Protein 3JXE (pdb70)

Foldseek 3Di:
DDDPWDFALVFTFFFDDPVVLCVVLVWAWCDPVNLVLVCVLLVHDDFLQSNLCLQTTKFCSVVQSVCQVVPNHEAEEEEDEQLDFAFPQRCVLLLVVQVCCVSSVAAYEYEYELVQNCQVDDVDHSVVSVVSSLVVLLLSCLSPHDLFRFAYDYCVGLVCLVVLLVVLLVVDDQVVLCVLRVDDPPGDPSNSSCLSSVLSVCVVDQGEYEYREASSVSSSLVSCQVCQVVVNHHSHMYTHGYAQDFCPDNTTHADVVCVLRTGGLQDALVSLCCSQVPDAVNLLSCCSNPFPRDPVCSVVVVVCPVVPVDDRVNSSVVSSVRVNVSSVSSVVSSVVCSVSSCSNHDVHNVNVVSVVVPPDD/DDDPWDFALVFTWWFDDVVVLCVVLVWAWPDPVNLVLVCVQLVHDDFLQSVLCLQTTKFCSVVQSVCLVVPNHAAEEEEDELLDFAFPQNCLLLLVNQVCCVSSVAAYEYEYELVLNCQVDPPDHSVNRVVSSLVVLLLSCLSPHDLFRFAYEYCVGLVVLVVLLVVVLVVDDQVNQCVLRVDDPPGDPSNSSCLSSVLSVQVVDQGAYEYRDASSVSSSQVSSCVCQVVSNHHRHMYTHGYAQAFFADSGIHADPVDVLRTGGLQDDLVSLVCSLVVDPHPVSLLSCCSNPFPRDPVVSVVVVCCVVVVVDDVVVSSVVSSVRSNVNSVSSVVSSVVSNVSSCSNHDVHNVNVVSVVVPDDD

Organism: Pyrococcus horikoshii (strain ATCC 700860 / DSM 12428 / JCM 9974 / NBRC 100139 / OT-3) (NCBI:txid70601)

InterPro domains:
  IPR001412 Aminoacyl-tRNA synthetase, class I, conserved site [PS00178] (82-91)
  IPR002305 Aminoacyl-tRNA synthetase, class Ic [PF00579] (73-348)
  IPR002306 Tryptophan-tRNA ligase [PR01039] (86-102)
  IPR002306 Tryptophan-tRNA ligase [PR01039] (139-158)
  IPR002306 Tryptophan-tRNA ligase [PR01039] (209-230)
  IPR002306 Tryptophan-tRNA ligase [PR01039] (253-263)
  IPR002306 Tryptophan-tRNA ligase [TIGR00233] (74-381)
  IPR002306 Tryptophan-tRNA ligase [cd00806] (75-346)
  IPR014729 Rossmann-like alpha/beta/alpha sandwich fold [G3DSA:3.40.50.620] (1-256)
  IPR020653 Tryptophan-tRNA ligase, archaea [MF_00140_A] (6-367)

Sequence (724 aa):
MVEEFKVTPWEVEGVVDYDKLIKHFGTSPLTEDLLEKTAELTKSELPIFFRRKFFFSHRDYDLILKDYEEGRGFFLYTGRGPSGPMHIGHIIPFFATKWLQEKFGVNLYIQITDDEKFLFKENLTFDDTKRWAYDNILDIIAVGFDPDKTFIFQNSEFTKIYEMAIPIAKKINFSMAKAVFGFTEQSKIGMIFFPAIQIAPTFFERKRCLIPAAIDQDPYWRLQRDFAESLGYYKTAALHSKFVPSLTSLSGKMSASKPETAIYLTDSPEDVEKKVWKFTCVVFKWLEIFFEEDDKKLKERYYACKNGELTCGECKRYLISKIQEFLKEHQRRRKKAEKLVEKFKYTGKLAQEMWNEAIPEMVEEFKVTPWEVEGVVDYDKLIKHFGTSPLTEDLLEKTAELTKSELPIFFRRKFFFSHRDYDLILKDYEEGRGFFLYTGRGPSGPMHIGHIIPFFATKWLQEKFGVNLYIQITDDEKFLFKENLTFDDTKRWAYDNILDIIAVGFDPDKTFIFQNSEFTKIYEMAIPIAKKINFSMAKAVFGFTEQSKIGMIFFPAIQIAPTFFERKRCLIPAAIDQDPYWRLQRDFAESLGYYKTAALHSKFVPSLTSLSGKMSASKPETAIYLTDSPEDVEKKVWKFTLKCVVFKWLEIFFEEDDKKLKERYYACKNGELTCGECKRYLISKIQEFLKEHQRRRKKAEKLVEKFKYTGKLAQEMWNEAIPE

Structure (mmCIF, N/CA/C/O backbone):
data_3JXE
#
_entry.id   3JXE
#
_cell.length_a   170.198
_cell.length_b   170.198
_cell.length_c   170.198
_cell.angle_alpha   90.000
_cell.angle_beta   90.000
_cell.angle_gamma   90.000
#
_symmetry.space_group_name_H-M   'P 21 3'
#
loop_
_entity.id
_entity.type
_entity.pdbx_description
1 polymer 'Tryptophanyl-tRNA synthetase'
2 non-polymer "TRYPTOPHANYL-5'AMP"
3 non-polymer 'SULFATE ION'
4 water water
#
loop_
_atom_site.group_PDB
_atom_site.id
_atom_site.type_symbol
_atom_site.label_atom_id
_atom_site.label_alt_id
_atom_site.label_comp_id
_atom_site.label_asym_id
_atom_site.label_entity_id
_atom_site.label_seq_id
_atom_site.pdbx_PDB_ins_code
_atom_site.Cartn_x
_atom_site.Cartn_y
_atom_site.Cartn_z
_atom_site.occupancy
_atom_site.B_iso_or_equiv
_atom_site.auth_seq_id
_atom_site.auth_comp_id
_atom_site.auth_asym_id
_atom_site.auth_atom_id
_atom_site.pdbx_PDB_model_num
ATOM 1 N N . MET A 1 1 ? -23.289 42.860 -0.740 1.00 111.79 1 MET A N 1
ATOM 2 C CA . MET A 1 1 ? -22.695 44.195 -1.031 1.00 112.04 1 MET A CA 1
ATOM 3 C C . MET A 1 1 ? -22.441 44.990 0.256 1.00 112.61 1 MET A C 1
ATOM 4 O O . MET A 1 1 ? -21.289 45.280 0.583 1.00 112.52 1 MET A O 1
ATOM 9 N N . VAL A 1 2 ? -23.516 45.332 0.975 1.00 113.75 2 VAL A N 1
ATOM 10 C CA . VAL A 1 2 ? -23.428 46.169 2.194 1.00 114.89 2 VAL A CA 1
ATOM 11 C C . VAL A 1 2 ? -23.913 45.467 3.487 1.00 114.36 2 VAL A C 1
ATOM 12 O O . VAL A 1 2 ? -24.641 44.465 3.433 1.00 118.02 2 VAL A O 1
ATOM 16 N N . GLU A 1 3 ? -23.506 46.014 4.636 1.00 112.76 3 GLU A N 1
ATOM 17 C CA . GLU A 1 3 ? -23.464 45.275 5.906 1.00 110.23 3 GLU A CA 1
ATOM 18 C C . GLU A 1 3 ? -24.494 45.646 6.994 1.00 108.21 3 GLU A C 1
ATOM 19 O O . GLU A 1 3 ? -24.571 44.959 8.029 1.00 108.32 3 GLU A O 1
ATOM 25 N N . GLU A 1 4 ? -25.290 46.702 6.774 1.00 104.37 4 GLU A N 1
ATOM 26 C CA . GLU A 1 4 ? -26.126 47.234 7.865 1.00 99.95 4 GLU A CA 1
ATOM 27 C C . GLU A 1 4 ? -27.521 46.622 8.065 1.00 97.34 4 GLU A C 1
ATOM 28 O O . GLU A 1 4 ? -28.544 47.312 7.987 1.00 97.33 4 GLU A O 1
ATOM 34 N N . PHE A 1 5 ? -27.522 45.313 8.333 1.00 96.31 5 PHE A N 1
ATOM 35 C CA . PHE A 1 5 ? -28.675 44.557 8.845 1.00 95.22 5 PHE A CA 1
ATOM 36 C C . PHE A 1 5 ? -28.215 43.154 9.257 1.00 94.53 5 PHE A C 1
ATOM 37 O O . PHE A 1 5 ? -27.190 42.663 8.768 1.00 94.47 5 PHE A O 1
ATOM 45 N N . LYS A 1 6 ? -28.965 42.515 10.155 1.00 93.59 6 LYS A N 1
ATOM 46 C CA . LYS A 1 6 ? -28.574 41.206 10.679 1.00 92.66 6 LYS A CA 1
ATOM 47 C C . LYS A 1 6 ? -29.637 40.142 10.394 1.00 91.98 6 LYS A C 1
ATOM 48 O O . LYS A 1 6 ? -30.816 40.342 10.688 1.00 91.91 6 LYS A O 1
ATOM 54 N N . VAL A 1 7 ? -29.212 39.022 9.808 1.00 91.05 7 VAL A N 1
ATOM 55 C CA . VAL A 1 7 ? -30.100 37.882 9.552 1.00 90.14 7 VAL A CA 1
ATOM 56 C C . VAL A 1 7 ? -29.432 36.565 9.966 1.00 89.58 7 VAL A C 1
ATOM 57 O O . VAL A 1 7 ? -28.636 35.990 9.219 1.00 89.55 7 VAL A O 1
ATOM 61 N N . THR A 1 8 ? -29.755 36.109 11.173 1.00 88.84 8 THR A N 1
ATOM 62 C CA . THR A 1 8 ? -29.294 34.819 11.682 1.00 88.13 8 THR A CA 1
ATOM 63 C C . THR A 1 8 ? -30.514 33.931 11.954 1.00 87.67 8 THR A C 1
ATOM 64 O O . THR A 1 8 ? -31.647 34.420 11.924 1.00 87.67 8 THR A O 1
ATOM 68 N N . PRO A 1 9 ? -30.299 32.624 12.202 1.00 87.18 9 PRO A N 1
ATOM 69 C CA . PRO A 1 9 ? -31.407 31.735 12.567 1.00 86.84 9 PRO A CA 1
ATOM 70 C C . PRO A 1 9 ? -32.107 32.079 13.889 1.00 86.47 9 PRO A C 1
ATOM 71 O O . PRO A 1 9 ? -33.015 31.357 14.305 1.00 86.36 9 PRO A O 1
ATOM 75 N N . TRP A 1 10 ? -31.693 33.169 14.534 1.00 86.17 10 TRP A N 1
ATOM 76 C CA . TRP A 1 10 ? -32.267 33.578 15.819 1.00 85.83 10 TRP A CA 1
ATOM 77 C C . TRP A 1 10 ? -32.601 35.068 15.900 1.00 85.89 10 TRP A C 1
ATOM 78 O O . TRP A 1 10 ? -33.343 35.486 16.788 1.00 85.81 10 TRP A O 1
ATOM 89 N N . GLU A 1 11 ? -32.053 35.862 14.981 1.00 86.02 11 GLU A N 1
ATOM 90 C CA . GLU A 1 11 ? -32.265 37.313 14.976 1.00 86.23 11 GLU A CA 1
ATOM 91 C C . GLU A 1 11 ? -32.390 37.896 13.574 1.00 86.24 11 GLU A C 1
ATOM 92 O O . GLU A 1 11 ? -31.641 37.525 12.671 1.00 86.24 11 GLU A O 1
ATOM 98 N N . VAL A 1 12 ? -33.342 38.810 13.404 1.00 86.35 12 VAL A N 1
ATOM 99 C CA . VAL A 1 12 ? -33.456 39.608 12.182 1.00 86.51 12 VAL A CA 1
ATOM 100 C C . VAL A 1 12 ? -33.603 41.083 12.562 1.00 86.74 12 VAL A C 1
ATOM 101 O O . VAL A 1 12 ? -34.645 41.504 13.070 1.00 86.83 12 VAL A O 1
ATOM 105 N N . GLU A 1 13 ? -32.547 41.858 12.323 1.00 87.01 13 GLU A N 1
ATOM 106 C CA . GLU A 1 13 ? -32.509 43.264 12.731 1.00 87.35 13 GLU A CA 1
ATOM 107 C C . GLU A 1 13 ? -32.297 44.200 11.544 1.00 87.38 13 GLU A C 1
ATOM 108 O O . GLU A 1 13 ? -31.536 43.887 10.627 1.00 87.40 13 GLU A O 1
ATOM 114 N N . GLY A 1 14 ? -32.975 45.346 11.570 1.00 87.45 14 GLY A N 1
ATOM 115 C CA . GLY A 1 14 ? -32.807 46.380 10.548 1.00 87.59 14 GLY A CA 1
ATOM 116 C C . GLY A 1 14 ? -33.534 46.113 9.243 1.00 87.70 14 GLY A C 1
ATOM 117 O O . GLY A 1 14 ? -34.205 45.090 9.092 1.00 87.65 14 GLY A O 1
ATOM 118 N N . VAL A 1 15 ? -33.396 47.044 8.300 1.00 87.90 15 VAL A N 1
ATOM 119 C CA . VAL A 1 15 ? -34.030 46.930 6.986 1.00 88.10 15 VAL A CA 1
ATOM 120 C C . VAL A 1 15 ? -33.305 45.879 6.159 1.00 88.26 15 VAL A C 1
ATOM 121 O O . VAL A 1 15 ? -32.121 46.027 5.847 1.00 88.31 15 VAL A O 1
ATOM 125 N N . VAL A 1 16 ? -34.025 44.819 5.806 1.00 88.47 16 VAL A N 1
ATOM 126 C CA . VAL A 1 16 ? -33.442 43.700 5.075 1.00 88.65 16 VAL A CA 1
ATOM 127 C C . VAL A 1 16 ? -33.407 43.986 3.575 1.00 88.81 16 VAL A C 1
ATOM 128 O O . VAL A 1 16 ? -34.429 44.330 2.977 1.00 88.86 16 VAL A O 1
ATOM 132 N N . ASP A 1 17 ? -32.220 43.863 2.984 1.00 89.05 17 ASP A N 1
ATOM 133 C CA . ASP A 1 17 ? -32.064 43.901 1.534 1.00 89.32 17 ASP A CA 1
ATOM 134 C C . ASP A 1 17 ? -31.930 42.468 1.034 1.00 89.44 17 ASP A C 1
ATOM 135 O O . ASP A 1 17 ? -30.912 41.812 1.268 1.00 89.48 17 ASP A O 1
ATOM 140 N N . TYR A 1 18 ? -32.964 41.991 0.348 1.00 89.61 18 TYR A N 1
ATOM 141 C CA . TYR A 1 18 ? -33.031 40.597 -0.089 1.00 89.77 18 TYR A CA 1
ATOM 142 C C . TYR A 1 18 ? -32.102 40.278 -1.261 1.00 89.93 18 TYR A C 1
ATOM 143 O O . TYR A 1 18 ? -31.664 39.137 -1.415 1.00 89.95 18 TYR A O 1
ATOM 152 N N . ASP A 1 19 ? -31.802 41.289 -2.074 1.00 90.17 19 ASP A N 1
ATOM 153 C CA . ASP A 1 19 ? -30.898 41.130 -3.212 1.00 90.41 19 ASP A CA 1
ATOM 154 C C . ASP A 1 19 ? -29.457 40.898 -2.763 1.00 90.49 19 ASP A C 1
ATOM 155 O O . ASP A 1 19 ? -28.746 40.074 -3.340 1.00 90.46 19 ASP A O 1
ATOM 160 N N . LYS A 1 20 ? -29.037 41.627 -1.731 1.00 90.60 20 LYS A N 1
ATOM 161 C CA . LYS A 1 20 ? -27.696 41.479 -1.170 1.00 90.76 20 LYS A CA 1
ATOM 162 C C . LYS A 1 20 ? -27.575 40.178 -0.380 1.00 90.74 20 LYS A C 1
ATOM 163 O O . LYS A 1 20 ? -26.550 39.495 -0.450 1.00 90.80 20 LYS A O 1
ATOM 169 N N . LEU A 1 21 ? -28.633 39.844 0.357 1.00 90.70 21 LEU A N 1
ATOM 170 C CA . LEU A 1 21 ? -28.684 38.634 1.179 1.00 90.62 21 LEU A CA 1
ATOM 171 C C . LEU A 1 21 ? -28.511 37.379 0.328 1.00 90.62 21 LEU A C 1
ATOM 172 O O . LEU A 1 21 ? -27.914 36.399 0.774 1.00 90.57 21 LEU A O 1
ATOM 177 N N . ILE A 1 22 ? -29.028 37.429 -0.900 1.00 90.66 22 ILE A N 1
ATOM 178 C CA . ILE A 1 22 ? -28.919 36.328 -1.855 1.00 90.75 22 ILE A CA 1
ATOM 179 C C . ILE A 1 22 ? -27.450 36.044 -2.195 1.00 90.81 22 ILE A C 1
ATOM 180 O O . ILE A 1 22 ? -27.076 34.902 -2.475 1.00 90.80 22 ILE A O 1
ATOM 185 N N . LYS A 1 23 ? -26.629 37.093 -2.145 1.00 90.92 23 LYS A N 1
ATOM 186 C CA . LYS A 1 23 ? -25.201 36.993 -2.431 1.00 91.02 23 LYS A CA 1
ATOM 187 C C . LYS A 1 23 ? -24.395 36.729 -1.162 1.00 90.99 23 LYS A C 1
ATOM 188 O O . LYS A 1 23 ? -23.418 35.983 -1.196 1.00 91.03 23 LYS A O 1
ATOM 194 N N . HIS A 1 24 ? -24.815 37.341 -0.053 1.00 90.99 24 HIS A N 1
ATOM 195 C CA . HIS A 1 24 ? -24.225 37.093 1.267 1.00 91.04 24 HIS A CA 1
ATOM 196 C C . HIS A 1 24 ? -24.249 35.607 1.619 1.00 90.94 24 HIS A C 1
ATOM 197 O O . HIS A 1 24 ? -23.278 35.069 2.153 1.00 90.96 24 HIS A O 1
ATOM 204 N N . PHE A 1 25 ? -25.372 34.961 1.316 1.00 90.85 25 PHE A N 1
ATOM 205 C CA . PHE A 1 25 ? -25.593 33.556 1.641 1.00 90.75 25 PHE A CA 1
ATOM 206 C C . PHE A 1 25 ? -25.205 32.638 0.483 1.00 90.81 25 PHE A C 1
ATOM 207 O O . PHE A 1 25 ? -25.022 31.433 0.672 1.00 90.79 25 PHE A O 1
ATOM 215 N N . GLY A 1 26 ? -25.082 33.216 -0.710 1.00 90.88 26 GLY A N 1
ATOM 216 C CA . GLY A 1 26 ? -24.696 32.471 -1.906 1.00 91.03 26 GLY A CA 1
ATOM 217 C C . GLY A 1 26 ? -25.804 31.591 -2.453 1.00 91.14 26 GLY A C 1
ATOM 218 O O . GLY A 1 26 ? -25.544 30.499 -2.958 1.00 91.06 26 GLY A O 1
ATOM 219 N N . THR A 1 27 ? -27.039 32.074 -2.356 1.00 91.38 27 THR A N 1
ATOM 220 C CA . THR A 1 27 ? -28.208 31.332 -2.825 1.00 91.63 27 THR A CA 1
ATOM 221 C C . THR A 1 27 ? -28.653 31.820 -4.201 1.00 91.85 27 THR A C 1
ATOM 222 O O . THR A 1 27 ? -28.496 32.998 -4.532 1.00 91.88 27 THR A O 1
ATOM 226 N N . SER A 1 28 ? -29.211 30.909 -4.995 1.00 92.17 28 SER A N 1
ATOM 227 C CA . SER A 1 28 ? -29.663 31.227 -6.346 1.00 92.55 28 SER A CA 1
ATOM 228 C C . SER A 1 28 ? -31.035 31.908 -6.345 1.00 92.87 28 SER A C 1
ATOM 229 O O . SER A 1 28 ? -31.924 31.505 -5.590 1.00 92.86 28 SER A O 1
ATOM 232 N N . PRO A 1 29 ? -31.210 32.950 -7.185 1.00 93.22 29 PRO A N 1
ATOM 233 C CA . PRO A 1 29 ? -32.511 33.603 -7.334 1.00 93.49 29 PRO A CA 1
ATOM 234 C C . PRO A 1 29 ? -33.516 32.686 -8.021 1.00 93.82 29 PRO A C 1
ATOM 235 O O . PRO A 1 29 ? -33.181 32.036 -9.016 1.00 93.81 29 PRO A O 1
ATOM 239 N N . LEU A 1 30 ? -34.733 32.634 -7.483 1.00 94.25 30 LEU A N 1
ATOM 240 C CA . LEU A 1 30 ? -35.794 31.803 -8.043 1.00 94.69 30 LEU A CA 1
ATOM 241 C C . LEU A 1 30 ? -36.324 32.429 -9.330 1.00 95.09 30 LEU A C 1
ATOM 242 O O . LEU A 1 30 ? -37.183 33.314 -9.300 1.00 95.08 30 LEU A O 1
ATOM 247 N N . THR A 1 31 ? -35.793 31.956 -10.457 1.00 95.63 31 THR A N 1
ATOM 248 C CA . THR A 1 31 ? -36.083 32.526 -11.774 1.00 96.13 31 THR A CA 1
ATOM 249 C C . THR A 1 31 ? -37.551 32.398 -12.178 1.00 96.51 31 THR A C 1
ATOM 250 O O . THR A 1 31 ? -38.282 31.540 -11.668 1.00 96.52 31 THR A O 1
ATOM 254 N N . GLU A 1 32 ? -37.962 33.264 -13.103 1.00 96.97 32 GLU A N 1
ATOM 255 C CA . GLU A 1 32 ? -39.338 33.328 -13.594 1.00 97.40 32 GLU A CA 1
ATOM 256 C C . GLU A 1 32 ? -39.753 32.040 -14.308 1.00 97.67 32 GLU A C 1
ATOM 257 O O . GLU A 1 32 ? -40.905 31.614 -14.209 1.00 97.71 32 GLU A O 1
ATOM 263 N N . ASP A 1 33 ? -38.808 31.428 -15.018 1.00 98.01 33 ASP A N 1
ATOM 264 C CA . ASP A 1 33 ? -39.065 30.189 -15.750 1.00 98.40 33 ASP A CA 1
ATOM 265 C C . ASP A 1 33 ? -39.117 28.959 -14.843 1.00 98.56 33 ASP A C 1
ATOM 266 O O . ASP A 1 33 ? -39.778 27.971 -15.175 1.00 98.59 33 ASP A O 1
ATOM 271 N N . LEU A 1 34 ? -38.419 29.019 -13.709 1.00 98.80 34 LEU A N 1
ATOM 272 C CA . LEU A 1 34 ? -38.469 27.944 -12.713 1.00 99.03 34 LEU A CA 1
ATOM 273 C C . LEU A 1 34 ? -39.851 27.845 -12.076 1.00 99.22 34 LEU A C 1
ATOM 274 O O . LEU A 1 34 ? -40.330 26.746 -11.782 1.00 99.22 34 LEU A O 1
ATOM 279 N N . LEU A 1 35 ? -40.481 29.001 -11.871 1.00 99.46 35 LEU A N 1
ATOM 280 C CA . LEU A 1 35 ? -41.850 29.071 -11.368 1.00 99.71 35 LEU A CA 1
ATOM 281 C C . LEU A 1 35 ? -42.838 28.498 -12.381 1.00 99.90 35 LEU A C 1
ATOM 282 O O . LEU A 1 35 ? -43.764 27.774 -12.013 1.00 99.92 35 LEU A O 1
ATOM 287 N N . GLU A 1 36 ? -42.629 28.819 -13.656 1.00 100.14 36 GLU A N 1
ATOM 288 C CA . GLU A 1 36 ? -43.487 28.328 -14.734 1.00 100.38 36 GLU A CA 1
ATOM 289 C C . GLU A 1 36 ? -43.253 26.848 -15.021 1.00 100.45 36 GLU A C 1
ATOM 290 O O . GLU A 1 36 ? -44.153 26.157 -15.501 1.00 100.46 36 GLU A O 1
ATOM 296 N N . LYS A 1 37 ? -42.045 26.372 -14.720 1.00 100.58 37 LYS A N 1
ATOM 297 C CA . LYS A 1 37 ? -41.706 24.955 -14.850 1.00 100.76 37 LYS A CA 1
ATOM 298 C C . LYS A 1 37 ? -42.527 24.103 -13.878 1.00 100.80 37 LYS A C 1
ATOM 299 O O . LYS A 1 37 ? -42.936 22.989 -14.212 1.00 100.80 37 LYS A O 1
ATOM 305 N N . THR A 1 38 ? -42.765 24.639 -12.682 1.00 100.86 38 THR A N 1
ATOM 306 C CA . THR A 1 38 ? -43.589 23.973 -11.671 1.00 100.90 38 THR A CA 1
ATOM 307 C C . THR A 1 38 ? -45.072 23.973 -12.028 1.00 100.94 38 THR A C 1
ATOM 308 O O . THR A 1 38 ? -45.766 22.978 -11.809 1.00 100.92 38 THR A O 1
ATOM 312 N N . ALA A 1 39 ? -45.544 25.090 -12.577 1.00 100.98 39 ALA A N 1
ATOM 313 C CA . ALA A 1 39 ? -46.942 25.243 -12.967 1.00 101.01 39 ALA A CA 1
ATOM 314 C C . ALA A 1 39 ? -47.349 24.241 -14.048 1.00 101.04 39 ALA A C 1
ATOM 315 O O . ALA A 1 39 ? -48.444 23.679 -13.994 1.00 101.08 39 ALA A O 1
ATOM 317 N N . GLU A 1 40 ? -46.458 24.018 -15.015 1.00 101.02 40 GLU A N 1
ATOM 318 C CA . GLU A 1 40 ? -46.723 23.098 -16.124 1.00 101.01 40 GLU A CA 1
ATOM 319 C C . GLU A 1 40 ? -46.505 21.632 -15.746 1.00 100.88 40 GLU A C 1
ATOM 320 O O . GLU A 1 40 ? -47.102 20.739 -16.350 1.00 100.91 40 GLU A O 1
ATOM 326 N N . LEU A 1 41 ? -45.654 21.394 -14.752 1.00 100.73 41 LEU A N 1
ATOM 327 C CA . LEU A 1 41 ? -45.328 20.037 -14.322 1.00 100.58 41 LEU A CA 1
ATOM 328 C C . LEU A 1 41 ? -46.392 19.496 -13.369 1.00 100.47 41 LEU A C 1
ATOM 329 O O . LEU A 1 41 ? -46.652 18.292 -13.335 1.00 100.45 41 LEU A O 1
ATOM 334 N N . THR A 1 42 ? -46.997 20.397 -12.597 1.00 100.32 42 THR A N 1
ATOM 335 C CA . THR A 1 42 ? -48.096 20.051 -11.694 1.00 100.17 42 THR A CA 1
ATOM 336 C C . THR A 1 42 ? -49.449 20.269 -12.371 1.00 100.02 42 THR A C 1
AT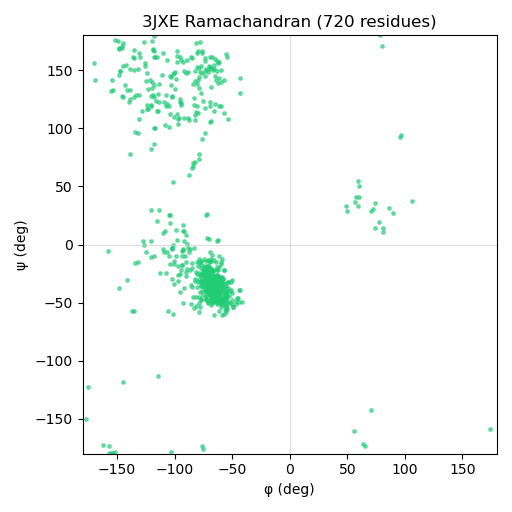OM 337 O O . THR A 1 42 ? -50.490 19.864 -11.843 1.00 99.98 42 THR A O 1
ATOM 341 N N . LYS A 1 43 ? -49.412 20.916 -13.538 1.00 99.84 43 LYS A N 1
ATOM 342 C CA . LYS A 1 43 ? -50.598 21.207 -14.358 1.00 99.63 43 LYS A CA 1
ATOM 343 C C . LYS A 1 43 ? -51.680 22.001 -13.616 1.00 99.39 43 LYS A C 1
ATOM 344 O O . LYS A 1 43 ? -52.877 21.787 -13.823 1.00 99.43 43 LYS A O 1
ATOM 350 N N . SER A 1 44 ? -51.240 22.919 -12.758 1.00 99.05 44 SER A N 1
ATOM 351 C CA . SER A 1 44 ? -52.144 23.783 -12.000 1.00 98.76 44 SER A CA 1
ATOM 352 C C . SER A 1 44 ? -51.505 25.146 -11.738 1.00 98.51 44 SER A C 1
ATOM 353 O O . SER A 1 44 ? -50.305 25.328 -11.959 1.00 98.48 44 SER A O 1
ATOM 356 N N . GLU A 1 45 ? -52.313 26.098 -11.275 1.00 98.18 45 GLU A N 1
ATOM 357 C CA . GLU A 1 45 ? -51.832 27.448 -10.984 1.00 97.88 45 GLU A CA 1
ATOM 358 C C . GLU A 1 45 ? -51.100 27.501 -9.643 1.00 97.53 45 GLU A C 1
ATOM 359 O O . GLU A 1 45 ? -51.476 26.814 -8.689 1.00 97.49 45 GLU A O 1
ATOM 365 N N . LEU A 1 46 ? -50.054 28.325 -9.591 1.00 97.05 46 LEU A N 1
ATOM 366 C CA . LEU A 1 46 ? -49.240 28.505 -8.391 1.00 96.60 46 LEU A CA 1
ATOM 367 C C . LEU A 1 46 ? -49.981 29.317 -7.329 1.00 96.22 46 LEU A C 1
ATOM 368 O O . LEU A 1 46 ? -50.741 30.225 -7.668 1.00 96.20 46 LEU A O 1
ATOM 373 N N . PRO A 1 47 ? -49.769 28.989 -6.038 1.00 95.84 47 PRO A N 1
ATOM 374 C CA . PRO A 1 47 ? -50.385 29.754 -4.950 1.00 95.53 47 PRO A CA 1
ATOM 375 C C . PRO A 1 47 ? -49.850 31.181 -4.836 1.00 95.19 47 PRO A C 1
ATOM 376 O O . PRO A 1 47 ? -48.773 31.490 -5.354 1.00 95.13 47 PRO A O 1
ATOM 380 N N . ILE A 1 48 ? -50.617 32.027 -4.151 1.00 94.79 48 ILE A N 1
ATOM 381 C CA . ILE A 1 48 ? -50.348 33.465 -4.017 1.00 94.37 48 ILE A CA 1
ATOM 382 C C . ILE A 1 48 ? -48.871 33.833 -3.783 1.00 94.03 48 ILE A C 1
ATOM 383 O O . ILE A 1 48 ? -48.327 34.694 -4.478 1.00 94.03 48 ILE A O 1
ATOM 388 N N . PHE A 1 49 ? -48.233 33.164 -2.826 1.00 93.59 49 PHE A N 1
ATOM 389 C CA . PHE A 1 49 ? -46.869 33.504 -2.409 1.00 93.15 49 PHE A CA 1
ATOM 390 C C . PHE A 1 49 ? -45.769 33.081 -3.391 1.00 92.81 49 PHE A C 1
ATOM 391 O O . PHE A 1 49 ? -44.671 33.641 -3.365 1.00 92.79 49 PHE A O 1
ATOM 399 N N . PHE A 1 50 ? -46.058 32.103 -4.248 1.00 92.33 50 PHE A N 1
ATOM 400 C CA . PHE A 1 50 ? -45.092 31.688 -5.269 1.00 91.85 50 PHE A CA 1
ATOM 401 C C . PHE A 1 50 ? -45.066 32.635 -6.470 1.00 91.50 50 PHE A C 1
ATOM 402 O O . PHE A 1 50 ? -43.997 33.089 -6.881 1.00 91.49 50 PHE A O 1
ATOM 410 N N . ARG A 1 51 ? -46.241 32.933 -7.021 1.00 91.03 51 ARG A N 1
ATOM 411 C CA . ARG A 1 51 ? -46.340 33.766 -8.224 1.00 90.56 51 ARG A CA 1
ATOM 412 C C . ARG A 1 51 ? -46.037 35.242 -7.972 1.00 90.09 51 ARG A C 1
ATOM 413 O O . ARG A 1 51 ? -45.560 35.940 -8.868 1.00 90.05 51 ARG A O 1
ATOM 421 N N . ARG A 1 52 ? -46.303 35.710 -6.754 1.00 89.50 52 ARG A N 1
ATOM 422 C CA . ARG A 1 52 ? -46.008 37.095 -6.381 1.00 88.94 52 ARG A CA 1
ATOM 423 C C . ARG A 1 52 ? -44.598 37.244 -5.806 1.00 88.48 52 ARG A C 1
ATOM 424 O O . ARG A 1 52 ? -44.232 38.306 -5.295 1.00 88.40 52 ARG A O 1
ATOM 432 N N . LYS A 1 53 ? -43.824 36.163 -5.903 1.00 87.93 53 LYS A N 1
ATOM 433 C CA . LYS A 1 53 ? -42.396 36.138 -5.561 1.00 87.42 53 LYS A CA 1
ATOM 434 C C . LYS A 1 53 ? -42.084 36.495 -4.104 1.00 86.93 53 LYS A C 1
ATOM 435 O O . LYS A 1 53 ? -41.120 37.213 -3.820 1.00 86.91 53 LYS A O 1
ATOM 441 N N . PHE A 1 54 ? -42.908 35.988 -3.189 1.00 86.31 54 PHE A N 1
ATOM 442 C CA . PHE A 1 54 ? -42.614 36.070 -1.761 1.00 85.70 54 PHE A CA 1
ATOM 443 C C . PHE A 1 54 ? -41.493 35.085 -1.440 1.00 85.35 54 PHE A C 1
ATOM 444 O O . PHE A 1 54 ? -40.601 35.381 -0.641 1.00 85.26 54 PHE A O 1
ATOM 452 N N . PHE A 1 55 ? -41.556 33.913 -2.069 1.00 84.87 55 PHE A N 1
ATOM 453 C CA . PHE A 1 55 ? -40.422 33.007 -2.137 1.00 84.40 55 PHE A CA 1
ATOM 454 C C . PHE A 1 55 ? -39.527 33.481 -3.275 1.00 84.20 55 PHE A C 1
ATOM 455 O O . PHE A 1 55 ? -39.868 33.339 -4.451 1.00 84.19 55 PHE A O 1
ATOM 463 N N . PHE A 1 56 ? -38.389 34.061 -2.910 1.00 83.92 56 PHE A N 1
ATOM 464 C CA . PHE A 1 56 ? -37.534 34.776 -3.853 1.00 83.67 56 PHE A CA 1
ATOM 465 C C . PHE A 1 56 ? -36.251 34.023 -4.188 1.00 83.60 56 PHE A C 1
ATOM 466 O O . PHE A 1 56 ? -35.660 34.234 -5.249 1.00 83.60 56 PHE A O 1
ATOM 474 N N . SER A 1 57 ? -35.826 33.153 -3.276 1.00 83.49 57 SER A N 1
ATOM 475 C CA . SER A 1 57 ? -34.538 32.476 -3.387 1.00 83.34 57 SER A CA 1
ATOM 476 C C . SER A 1 57 ? -34.676 30.957 -3.312 1.00 83.20 57 SER A C 1
ATOM 477 O O . SER A 1 57 ? -35.625 30.439 -2.723 1.00 83.19 57 SER A O 1
ATOM 480 N N . HIS A 1 58 ? -33.723 30.252 -3.913 1.00 83.06 58 HIS A N 1
ATOM 481 C CA . HIS A 1 58 ? -33.728 28.793 -3.897 1.00 82.96 58 HIS A CA 1
ATOM 482 C C . HIS A 1 58 ? -32.324 28.192 -3.854 1.00 82.93 58 HIS A C 1
ATOM 483 O O . HIS A 1 58 ? -31.322 28.892 -4.020 1.00 82.93 58 HIS A O 1
ATOM 490 N N . ARG A 1 59 ? -32.278 26.884 -3.617 1.00 82.90 59 ARG A N 1
ATOM 491 C CA . ARG A 1 59 ? -31.066 26.087 -3.732 1.00 82.85 59 ARG A CA 1
ATOM 492 C C . ARG A 1 59 ? -31.443 24.766 -4.381 1.00 82.97 59 ARG A C 1
ATOM 493 O O . ARG A 1 59 ? -32.320 24.064 -3.881 1.00 82.96 59 ARG A O 1
ATOM 501 N N . ASP A 1 60 ? -30.799 24.447 -5.504 1.00 83.11 60 ASP A N 1
ATOM 502 C CA . ASP A 1 60 ? -31.024 23.184 -6.225 1.00 83.29 60 ASP A CA 1
ATOM 503 C C . ASP A 1 60 ? -32.498 22.835 -6.468 1.00 83.47 60 ASP A C 1
ATOM 504 O O . ASP A 1 60 ? -32.865 21.655 -6.479 1.00 83.48 60 ASP A O 1
ATOM 509 N N . TYR A 1 61 ? -33.338 23.849 -6.663 1.00 83.69 61 TYR A N 1
ATOM 510 C CA . TYR A 1 61 ? -34.757 23.607 -6.921 1.00 83.89 61 TYR A CA 1
ATOM 511 C C . TYR A 1 61 ? -34.971 23.003 -8.307 1.00 84.13 61 TYR A C 1
ATOM 512 O O . TYR A 1 61 ? -35.867 22.176 -8.503 1.00 84.16 61 TYR A O 1
ATOM 521 N N . ASP A 1 62 ? -34.136 23.421 -9.257 1.00 84.38 62 ASP A N 1
ATOM 522 C CA . ASP A 1 62 ? -34.104 22.835 -10.594 1.00 84.64 62 ASP A CA 1
ATOM 523 C C . ASP A 1 62 ? -33.770 21.343 -10.538 1.00 84.78 62 ASP A C 1
ATOM 524 O O . ASP A 1 62 ? -34.260 20.563 -11.355 1.00 84.80 62 ASP A O 1
ATOM 529 N N . LEU A 1 63 ? -32.946 20.958 -9.564 1.00 84.97 63 LEU A N 1
ATOM 530 C CA . LEU A 1 63 ? -32.599 19.556 -9.340 1.00 85.23 63 LEU A CA 1
ATOM 531 C C . LEU A 1 63 ? -33.775 18.747 -8.786 1.00 85.47 63 LEU A C 1
ATOM 532 O O . LEU A 1 63 ? -33.930 17.573 -9.124 1.00 85.55 63 LEU A O 1
ATOM 537 N N . ILE A 1 64 ? -34.593 19.377 -7.940 1.00 85.74 64 ILE A N 1
ATOM 538 C CA . ILE A 1 64 ? -35.800 18.744 -7.38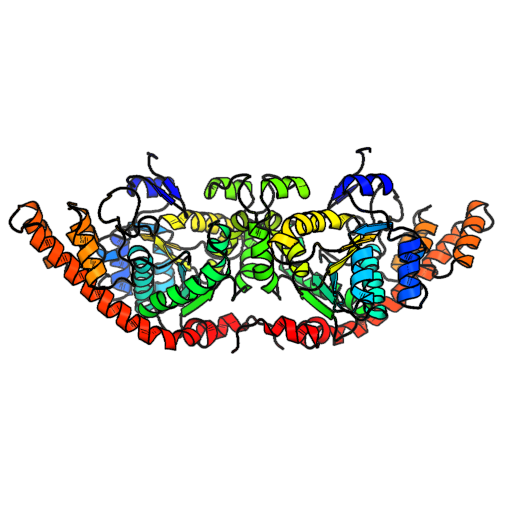4 1.00 85.96 64 ILE A CA 1
ATOM 539 C C . ILE A 1 64 ? -36.806 18.401 -8.486 1.00 86.19 64 ILE A C 1
ATOM 540 O O . ILE A 1 64 ? -37.337 17.287 -8.528 1.00 86.20 64 ILE A O 1
ATOM 545 N N . LEU A 1 65 ? -37.048 19.364 -9.375 1.00 86.47 65 LEU A N 1
ATOM 546 C CA . LEU A 1 65 ? -37.971 19.191 -10.495 1.00 86.73 65 LEU A CA 1
ATOM 547 C C . LEU A 1 65 ? -37.464 18.159 -11.498 1.00 86.99 65 LEU A C 1
ATOM 548 O O . LEU A 1 65 ? -38.247 17.376 -12.042 1.00 87.03 65 LEU A O 1
ATOM 553 N N . LYS A 1 66 ? -36.152 18.166 -11.729 1.00 87.30 66 LYS A N 1
ATOM 554 C CA . LYS A 1 66 ? -35.500 17.200 -12.606 1.00 87.62 66 LYS A CA 1
ATOM 555 C C . LYS A 1 66 ? -35.659 15.779 -12.062 1.00 87.78 66 LYS A C 1
ATOM 556 O O . LYS A 1 66 ? -35.904 14.842 -12.824 1.00 87.88 66 LYS A O 1
ATOM 562 N N . ASP A 1 67 ? -35.530 15.635 -10.743 1.00 87.91 67 ASP A N 1
ATOM 563 C CA . ASP A 1 67 ? -35.687 14.344 -10.077 1.00 88.07 67 ASP A CA 1
ATOM 564 C C . ASP A 1 67 ? -37.127 13.837 -10.126 1.00 88.14 67 ASP A C 1
ATOM 565 O O . ASP A 1 67 ? -37.359 12.629 -10.227 1.00 88.14 67 ASP A O 1
ATOM 570 N N . TYR A 1 68 ? -38.086 14.759 -10.058 1.00 88.22 68 TYR A N 1
ATOM 571 C CA . TYR A 1 68 ? -39.501 14.394 -10.031 1.00 88.31 68 TYR A CA 1
ATOM 572 C C . TYR A 1 68 ? -40.001 13.863 -11.373 1.00 88.32 68 TYR A C 1
ATOM 573 O O . TYR A 1 68 ? -40.619 12.796 -11.425 1.00 88.32 68 TYR A O 1
ATOM 582 N N . GLU A 1 69 ? -39.734 14.607 -12.447 1.00 88.34 69 GLU A N 1
ATOM 583 C CA . GLU A 1 69 ? -40.184 14.223 -13.791 1.00 88.36 69 GLU A CA 1
ATOM 584 C C . GLU A 1 69 ? -39.486 12.961 -14.312 1.00 88.18 69 GLU A C 1
ATOM 585 O O . GLU A 1 69 ? -40.000 12.283 -15.204 1.00 88.27 69 GLU A O 1
ATOM 591 N N . GLU A 1 70 ? -38.322 12.651 -13.743 1.00 87.88 70 GLU A N 1
ATOM 592 C CA . GLU A 1 70 ? -37.596 11.430 -14.083 1.00 87.58 70 GLU A CA 1
ATOM 593 C C . GLU A 1 70 ? -37.970 10.264 -13.160 1.00 87.17 70 GLU A C 1
ATOM 594 O O . GLU A 1 70 ? -37.412 9.168 -13.264 1.00 87.21 70 GLU A O 1
ATOM 600 N N . GLY A 1 71 ? -38.919 10.514 -12.261 1.00 86.67 71 GLY A N 1
ATOM 601 C CA . GLY A 1 71 ? -39.564 9.458 -11.485 1.00 85.98 71 GLY A CA 1
ATOM 602 C C . GLY A 1 71 ? -38.831 8.925 -10.269 1.00 85.52 71 GLY A C 1
ATOM 603 O O . GLY A 1 71 ? -39.240 7.907 -9.705 1.00 85.52 71 GLY A O 1
ATOM 604 N N . ARG A 1 72 ? -37.757 9.598 -9.855 1.00 84.97 72 ARG A N 1
ATOM 605 C CA . ARG A 1 72 ? -37.036 9.191 -8.640 1.00 84.40 72 ARG A CA 1
ATOM 606 C C . ARG A 1 72 ? -37.488 9.923 -7.373 1.00 83.79 72 ARG A C 1
ATOM 607 O O . ARG A 1 72 ? -37.039 9.602 -6.270 1.00 83.80 72 ARG A O 1
ATOM 615 N N . GLY A 1 73 ? -38.377 10.900 -7.548 1.00 83.04 73 GLY A N 1
ATOM 616 C CA . GLY A 1 73 ? -39.033 11.592 -6.437 1.00 82.10 73 GLY A CA 1
ATOM 617 C C . GLY A 1 73 ? -38.134 12.390 -5.508 1.00 81.42 73 GLY A C 1
ATOM 618 O O . GLY A 1 73 ? -36.943 12.572 -5.775 1.00 81.45 73 GLY A O 1
ATOM 619 N N . PHE A 1 74 ? -38.726 12.872 -4.416 1.00 80.61 74 PHE A N 1
ATOM 620 C CA . PHE A 1 74 ? -38.022 13.621 -3.369 1.00 79.71 74 PHE A CA 1
ATOM 621 C C . PHE A 1 74 ? -38.857 13.637 -2.086 1.00 78.98 74 PHE A C 1
ATOM 622 O O . PHE A 1 74 ? -39.879 12.952 -2.004 1.00 78.93 74 PHE A O 1
ATOM 630 N N . PHE A 1 75 ? -38.419 14.403 -1.088 1.00 78.00 75 PHE A N 1
ATOM 631 C CA . PHE A 1 75 ? -39.201 14.575 0.139 1.00 77.07 75 PHE A CA 1
ATOM 632 C C . PHE A 1 75 ? -39.084 15.971 0.745 1.00 76.32 75 PHE A C 1
ATOM 633 O O . PHE A 1 75 ? -38.085 16.666 0.550 1.00 76.27 75 PHE A O 1
ATOM 641 N N . LEU A 1 76 ? -40.126 16.365 1.475 1.00 75.34 76 LEU A N 1
ATOM 642 C CA . LEU A 1 76 ? -40.216 17.685 2.091 1.00 74.33 76 LEU A CA 1
ATOM 643 C C . LEU A 1 76 ? -39.824 17.670 3.561 1.00 73.65 76 LEU A C 1
ATOM 644 O O . LEU A 1 76 ? -40.121 16.720 4.290 1.00 73.59 76 LEU A O 1
ATOM 649 N N . TYR A 1 77 ? -39.153 18.735 3.987 1.00 72.74 77 TYR A N 1
ATOM 650 C CA . TYR A 1 77 ? -38.804 18.925 5.388 1.00 71.84 77 TYR A CA 1
ATOM 651 C C . TYR A 1 77 ? -38.871 20.396 5.761 1.00 71.27 77 TYR A C 1
ATOM 652 O O . TYR A 1 77 ? -38.278 21.242 5.096 1.00 71.22 77 TYR A O 1
ATOM 661 N N . THR A 1 78 ? -39.623 20.685 6.817 1.00 70.54 78 THR A N 1
ATOM 662 C CA . THR A 1 78 ? -39.654 22.010 7.425 1.00 69.87 78 THR A CA 1
ATOM 663 C C . THR A 1 78 ? -39.830 21.833 8.932 1.00 69.44 78 THR A C 1
ATOM 664 O O . THR A 1 78 ? -40.024 20.712 9.403 1.00 69.35 78 THR A O 1
ATOM 668 N N . GLY A 1 79 ? -39.750 22.925 9.686 1.00 68.93 79 GLY A N 1
ATOM 669 C CA . GLY A 1 79 ? -39.842 22.836 11.136 1.00 68.27 79 GLY A CA 1
ATOM 670 C C . GLY A 1 79 ? -40.342 24.080 11.834 1.00 67.87 79 GLY A C 1
ATOM 671 O O . GLY A 1 79 ? -40.661 25.087 11.196 1.00 67.85 79 GLY A O 1
ATOM 672 N N . ARG A 1 80 ? -40.403 23.996 13.159 1.00 67.46 80 ARG A N 1
ATOM 673 C CA . ARG A 1 80 ? -40.915 25.067 14.001 1.00 67.11 80 ARG A CA 1
ATOM 674 C C . ARG A 1 80 ? -40.292 24.990 15.392 1.00 67.01 80 ARG A C 1
ATOM 675 O O . ARG A 1 80 ? -40.233 23.917 15.997 1.00 66.91 80 ARG A O 1
ATOM 683 N N . GLY A 1 81 ? -39.824 26.135 15.885 1.00 66.87 81 GLY A N 1
ATOM 684 C CA . GLY A 1 81 ? -39.299 26.240 17.240 1.00 66.79 81 GLY A CA 1
ATOM 685 C C . GLY A 1 81 ? -40.342 26.767 18.211 1.00 66.72 81 GLY A C 1
ATOM 686 O O . GLY A 1 81 ? -40.672 27.953 18.175 1.00 66.74 81 GLY A O 1
ATOM 687 N N . PRO A 1 82 ? -40.857 25.892 19.098 1.00 66.68 82 PRO A N 1
ATOM 688 C CA . PRO A 1 82 ? -41.960 26.245 19.995 1.00 66.65 82 PRO A CA 1
ATOM 689 C C . PRO A 1 82 ? -41.522 27.072 21.207 1.00 66.67 82 PRO A C 1
ATOM 690 O O . PRO A 1 82 ? -41.477 26.563 22.332 1.00 66.58 82 PRO A O 1
ATOM 694 N N . SER A 1 83 ? -41.207 28.342 20.966 1.00 66.75 83 SER A N 1
ATOM 695 C CA . SER A 1 83 ? -40.819 29.264 22.033 1.00 66.86 83 SER A CA 1
ATOM 696 C C . SER A 1 83 ? -42.026 30.008 22.606 1.00 66.90 83 SER A C 1
ATOM 697 O O . SER A 1 83 ? -41.924 30.676 23.634 1.00 66.92 83 SER A O 1
ATOM 700 N N . GLY A 1 84 ? -43.166 29.873 21.933 1.00 67.02 84 GLY A N 1
ATOM 701 C CA . GLY A 1 84 ? -44.407 30.523 22.337 1.00 67.16 84 GLY A CA 1
ATOM 702 C C . GLY A 1 84 ? -45.495 30.298 21.303 1.00 67.32 84 GLY A C 1
ATOM 703 O O . GLY A 1 84 ? -45.416 29.349 20.519 1.00 67.35 84 GLY A O 1
ATOM 704 N N . PRO A 1 85 ? -46.527 31.164 21.293 1.00 67.43 85 PRO A N 1
ATOM 705 C CA . PRO A 1 85 ? -47.592 31.048 20.297 1.00 67.43 85 PRO A CA 1
ATOM 706 C C . PRO A 1 85 ? -47.096 31.421 18.901 1.00 67.45 85 PRO A C 1
ATOM 707 O O . PRO A 1 85 ? -46.172 32.224 18.770 1.00 67.42 85 PRO A O 1
ATOM 711 N N . MET A 1 86 ? -47.708 30.833 17.877 1.00 67.54 86 MET A N 1
ATOM 712 C CA . MET A 1 86 ? -47.320 31.075 16.488 1.00 67.66 86 MET A CA 1
ATOM 713 C C . MET A 1 86 ? -48.053 32.261 15.871 1.00 67.75 86 MET A C 1
ATOM 714 O O . MET A 1 86 ? -49.203 32.538 16.220 1.00 67.82 86 MET A O 1
ATOM 719 N N . HIS A 1 87 ? -47.380 32.950 14.951 1.00 67.87 87 HIS A N 1
ATOM 720 C CA . HIS A 1 87 ? -47.990 34.049 14.201 1.00 68.04 87 HIS A CA 1
ATOM 721 C C . HIS A 1 87 ? -48.039 33.780 12.690 1.00 68.15 87 HIS A C 1
ATOM 722 O O . HIS A 1 87 ? -47.586 32.731 12.227 1.00 68.13 87 HIS A O 1
ATOM 729 N N . ILE A 1 88 ? -48.589 34.734 11.938 1.00 68.32 88 ILE A N 1
ATOM 730 C CA . ILE A 1 88 ? -48.793 34.595 10.488 1.00 68.50 88 ILE A CA 1
ATOM 731 C C . ILE A 1 88 ? -47.523 34.262 9.689 1.00 68.66 88 ILE A C 1
ATOM 732 O O . ILE A 1 88 ? -47.580 33.511 8.712 1.00 68.77 88 ILE A O 1
ATOM 737 N N . GLY A 1 89 ? -46.391 34.819 10.115 1.00 68.81 89 GLY A N 1
ATOM 738 C CA . GLY A 1 89 ? -45.106 34.584 9.460 1.00 68.96 89 GLY A CA 1
ATOM 739 C C . GLY A 1 89 ? -44.654 33.139 9.558 1.00 69.04 89 GLY A C 1
ATOM 740 O O . GLY A 1 89 ? -44.144 32.576 8.591 1.00 68.98 89 GLY A O 1
ATOM 741 N N . HIS A 1 90 ? -44.861 32.541 10.730 1.00 69.20 90 HIS A N 1
ATOM 742 C CA . HIS A 1 90 ? -44.478 31.153 10.985 1.00 69.38 90 HIS A CA 1
ATOM 743 C C . HIS A 1 90 ? -45.263 30.143 10.150 1.00 69.58 90 HIS A C 1
ATOM 744 O O . HIS A 1 90 ? -44.757 29.061 9.854 1.00 69.63 90 HIS A O 1
ATOM 751 N N . ILE A 1 91 ? -46.491 30.493 9.771 1.00 69.82 91 ILE A N 1
ATOM 752 C CA . ILE A 1 91 ? -47.390 29.538 9.121 1.00 70.10 91 ILE A CA 1
ATOM 753 C C . ILE A 1 91 ? -47.227 29.446 7.597 1.00 70.39 91 ILE A C 1
ATOM 754 O O . ILE A 1 91 ? -47.593 28.434 6.993 1.00 70.44 91 ILE A O 1
ATOM 759 N N . ILE A 1 92 ? -46.669 30.492 6.989 1.00 70.71 92 ILE A N 1
ATOM 760 C CA . ILE A 1 92 ? -46.502 30.548 5.532 1.00 71.09 92 ILE A CA 1
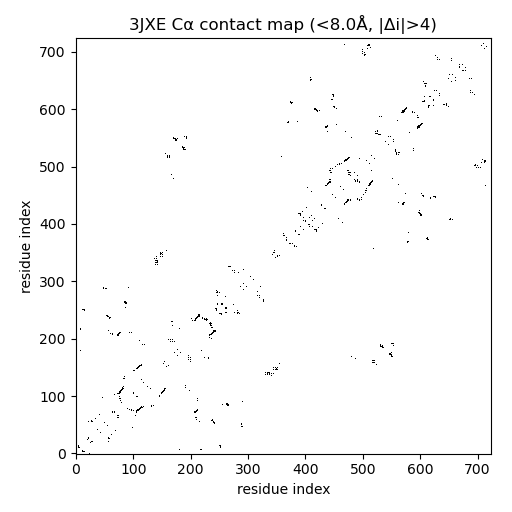ATOM 761 C C . ILE A 1 92 ? -45.639 29.404 4.958 1.00 71.42 92 ILE A C 1
ATOM 762 O O . ILE A 1 92 ? -46.032 28.793 3.961 1.00 71.43 92 ILE A O 1
ATOM 767 N N . PRO A 1 93 ? -44.472 29.109 5.576 1.00 71.75 93 PRO A N 1
ATOM 768 C CA . PRO A 1 93 ? -43.702 27.949 5.118 1.00 72.03 93 PRO A CA 1
ATOM 769 C C . PRO A 1 93 ? -44.537 26.673 5.049 1.00 72.34 93 PRO A C 1
ATOM 770 O O . PRO A 1 93 ? -44.397 25.903 4.098 1.00 72.41 93 PRO A O 1
ATOM 774 N N . PHE A 1 94 ? -45.407 26.472 6.039 1.00 72.67 94 PHE A N 1
ATOM 775 C CA . PHE A 1 94 ? -46.262 25.285 6.112 1.00 72.99 94 PHE A CA 1
ATOM 776 C C . PHE A 1 94 ? -47.330 25.243 5.019 1.00 73.30 94 PHE A C 1
ATOM 777 O O . PHE A 1 94 ? -47.687 24.164 4.544 1.00 73.33 94 PHE A O 1
ATOM 785 N N . PHE A 1 95 ? -47.835 26.412 4.630 1.00 73.73 95 PHE A N 1
ATOM 786 C CA . PHE A 1 95 ? -48.783 26.518 3.519 1.00 74.14 95 PHE A CA 1
ATOM 787 C C . PHE A 1 95 ? -48.118 26.206 2.181 1.00 74.44 95 PHE A C 1
ATOM 788 O O . PHE A 1 95 ? -48.728 25.586 1.307 1.00 74.52 95 PHE A O 1
ATOM 796 N N . ALA A 1 96 ? -46.869 26.642 2.033 1.00 74.83 96 ALA A N 1
ATOM 797 C CA . ALA A 1 96 ? -46.059 26.314 0.865 1.00 75.23 96 ALA A CA 1
ATOM 798 C C . ALA A 1 96 ? -45.752 24.820 0.834 1.00 75.53 96 ALA A C 1
ATOM 799 O O . ALA A 1 96 ? -45.776 24.194 -0.227 1.00 75.54 96 ALA A O 1
ATOM 801 N N . THR A 1 97 ? -45.479 24.260 2.010 1.00 75.95 97 THR A N 1
ATOM 802 C CA . THR A 1 97 ? -45.184 22.838 2.158 1.00 76.40 97 THR A CA 1
ATOM 803 C C . THR A 1 97 ? -46.427 21.985 1.881 1.00 76.72 97 THR A C 1
ATOM 804 O O . THR A 1 97 ? -46.316 20.871 1.362 1.00 76.82 97 THR A O 1
ATOM 808 N N . LYS A 1 98 ? -47.599 22.519 2.225 1.00 77.06 98 LYS A N 1
ATOM 809 C CA . LYS A 1 98 ? -48.880 21.863 1.953 1.00 77.35 98 LYS A CA 1
ATOM 810 C C . LYS A 1 98 ? -49.107 21.699 0.453 1.00 77.47 98 LYS A C 1
ATOM 811 O O . LYS A 1 98 ? -49.430 20.607 -0.017 1.00 77.48 98 LYS A O 1
ATOM 817 N N . TRP A 1 99 ? -48.927 22.792 -0.284 1.00 77.63 99 TRP A N 1
ATOM 818 C CA . TRP A 1 99 ? -49.121 22.812 -1.729 1.00 77.82 99 TRP A CA 1
ATOM 819 C C . TRP A 1 99 ? -48.159 21.866 -2.446 1.00 77.82 99 TRP A C 1
ATOM 820 O O . TRP A 1 99 ? -48.545 21.195 -3.404 1.00 77.83 99 TRP A O 1
ATOM 831 N N . LEU A 1 100 ? -46.913 21.817 -1.973 1.00 77.84 100 LEU A N 1
ATOM 832 C CA . LEU A 1 100 ? -45.881 20.975 -2.578 1.00 77.81 100 LEU A CA 1
ATOM 833 C C . LEU A 1 100 ? -46.133 19.491 -2.330 1.00 77.85 100 LEU A C 1
ATOM 834 O O . LEU A 1 100 ? -45.906 18.671 -3.220 1.00 77.90 100 LEU A O 1
ATOM 839 N N . GLN A 1 101 ? -46.604 19.149 -1.131 1.00 77.85 101 GLN A N 1
ATOM 840 C CA . GLN A 1 101 ? -46.990 17.771 -0.829 1.00 77.90 101 GLN A CA 1
ATOM 841 C C . GLN A 1 101 ? -48.236 17.384 -1.620 1.00 78.11 101 GLN A C 1
ATOM 842 O O . GLN A 1 101 ? -48.361 16.248 -2.081 1.00 78.25 101 GLN A O 1
ATOM 848 N N . GLU A 1 102 ? -49.150 18.340 -1.773 1.00 78.23 102 GLU A N 1
ATOM 849 C CA . GLU A 1 102 ? -50.395 18.133 -2.504 1.00 78.27 102 GLU A CA 1
ATOM 850 C C . GLU A 1 102 ? -50.125 17.776 -3.964 1.00 78.03 102 GLU A C 1
ATOM 851 O O . GLU A 1 102 ? -50.544 16.717 -4.434 1.00 78.12 102 GLU A O 1
ATOM 857 N N . LYS A 1 103 ? -49.400 18.648 -4.661 1.00 77.70 103 LYS A N 1
ATOM 858 C CA . LYS A 1 103 ? -49.184 18.509 -6.102 1.00 77.39 103 LYS A CA 1
ATOM 859 C C . LYS A 1 103 ? -48.149 17.448 -6.493 1.00 77.06 103 LYS A C 1
ATOM 860 O O . LYS A 1 103 ? -48.264 16.837 -7.558 1.00 77.09 103 LYS A O 1
ATOM 866 N N . PHE A 1 104 ? -47.146 17.234 -5.642 1.00 76.55 104 PHE A N 1
ATOM 867 C CA . PHE A 1 104 ? -46.079 16.272 -5.937 1.00 76.02 104 PHE A CA 1
ATOM 868 C C . PHE A 1 104 ? -46.250 14.923 -5.237 1.00 75.59 104 PHE A C 1
ATOM 869 O O . PHE A 1 104 ? -45.609 13.940 -5.617 1.00 75.53 104 PHE A O 1
ATOM 877 N N . GLY A 1 105 ? -47.107 14.883 -4.218 1.00 75.09 105 GLY A N 1
ATOM 878 C CA . GLY A 1 105 ? -47.409 13.647 -3.491 1.00 74.50 105 GLY A CA 1
ATOM 879 C C . GLY A 1 105 ? -46.201 13.004 -2.836 1.00 74.07 105 GLY A C 1
ATOM 880 O O . GLY A 1 105 ? -45.965 11.805 -3.000 1.00 74.11 105 GLY A O 1
ATOM 881 N N . VAL A 1 106 ? -45.441 13.805 -2.092 1.00 73.59 106 VAL A N 1
ATOM 882 C CA . VAL A 1 106 ? -44.208 13.346 -1.445 1.00 72.99 106 VAL A CA 1
ATOM 883 C C . VAL A 1 106 ? -44.349 13.274 0.076 1.00 72.53 106 VAL A C 1
ATOM 884 O O . VAL A 1 106 ? -45.289 13.831 0.648 1.00 72.51 106 VAL A O 1
ATOM 888 N N . ASN A 1 107 ? -43.411 12.580 0.719 1.00 71.91 107 ASN A N 1
ATOM 889 C CA . ASN A 1 107 ? -43.344 12.518 2.178 1.00 71.29 107 ASN A CA 1
ATOM 890 C C . ASN A 1 107 ? -42.960 13.862 2.798 1.00 70.78 107 ASN A C 1
ATOM 891 O O . ASN A 1 107 ? -42.262 14.667 2.173 1.00 70.78 107 ASN A O 1
ATOM 896 N N . LEU A 1 108 ? -43.417 14.093 4.026 1.00 70.03 108 LEU A N 1
ATOM 897 C CA . LEU A 1 108 ? -43.148 15.339 4.733 1.00 69.28 108 LEU A CA 1
ATOM 898 C C . LEU A 1 108 ? -42.695 15.061 6.157 1.00 68.73 108 LEU A C 1
ATOM 899 O O . LEU A 1 108 ? -43.355 14.328 6.892 1.00 68.71 108 LEU A O 1
ATOM 904 N N . TYR A 1 109 ? -41.571 15.659 6.542 1.00 68.05 109 TYR A N 1
ATOM 905 C CA . TYR A 1 109 ? -41.077 15.557 7.912 1.00 67.36 109 TYR A CA 1
ATOM 906 C C . TYR A 1 109 ? -41.066 16.930 8.573 1.00 66.83 109 TYR A C 1
ATOM 907 O O . TYR A 1 109 ? -40.458 17.871 8.058 1.00 66.83 109 TYR A O 1
ATOM 916 N N . ILE A 1 110 ? -41.758 17.038 9.704 1.00 66.10 110 ILE A N 1
ATOM 917 C CA . ILE A 1 110 ? -41.874 18.302 10.421 1.00 65.41 110 ILE A CA 1
ATOM 918 C C . ILE A 1 110 ? -41.198 18.200 11.781 1.00 65.02 110 ILE A C 1
ATOM 919 O O . ILE A 1 110 ? -41.630 17.434 12.645 1.00 64.99 110 ILE A O 1
ATOM 924 N N . GLN A 1 111 ? -40.128 18.972 11.953 1.00 64.52 111 GLN A N 1
ATOM 925 C CA . GLN A 1 111 ? -39.346 18.946 13.182 1.00 64.04 111 GLN A CA 1
ATOM 926 C C . GLN A 1 111 ? -39.777 20.046 14.144 1.00 63.70 111 GLN A C 1
ATOM 927 O O . GLN A 1 111 ? -39.759 21.228 13.802 1.00 63.69 111 GLN A O 1
ATOM 933 N N . ILE A 1 112 ? -40.162 19.640 15.348 1.00 63.27 112 ILE A N 1
ATOM 934 C CA . ILE A 1 112 ? -40.546 20.575 16.397 1.00 62.83 112 ILE A CA 1
ATOM 935 C C . ILE A 1 112 ? -39.409 20.650 17.411 1.00 62.58 112 ILE A C 1
ATOM 936 O O . ILE A 1 112 ? -39.244 19.763 18.254 1.00 62.49 112 ILE A O 1
ATOM 941 N N . THR A 1 113 ? -38.624 21.718 17.306 1.00 62.31 113 THR A N 1
ATOM 942 C CA . THR A 1 113 ? -37.367 21.836 18.039 1.00 62.06 113 THR A CA 1
ATOM 943 C C . THR A 1 113 ? -37.569 22.374 19.454 1.00 61.94 113 THR A C 1
ATOM 944 O O . THR A 1 113 ? -37.118 23.472 19.787 1.00 61.86 113 THR A O 1
ATOM 948 N N . ASP A 1 114 ? -38.251 21.585 20.281 1.00 61.87 114 ASP A N 1
ATOM 949 C CA . ASP A 1 114 ? -38.472 21.937 21.685 1.00 61.86 114 ASP A CA 1
ATOM 950 C C . ASP A 1 114 ? -37.185 21.859 22.509 1.00 61.76 114 ASP A C 1
ATOM 951 O O . ASP A 1 114 ? -37.095 22.444 23.585 1.00 61.78 114 ASP A O 1
ATOM 956 N N . ASP A 1 115 ? -36.192 21.143 21.991 1.00 61.70 115 ASP A N 1
ATOM 957 C CA . ASP A 1 115 ? -34.862 21.124 22.592 1.00 61.65 115 ASP A CA 1
ATOM 958 C C . ASP A 1 115 ? -34.127 22.440 22.341 1.00 61.60 115 ASP A C 1
ATOM 959 O O . ASP A 1 115 ? -33.520 22.995 23.256 1.00 61.67 115 ASP A O 1
ATOM 964 N N . GLU A 1 116 ? -34.204 22.940 21.107 1.00 61.55 116 GLU A N 1
ATOM 965 C CA . GLU A 1 116 ? -33.568 24.197 20.729 1.00 61.57 116 GLU A CA 1
ATOM 966 C C . GLU A 1 116 ? -34.027 25.335 21.624 1.00 61.70 116 GLU A C 1
ATOM 967 O O . GLU A 1 116 ? -33.208 26.004 22.257 1.00 61.81 116 GLU A O 1
ATOM 973 N N . LYS A 1 117 ? -35.343 25.534 21.680 1.00 61.79 117 LYS A N 1
ATOM 974 C CA . LYS A 1 117 ? -35.929 26.691 22.349 1.00 61.78 117 LYS A CA 1
ATOM 975 C C . LYS A 1 117 ? -35.736 26.699 23.859 1.00 61.93 117 LYS A C 1
ATOM 976 O O . LYS A 1 117 ? -35.704 27.765 24.473 1.00 62.01 117 LYS A O 1
ATOM 982 N N . PHE A 1 118 ? -35.595 25.519 24.454 1.00 62.11 118 PHE A N 1
ATOM 983 C CA . PHE A 1 118 ? -35.186 25.439 25.847 1.00 62.39 118 PHE A CA 1
ATOM 984 C C . PHE A 1 118 ? -33.741 25.904 25.997 1.00 62.74 118 PHE A C 1
ATOM 985 O O . PHE A 1 118 ? -33.453 26.772 26.819 1.00 62.82 118 PHE A O 1
ATOM 993 N N . LEU A 1 119 ? -32.849 25.333 25.189 1.00 63.14 119 LEU A N 1
ATOM 994 C CA . LEU A 1 119 ? -31.417 25.632 25.246 1.00 63.50 119 LEU A CA 1
ATOM 995 C C . LEU A 1 119 ? -31.087 27.096 24.939 1.00 63.91 119 LEU A C 1
ATOM 996 O O . LEU A 1 119 ? -30.252 27.700 25.612 1.00 63.92 119 LEU A O 1
ATOM 1001 N N . PHE A 1 120 ? -31.756 27.656 23.933 1.00 64.45 120 PHE A N 1
ATOM 1002 C CA . PHE A 1 120 ? -31.432 28.990 23.420 1.00 65.04 120 PHE A CA 1
ATOM 1003 C C . PHE A 1 120 ? -32.125 30.156 24.134 1.00 65.58 120 PHE A C 1
ATOM 1004 O O . PHE A 1 120 ? -31.820 31.317 23.854 1.00 65.67 120 PHE A O 1
ATOM 1012 N N . LYS A 1 121 ? -33.048 29.857 25.045 1.00 66.25 121 LYS A N 1
ATOM 1013 C CA . LYS A 1 121 ? -33.736 30.904 25.803 1.00 66.90 121 LYS A CA 1
ATOM 1014 C C . LYS A 1 121 ? -33.741 30.649 27.305 1.00 67.25 121 LYS A C 1
ATOM 1015 O O . LYS A 1 121 ? -34.112 29.567 27.760 1.00 67.30 121 LYS A O 1
ATOM 1021 N N . GLU A 1 122 ? -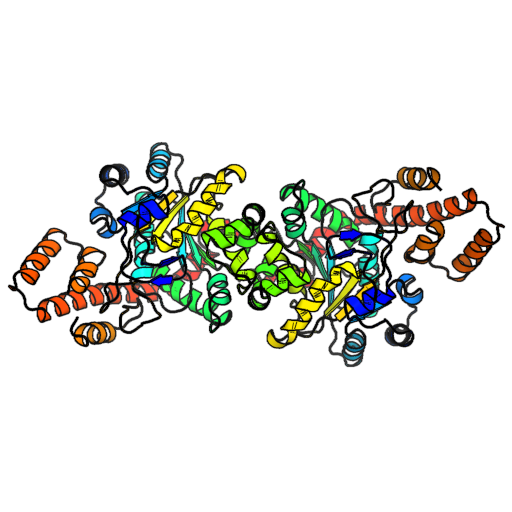33.324 31.658 28.063 1.00 67.78 122 GLU A N 1
ATOM 1022 C CA . GLU A 1 122 ? -33.157 31.526 29.509 1.00 68.37 122 GLU A CA 1
ATOM 1023 C C . GLU A 1 122 ? -34.456 31.513 30.309 1.00 68.48 122 GLU A C 1
ATOM 1024 O O . GLU A 1 122 ? -34.549 30.814 31.317 1.00 68.53 122 GLU A O 1
ATOM 1030 N N . ASN A 1 123 ? -35.443 32.288 29.861 1.00 68.69 123 ASN A N 1
ATOM 1031 C CA . ASN A 1 123 ? -36.744 32.372 30.533 1.00 68.83 123 ASN A CA 1
ATOM 1032 C C . ASN A 1 123 ? -37.479 31.035 30.507 1.00 68.63 123 ASN A C 1
ATOM 1033 O O . ASN A 1 123 ? -38.102 30.640 31.495 1.00 68.73 123 ASN A O 1
ATOM 1038 N N . LEU A 1 124 ? -37.391 30.349 29.368 1.00 68.34 124 LEU A N 1
ATOM 1039 C CA . LEU A 1 124 ? -38.153 29.129 29.114 1.00 68.04 124 LEU A CA 1
ATOM 1040 C C . LEU A 1 124 ? -37.553 27.900 29.783 1.00 67.89 124 LEU A C 1
ATOM 1041 O O . LEU A 1 124 ? -36.342 27.679 29.730 1.00 67.86 124 LEU A O 1
ATOM 1046 N N . THR A 1 125 ? -38.416 27.112 30.419 1.00 67.71 125 THR A N 1
ATOM 1047 C CA . THR A 1 125 ? -38.035 25.815 30.968 1.00 67.57 125 THR A CA 1
ATOM 1048 C C . THR A 1 125 ? -38.352 24.726 29.950 1.00 67.55 125 THR A C 1
ATOM 1049 O O . THR A 1 125 ? -39.184 24.927 29.061 1.00 67.56 125 THR A O 1
ATOM 1053 N N . PHE A 1 126 ? -37.696 23.574 30.088 1.00 67.52 126 PHE A N 1
ATOM 1054 C CA . PHE A 1 126 ? -37.881 22.457 29.158 1.00 67.48 126 PHE A CA 1
ATOM 1055 C C . PHE A 1 126 ? -39.328 21.982 29.177 1.00 67.64 126 PHE A C 1
ATOM 1056 O O . PHE A 1 126 ? -39.852 21.510 28.169 1.00 67.60 126 PHE A O 1
ATOM 1064 N N . ASP A 1 127 ? -39.970 22.143 30.331 1.00 67.85 127 ASP A N 1
ATOM 1065 C CA . ASP A 1 127 ? -41.339 21.702 30.528 1.00 67.96 127 ASP A CA 1
ATOM 1066 C C . ASP A 1 127 ? -42.334 22.550 29.736 1.00 67.86 127 ASP A C 1
ATOM 1067 O O . ASP A 1 127 ? -43.193 22.003 29.042 1.00 67.85 127 ASP A O 1
ATOM 1072 N N . ASP A 1 128 ? -42.213 23.875 29.823 1.00 67.81 128 ASP A N 1
ATOM 1073 C CA . ASP A 1 128 ? -43.156 24.756 29.125 1.00 67.81 128 ASP A CA 1
ATOM 1074 C C . ASP A 1 128 ? -42.854 24.885 27.629 1.00 67.68 128 ASP A C 1
ATOM 1075 O O . ASP A 1 128 ? -43.679 25.384 26.862 1.00 67.67 128 ASP A O 1
ATOM 1080 N N . THR A 1 129 ? -41.676 24.422 27.221 1.00 67.63 129 THR A N 1
ATOM 1081 C CA . THR A 1 129 ? -41.321 24.393 25.805 1.00 67.57 129 THR A CA 1
ATOM 1082 C C . THR A 1 129 ? -41.992 23.201 25.106 1.00 67.59 129 THR A C 1
ATOM 1083 O O . THR A 1 129 ? -42.301 23.261 23.913 1.00 67.61 129 THR A O 1
ATOM 1087 N N . LYS A 1 130 ? -42.219 22.129 25.866 1.00 67.58 130 LYS A N 1
ATOM 1088 C CA . LYS A 1 130 ? -42.959 20.965 25.382 1.00 67.54 130 LYS A CA 1
ATOM 1089 C C . LYS A 1 130 ? -44.452 21.277 25.316 1.00 67.75 130 LYS A C 1
ATOM 1090 O O . LYS A 1 130 ? -45.165 20.741 24.465 1.00 67.81 130 LYS A O 1
ATOM 1096 N N . ARG A 1 131 ? -44.917 22.139 26.224 1.00 67.97 131 ARG A N 1
ATOM 1097 C CA . ARG A 1 131 ? -46.290 22.641 26.196 1.00 68.19 131 ARG A CA 1
ATOM 1098 C C . ARG A 1 131 ? -46.577 23.316 24.862 1.00 68.15 131 ARG A C 1
ATOM 1099 O O . ARG A 1 131 ? -47.473 22.896 24.129 1.00 68.12 131 ARG A O 1
ATOM 1107 N N . TRP A 1 132 ? -45.798 24.353 24.552 1.00 68.20 132 TRP A N 1
ATOM 1108 C CA . TRP A 1 132 ? -45.944 25.103 23.305 1.00 68.24 132 TRP A CA 1
ATOM 1109 C C . TRP A 1 132 ? -45.788 24.218 22.077 1.00 68.36 132 TRP A C 1
ATOM 1110 O O . TRP A 1 132 ? -46.381 24.493 21.036 1.00 68.33 132 TRP A O 1
ATOM 1121 N N . ALA A 1 133 ? -44.990 23.160 22.212 1.00 68.57 133 ALA A N 1
ATOM 1122 C CA . ALA A 1 133 ? -44.821 22.168 21.156 1.00 68.74 133 ALA A CA 1
ATOM 1123 C C . ALA A 1 133 ? -46.170 21.595 20.732 1.00 68.89 133 ALA A C 1
ATOM 1124 O O . ALA A 1 133 ? -46.508 21.620 19.550 1.00 68.87 133 ALA A O 1
ATOM 1126 N N . TYR A 1 134 ? -46.943 21.110 21.705 1.00 69.10 134 TYR A N 1
ATOM 1127 C CA . TYR A 1 134 ? -48.289 20.596 21.449 1.00 69.34 134 TYR A CA 1
ATOM 1128 C C . TYR A 1 134 ? -49.192 21.662 20.822 1.00 69.36 134 TYR A C 1
ATOM 1129 O O . TYR A 1 134 ? -49.858 21.405 19.816 1.00 69.36 134 TYR A O 1
ATOM 1138 N N . ASP A 1 135 ? -49.206 22.851 21.426 1.00 69.38 135 ASP A N 1
ATOM 1139 C CA . ASP A 1 135 ? -49.987 23.980 20.925 1.00 69.40 135 ASP A CA 1
ATOM 1140 C C . ASP A 1 135 ? -49.638 24.288 19.470 1.00 69.45 135 ASP A C 1
ATOM 1141 O O . ASP A 1 135 ? -50.524 24.514 18.645 1.00 69.47 135 ASP A O 1
ATOM 1146 N N . ASN A 1 136 ? -48.342 24.289 19.168 1.00 69.53 136 ASN A N 1
ATOM 1147 C CA . ASN A 1 136 ? -47.860 24.555 17.819 1.00 69.55 136 ASN A CA 1
ATOM 1148 C C . ASN A 1 136 ? -48.244 23.464 16.824 1.00 69.55 136 ASN A C 1
ATOM 1149 O O . ASN A 1 136 ? -48.609 23.767 15.687 1.00 69.44 136 ASN A O 1
ATOM 1154 N N . ILE A 1 137 ? -48.173 22.202 17.257 1.00 69.59 137 ILE A N 1
ATOM 1155 C CA . ILE A 1 137 ? -48.632 21.085 16.426 1.00 69.70 137 ILE A CA 1
ATOM 1156 C C . ILE A 1 137 ? -50.031 21.400 15.900 1.00 69.82 137 ILE A C 1
ATOM 1157 O O . ILE A 1 137 ? -50.253 21.384 14.690 1.00 69.84 137 ILE A O 1
ATOM 1162 N N . LEU A 1 138 ? -50.948 21.720 16.819 1.00 69.90 138 LEU A N 1
ATOM 1163 C CA . LEU A 1 138 ? -52.345 22.030 16.492 1.00 69.94 138 LEU A CA 1
ATOM 1164 C C . LEU A 1 138 ? -52.488 23.005 15.324 1.00 70.04 138 LEU A C 1
ATOM 1165 O O . LEU A 1 138 ? -53.258 22.749 14.402 1.00 70.09 138 LEU A O 1
ATOM 1170 N N . ASP A 1 139 ? -51.738 24.105 15.363 1.00 70.16 139 ASP A N 1
ATOM 1171 C CA . ASP A 1 139 ? -51.740 25.089 14.280 1.00 70.36 139 ASP A CA 1
ATOM 1172 C C . ASP A 1 139 ? -51.180 24.520 12.978 1.00 70.39 139 ASP A C 1
ATOM 1173 O O . ASP A 1 139 ? -51.702 24.800 11.897 1.00 70.37 139 ASP A O 1
ATOM 1178 N N . ILE A 1 140 ? -50.113 23.730 13.089 1.00 70.46 140 ILE A N 1
ATOM 1179 C CA . ILE A 1 140 ? -49.450 23.135 11.926 1.00 70.55 140 ILE A CA 1
ATOM 1180 C C . ILE A 1 140 ? -50.354 22.106 11.241 1.00 70.64 140 ILE A C 1
ATOM 1181 O O . ILE A 1 140 ? -50.527 22.136 10.021 1.00 70.58 140 ILE A O 1
ATOM 1186 N N . ILE A 1 141 ? -50.935 21.211 12.035 1.00 70.77 141 ILE A N 1
ATOM 1187 C CA . ILE A 1 141 ? -51.855 20.194 11.521 1.00 70.97 141 ILE A CA 1
ATOM 1188 C C . ILE A 1 141 ? -53.186 20.809 11.048 1.00 71.00 141 ILE A C 1
ATOM 1189 O O . ILE A 1 141 ? -53.896 20.212 10.235 1.00 71.09 141 ILE A O 1
ATOM 1194 N N . ALA A 1 142 ? -53.491 22.015 11.530 1.00 71.04 142 ALA A N 1
ATOM 1195 C CA . ALA A 1 142 ? -54.669 22.769 11.084 1.00 71.06 142 ALA A CA 1
ATOM 1196 C C . ALA A 1 142 ? -54.551 23.295 9.649 1.00 71.10 142 ALA A C 1
ATOM 1197 O O . ALA A 1 142 ? -55.544 23.714 9.057 1.00 71.11 142 ALA A O 1
ATOM 1199 N N . VAL A 1 143 ? -53.339 23.283 9.100 1.00 71.22 143 VAL A N 1
ATOM 1200 C CA . VAL A 1 143 ? -53.117 23.684 7.710 1.00 71.34 143 VAL A CA 1
ATOM 1201 C C . VAL A 1 143 ? -53.673 22.613 6.768 1.00 71.56 143 VAL A C 1
ATOM 1202 O O . VAL A 1 143 ? -54.173 22.924 5.683 1.00 71.57 143 VAL A O 1
ATOM 1206 N N . GLY A 1 144 ? -53.596 21.356 7.202 1.00 71.77 144 GLY A N 1
ATOM 1207 C CA . GLY A 1 144 ? -54.122 20.230 6.437 1.00 72.03 144 GLY A CA 1
ATOM 1208 C C . GLY A 1 144 ? -53.064 19.533 5.607 1.00 72.23 144 GLY A C 1
ATOM 1209 O O . GLY A 1 144 ? -52.782 19.938 4.477 1.00 72.19 144 GLY A O 1
ATOM 1210 N N . PHE A 1 145 ? -52.476 18.482 6.175 1.00 72.44 145 PHE A N 1
ATOM 1211 C CA . PHE A 1 145 ? -51.481 17.671 5.476 1.00 72.62 145 PHE A CA 1
ATOM 1212 C C . PHE A 1 145 ? -51.971 16.235 5.297 1.00 72.84 145 PHE A C 1
ATOM 1213 O O . PHE A 1 145 ? -52.897 15.799 5.987 1.00 72.92 145 PHE A O 1
ATOM 1221 N N . ASP A 1 146 ? -51.350 15.512 4.366 1.00 73.04 146 ASP A N 1
ATOM 1222 C CA . ASP A 1 146 ? -51.649 14.099 4.132 1.00 73.22 146 ASP A CA 1
ATOM 12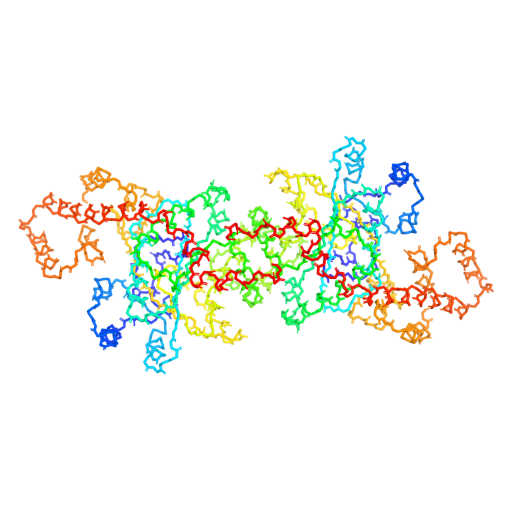23 C C . ASP A 1 146 ? -51.333 13.291 5.392 1.00 73.27 146 ASP A C 1
ATOM 1224 O O . ASP A 1 146 ? -50.185 13.269 5.836 1.00 73.30 146 ASP A O 1
ATOM 1229 N N . PRO A 1 147 ? -52.352 12.624 5.972 1.00 73.35 147 PRO A N 1
ATOM 1230 C CA . PRO A 1 147 ? -52.188 11.905 7.244 1.00 73.38 147 PRO A CA 1
ATOM 1231 C C . PRO A 1 147 ? -51.281 10.677 7.146 1.00 73.37 147 PRO A C 1
ATOM 1232 O O . PRO A 1 147 ? -50.923 10.091 8.171 1.00 73.47 147 PRO A O 1
ATOM 1236 N N . ASP A 1 148 ? -50.912 10.300 5.925 1.00 73.27 148 ASP A N 1
ATOM 1237 C CA . ASP A 1 148 ? -50.112 9.102 5.690 1.00 73.19 148 ASP A CA 1
ATOM 1238 C C . ASP A 1 148 ? -48.760 9.416 5.051 1.00 72.86 148 ASP A C 1
ATOM 1239 O O . ASP A 1 148 ? -47.888 8.547 4.961 1.00 72.91 148 ASP A O 1
ATOM 1244 N N . LYS A 1 149 ? -48.596 10.663 4.618 1.00 72.38 149 LYS A N 1
ATOM 1245 C CA . LYS A 1 149 ? -47.349 11.123 4.015 1.00 71.90 149 LYS A CA 1
ATOM 1246 C C . LYS A 1 149 ? -46.662 12.205 4.857 1.00 71.36 149 LYS A C 1
ATOM 1247 O O . LYS A 1 149 ? -45.826 12.954 4.346 1.00 71.36 149 LYS A O 1
ATOM 1253 N N . THR A 1 150 ? -47.009 12.283 6.141 1.00 70.57 150 THR A N 1
ATOM 1254 C CA . THR A 1 150 ? -46.474 13.329 7.015 1.00 69.79 150 THR A CA 1
ATOM 1255 C C . THR A 1 150 ? -46.104 12.804 8.398 1.00 69.26 150 THR A C 1
ATOM 1256 O O . THR A 1 150 ? -46.878 12.080 9.027 1.00 69.24 150 THR A O 1
ATOM 1260 N N . PHE A 1 151 ? -44.911 13.175 8.857 1.00 68.57 151 PHE A N 1
ATOM 1261 C CA . PHE A 1 151 ? -44.439 12.832 10.192 1.00 67.88 151 PHE A CA 1
ATOM 1262 C C . PHE A 1 151 ? -44.069 14.089 10.974 1.00 67.53 151 PHE A C 1
ATOM 1263 O O . PHE A 1 151 ? -43.159 14.828 10.592 1.00 67.50 151 PHE A O 1
ATOM 1271 N N . ILE A 1 152 ? -44.796 14.323 12.063 1.00 66.98 152 ILE A N 1
ATOM 1272 C CA . ILE A 1 152 ? -44.539 15.451 12.952 1.00 66.45 152 ILE A CA 1
ATOM 1273 C C . ILE A 1 152 ? -43.955 14.922 14.258 1.00 66.05 152 ILE A C 1
ATOM 1274 O O . ILE A 1 152 ? -44.570 14.092 14.929 1.00 66.06 152 ILE A O 1
ATOM 1279 N N . PHE A 1 153 ? -42.763 15.402 14.607 1.00 65.54 153 PHE A N 1
ATOM 1280 C CA . PHE A 1 153 ? -42.046 14.904 15.780 1.00 65.01 153 PHE A CA 1
ATOM 1281 C C . PHE A 1 153 ? -41.366 16.000 16.596 1.00 64.70 153 PHE A C 1
ATOM 1282 O O . PHE A 1 153 ? -40.977 17.041 16.061 1.00 64.66 153 PHE A O 1
ATOM 1290 N N . GLN A 1 154 ? -41.230 15.746 17.895 1.00 64.27 154 GLN A N 1
ATOM 1291 C CA . GLN A 1 154 ? -40.450 16.598 18.783 1.00 63.90 154 GLN A CA 1
ATOM 1292 C C . GLN A 1 154 ? -39.112 15.927 19.057 1.00 63.63 154 GLN A C 1
ATOM 1293 O O . GLN A 1 154 ? -39.057 14.718 19.290 1.00 63.62 154 GLN A O 1
ATOM 1299 N N . ASN A 1 155 ? -38.040 16.716 19.036 1.00 63.25 155 ASN A N 1
ATOM 1300 C CA . ASN A 1 155 ? -36.687 16.200 19.248 1.00 62.88 155 ASN A CA 1
ATOM 1301 C C . ASN A 1 155 ? -36.496 15.515 20.599 1.00 62.68 155 ASN A C 1
ATOM 1302 O O . ASN A 1 155 ? -35.687 14.598 20.722 1.00 62.68 155 ASN A O 1
ATOM 1307 N N . SER A 1 156 ? -37.247 15.965 21.601 1.00 62.49 156 SER A N 1
ATOM 1308 C CA . SER A 1 156 ? -37.190 15.389 22.944 1.00 62.29 156 SER A CA 1
ATOM 1309 C C . SER A 1 156 ? -37.896 14.034 23.029 1.00 62.23 156 SER A C 1
ATOM 1310 O O . SER A 1 156 ? -37.624 13.240 23.932 1.00 62.15 156 SER A O 1
ATOM 1313 N N . GLU A 1 157 ? -38.801 13.780 22.087 1.00 62.19 157 GLU A N 1
ATOM 1314 C CA . GLU A 1 157 ? -39.604 12.560 22.084 1.00 62.15 157 GLU A CA 1
ATOM 1315 C C . GLU A 1 157 ? -39.062 11.540 21.085 1.00 62.01 157 GLU A C 1
ATOM 1316 O O . GLU A 1 157 ? -38.693 10.429 21.465 1.00 61.92 157 GLU A O 1
ATOM 1322 N N . PHE A 1 158 ? -39.026 11.925 19.812 1.00 61.94 158 PHE A N 1
ATOM 1323 C CA . PHE A 1 158 ? -38.413 11.112 18.768 1.00 61.96 158 PHE A CA 1
ATOM 1324 C C . PHE A 1 158 ? -36.908 11.366 18.788 1.00 61.96 158 PHE A C 1
ATOM 1325 O O . PHE A 1 158 ? -36.354 11.999 17.887 1.00 62.02 158 PHE A O 1
ATOM 1333 N N . THR A 1 159 ? -36.254 10.863 19.833 1.00 61.88 159 THR A N 1
ATOM 1334 C CA . THR A 1 159 ? -34.839 11.136 20.078 1.00 61.81 159 THR A CA 1
ATOM 1335 C C . THR A 1 159 ? -33.887 10.437 19.102 1.00 61.86 159 THR A C 1
ATOM 1336 O O . THR A 1 159 ? -32.666 10.523 19.251 1.00 61.97 159 THR A O 1
ATOM 1340 N N . LYS A 1 160 ? -34.441 9.766 18.095 1.00 61.84 160 LYS A N 1
ATOM 1341 C CA . LYS A 1 160 ? -33.626 9.131 17.067 1.00 61.88 160 LYS A CA 1
ATOM 1342 C C . LYS A 1 160 ? -32.813 10.157 16.269 1.00 61.78 160 LYS A C 1
ATOM 1343 O O . LYS A 1 160 ? -31.791 9.809 15.671 1.00 61.92 160 LYS A O 1
ATOM 1349 N N . ILE A 1 161 ? -33.257 11.416 16.267 1.00 61.56 161 ILE A N 1
ATOM 1350 C CA . ILE A 1 161 ? -32.511 12.492 15.600 1.00 61.29 161 ILE A CA 1
ATOM 1351 C C . ILE A 1 161 ? -31.099 12.648 16.149 1.00 61.23 161 ILE A C 1
ATOM 1352 O O . ILE A 1 161 ? -30.204 13.079 15.426 1.00 61.31 161 ILE A O 1
ATOM 1357 N N . TYR A 1 162 ? -30.902 12.301 17.420 1.00 61.04 162 TYR A N 1
ATOM 1358 C CA . TYR A 1 162 ? -29.569 12.330 18.011 1.00 60.93 162 TYR A CA 1
ATOM 1359 C C . TYR A 1 162 ? -28.641 11.357 17.287 1.00 61.01 162 TYR A C 1
ATOM 1360 O O . TYR A 1 162 ? -27.518 11.714 16.930 1.00 61.06 162 TYR A O 1
ATOM 1369 N N . GLU A 1 163 ? -29.127 10.138 17.066 1.00 61.02 163 GLU A N 1
ATOM 1370 C CA . GLU A 1 163 ? -28.390 9.120 16.328 1.00 61.05 163 GLU A CA 1
ATOM 1371 C C . GLU A 1 163 ? -28.254 9.507 14.853 1.00 60.86 163 GLU A C 1
ATOM 1372 O O . GLU A 1 163 ? -27.269 9.164 14.204 1.00 60.92 163 GLU A O 1
ATOM 1378 N N . MET A 1 164 ? -29.247 10.226 14.339 1.00 60.71 164 MET A N 1
ATOM 1379 C CA . MET A 1 164 ? -29.223 10.728 12.968 1.00 60.62 164 MET A CA 1
ATOM 1380 C C . MET A 1 164 ? -28.276 11.919 12.799 1.00 60.64 164 MET A C 1
ATOM 1381 O O . MET A 1 164 ? -27.855 12.226 11.681 1.00 60.74 164 MET A O 1
ATOM 1386 N N . ALA A 1 165 ? -27.945 12.579 13.908 1.00 60.62 165 ALA A N 1
ATOM 1387 C CA . ALA A 1 165 ? -27.123 13.794 13.891 1.00 60.55 165 ALA A CA 1
ATOM 1388 C C . ALA A 1 165 ? -25.635 13.534 14.114 1.00 60.52 165 ALA A C 1
ATOM 1389 O O . ALA A 1 165 ? -24.798 14.355 13.744 1.00 60.52 165 ALA A O 1
ATOM 1391 N N . ILE A 1 166 ? -25.313 12.396 14.721 1.00 60.46 166 ILE A N 1
ATOM 1392 C CA . ILE A 1 166 ? -23.932 12.068 15.081 1.00 60.45 166 ILE A CA 1
ATOM 1393 C C . ILE A 1 166 ? -22.939 12.068 13.896 1.00 60.43 166 ILE A C 1
ATOM 1394 O O . ILE A 1 166 ? -21.843 12.623 14.027 1.00 60.47 166 ILE A O 1
ATOM 1399 N N . PRO A 1 167 ? -23.308 11.457 12.747 1.00 60.37 167 PRO A N 1
ATOM 1400 C CA . PRO A 1 167 ? -22.436 11.562 11.571 1.00 60.31 167 PRO A CA 1
ATOM 1401 C C . PRO A 1 167 ? -21.991 12.994 11.244 1.00 60.32 167 PRO A C 1
ATOM 1402 O O . PRO A 1 167 ? -20.790 13.244 11.137 1.00 60.33 167 PRO A O 1
ATOM 1406 N N . ILE A 1 168 ? -22.944 13.916 11.104 1.00 60.40 168 ILE A N 1
ATOM 1407 C CA . ILE A 1 168 ? -22.645 15.322 10.784 1.00 60.40 168 ILE A CA 1
ATOM 1408 C C . ILE A 1 168 ? -22.005 16.064 11.970 1.00 60.43 168 ILE A C 1
ATOM 1409 O O . ILE A 1 168 ? -21.285 17.044 11.782 1.00 60.33 168 ILE A O 1
ATOM 1414 N N . ALA A 1 169 ? -22.259 15.580 13.184 1.00 60.61 169 ALA A N 1
ATOM 1415 C CA . ALA A 1 169 ? -21.683 16.170 14.394 1.00 60.89 169 ALA A CA 1
ATOM 1416 C C . ALA A 1 169 ? -20.185 15.892 14.509 1.00 61.10 169 ALA A C 1
ATOM 1417 O O . ALA A 1 169 ? -19.477 16.567 15.259 1.00 61.06 169 ALA A O 1
ATOM 1419 N N . LYS A 1 170 ? -19.718 14.888 13.770 1.00 61.43 170 LYS A N 1
ATOM 1420 C CA . LYS A 1 170 ? -18.297 14.571 13.674 1.00 61.67 170 LYS A CA 1
ATOM 1421 C C . LYS A 1 170 ? -17.667 15.335 12.516 1.00 61.94 170 LYS A C 1
ATOM 1422 O O . LYS A 1 170 ? -16.474 15.620 12.536 1.00 61.93 170 LYS A O 1
ATOM 1428 N N . LYS A 1 171 ? -18.475 15.653 11.508 1.00 62.33 171 LYS A N 1
ATOM 1429 C CA . LYS A 1 171 ? -18.010 16.408 10.348 1.00 62.76 171 LYS A CA 1
ATOM 1430 C C . LYS A 1 171 ? -17.877 17.891 10.664 1.00 63.09 171 LYS A C 1
ATOM 1431 O O . LYS A 1 171 ? -16.851 18.501 10.356 1.00 63.18 171 LYS A O 1
ATOM 1437 N N . ILE A 1 172 ? -18.911 18.467 11.280 1.00 63.57 172 ILE A N 1
ATOM 1438 C CA . ILE A 1 172 ? -18.916 19.902 11.576 1.00 63.89 172 ILE A CA 1
ATOM 1439 C C . ILE A 1 172 ? -17.877 20.247 12.636 1.00 64.23 172 ILE A C 1
ATOM 1440 O O . ILE A 1 172 ? -18.026 19.941 13.823 1.00 64.21 172 ILE A O 1
ATOM 1445 N N . ASN A 1 173 ? -16.808 20.865 12.154 1.00 64.73 173 ASN A N 1
ATOM 1446 C CA . ASN A 1 173 ? -15.761 21.427 12.983 1.00 65.15 173 ASN A CA 1
ATOM 1447 C C . ASN A 1 173 ? -16.323 22.548 13.852 1.00 65.31 173 ASN A C 1
ATOM 1448 O O . ASN A 1 173 ? -17.267 23.237 13.462 1.00 65.41 173 ASN A O 1
ATOM 1453 N N . PHE A 1 174 ? -15.750 22.728 15.034 1.00 65.51 174 PHE A N 1
ATOM 1454 C CA . PHE A 1 174 ? -16.234 23.757 15.942 1.00 65.75 174 PHE A CA 1
ATOM 1455 C C . PHE A 1 174 ? -15.888 25.180 15.494 1.00 65.80 174 PHE A C 1
ATOM 1456 O O . PHE A 1 174 ? -16.666 26.113 15.712 1.00 65.82 174 PHE A O 1
ATOM 1464 N N . SER A 1 175 ? -14.716 25.343 14.887 1.00 65.89 175 SER A N 1
ATOM 1465 C CA . SER A 1 175 ? -14.318 26.627 14.324 1.00 65.85 175 SER A CA 1
ATOM 1466 C C . SER A 1 175 ? -15.365 27.106 13.325 1.00 65.81 175 SER A C 1
ATOM 1467 O O . SER A 1 175 ? -15.737 28.279 13.329 1.00 65.82 175 SER A O 1
ATOM 1470 N N . MET A 1 176 ? -15.855 26.191 12.490 1.00 65.78 176 MET A N 1
ATOM 1471 C CA . MET A 1 176 ? -16.851 26.547 11.481 1.00 65.82 176 MET A CA 1
ATOM 1472 C C . MET A 1 176 ? -18.265 26.714 12.044 1.00 65.49 176 MET A C 1
ATOM 1473 O O . MET A 1 176 ? -19.109 27.368 11.427 1.00 65.53 176 MET A O 1
ATOM 1478 N N . ALA A 1 177 ? -18.513 26.135 13.218 1.00 65.06 177 ALA A N 1
ATOM 1479 C CA . ALA A 1 177 ? -19.775 26.348 13.922 1.00 64.69 177 ALA A CA 1
ATOM 1480 C C . ALA A 1 177 ? -19.890 27.802 14.385 1.00 64.47 177 ALA A C 1
ATOM 1481 O O . ALA A 1 177 ? -20.903 28.460 14.135 1.00 64.45 177 ALA A O 1
ATOM 1483 N N . LYS A 1 178 ? -18.839 28.296 15.044 1.00 64.17 178 LYS A N 1
ATOM 1484 C CA . LYS A 1 178 ? -18.747 29.695 15.478 1.00 63.78 178 LYS A CA 1
ATOM 1485 C C . LYS A 1 178 ? -18.841 30.663 14.303 1.00 63.58 178 LYS A C 1
ATOM 1486 O O . LYS A 1 178 ? -19.358 31.769 14.436 1.00 63.62 178 LYS A O 1
ATOM 1492 N N . ALA A 1 179 ? -18.329 30.236 13.156 1.00 63.34 179 ALA A N 1
ATOM 1493 C CA . ALA A 1 179 ? -18.281 31.073 11.971 1.00 63.15 179 ALA A CA 1
ATOM 1494 C C . ALA A 1 179 ? -19.652 31.208 11.311 1.00 63.02 179 ALA A C 1
ATOM 1495 O O . ALA A 1 179 ? -20.046 32.305 10.914 1.00 63.07 179 ALA A O 1
ATOM 1497 N N . VAL A 1 180 ? -20.373 30.093 11.207 1.00 62.79 180 VAL A N 1
ATOM 1498 C CA . VAL A 1 180 ? -21.679 30.065 10.544 1.00 62.49 180 VAL A CA 1
ATOM 1499 C C . VAL A 1 180 ? -22.804 30.622 11.431 1.00 62.32 180 VAL A C 1
ATOM 1500 O O . VAL A 1 180 ? -23.669 31.355 10.946 1.00 62.34 180 VAL A O 1
ATOM 1504 N N . PHE A 1 181 ? -22.779 30.289 12.721 1.00 62.11 181 PHE A N 1
ATOM 1505 C CA . PHE A 1 181 ? -23.880 30.628 13.634 1.00 61.95 181 PHE A CA 1
ATOM 1506 C C . PHE A 1 181 ? -23.550 31.699 14.681 1.00 61.85 181 PHE A C 1
ATOM 1507 O O . PHE A 1 181 ? -24.424 32.111 15.450 1.00 61.87 181 PHE A O 1
ATOM 1515 N N . GLY A 1 182 ? -22.296 32.143 14.709 1.00 61.70 182 GLY A N 1
ATOM 1516 C CA . GLY A 1 182 ? -21.868 33.202 15.619 1.00 61.48 182 GLY A CA 1
ATOM 1517 C C . GLY A 1 182 ? -21.818 32.814 17.085 1.00 61.40 182 GLY A C 1
ATOM 1518 O O . GLY A 1 182 ? -22.007 33.665 17.955 1.00 61.44 182 GLY A O 1
ATOM 1519 N N . PHE A 1 183 ? -21.566 31.535 17.364 1.00 61.37 183 PHE A N 1
ATOM 1520 C CA . PHE A 1 183 ? -21.424 31.063 18.743 1.00 61.34 183 PHE A CA 1
ATOM 1521 C C . PHE A 1 183 ? -20.200 31.689 19.397 1.00 61.31 183 PHE A C 1
ATOM 1522 O O . PHE A 1 183 ? -19.186 31.923 18.740 1.00 61.39 183 PHE A O 1
ATOM 1530 N N . THR A 1 184 ? -20.306 31.969 20.690 1.00 61.23 184 THR A N 1
ATOM 1531 C CA . THR A 1 184 ? -19.199 32.546 21.444 1.00 61.14 184 THR A CA 1
ATOM 1532 C C . THR A 1 184 ? -18.807 31.612 22.583 1.00 61.10 184 THR A C 1
ATOM 1533 O O . THR A 1 184 ? -19.462 30.594 22.812 1.00 61.00 184 THR A O 1
ATOM 1537 N N . GLU A 1 185 ? -17.741 31.968 23.297 1.00 61.12 185 GLU A N 1
ATOM 1538 C CA . GLU A 1 185 ? -17.263 31.184 24.437 1.00 61.15 185 GLU A CA 1
ATOM 1539 C C . GLU A 1 185 ? -18.317 31.037 25.534 1.00 60.98 185 GLU A C 1
ATOM 1540 O O . GLU A 1 185 ? -18.166 30.222 26.445 1.00 60.83 185 GLU A O 1
ATOM 1546 N N . GLN A 1 186 ? -19.385 31.822 25.425 1.00 60.92 186 GLN A N 1
ATOM 1547 C CA . GLN A 1 186 ? -20.418 31.884 26.448 1.00 60.86 186 GLN A CA 1
ATOM 1548 C C . GLN A 1 186 ? -21.667 31.089 26.061 1.00 60.66 186 GLN A C 1
ATOM 1549 O O . GLN A 1 186 ? -22.613 30.981 26.848 1.00 60.61 186 GLN A O 1
ATOM 1555 N N . SER A 1 187 ? -21.654 30.529 24.850 1.00 60.45 187 SER A N 1
ATOM 1556 C CA . SER A 1 187 ? -22.721 29.646 24.376 1.00 60.18 187 SER A CA 1
ATOM 1557 C C . SER A 1 187 ? -22.767 28.364 25.201 1.00 60.12 187 SER A C 1
ATOM 1558 O O . SER A 1 187 ? -21.791 28.007 25.861 1.00 60.18 187 SER A O 1
ATOM 1561 N N . LYS A 1 188 ? -23.903 27.676 25.168 1.00 59.97 188 LYS A N 1
ATOM 1562 C CA . LYS A 1 188 ? -24.049 26.418 25.891 1.00 59.80 188 LYS A CA 1
ATOM 1563 C C . LYS A 1 188 ? -23.665 25.264 24.972 1.00 59.71 188 LYS A C 1
ATOM 1564 O O . LYS A 1 188 ? -23.847 25.352 23.753 1.00 59.64 188 LYS A O 1
ATOM 1570 N N . ILE A 1 189 ? -23.130 24.190 25.549 1.00 59.53 189 ILE A N 1
ATOM 1571 C CA . ILE A 1 189 ? -22.704 23.034 24.751 1.00 59.46 189 ILE A CA 1
ATOM 1572 C C . ILE A 1 189 ? -23.860 22.453 23.932 1.00 59.47 189 ILE A C 1
ATOM 1573 O O . ILE A 1 189 ? -23.653 21.964 22.818 1.00 59.55 189 ILE A O 1
ATOM 1578 N N . GLY A 1 190 ? -25.072 22.536 24.482 1.00 59.36 190 GLY A N 1
ATOM 1579 C CA . GLY A 1 190 ? -26.285 22.133 23.775 1.00 59.23 190 GLY A CA 1
ATOM 1580 C C . GLY A 1 190 ? -26.574 23.026 22.584 1.00 59.15 190 GLY A C 1
ATOM 1581 O O . GLY A 1 190 ? -27.065 22.558 21.554 1.00 59.15 190 GLY A O 1
ATOM 1582 N N . MET A 1 191 ? -26.266 24.313 22.731 1.00 59.13 191 MET A N 1
ATOM 1583 C CA . MET A 1 191 ? -26.420 25.288 21.653 1.00 59.11 191 MET A CA 1
ATOM 1584 C C . MET A 1 191 ? -25.497 24.957 20.484 1.00 59.08 191 MET A C 1
ATOM 1585 O O . MET A 1 191 ? -25.919 24.972 19.325 1.00 59.07 191 MET A O 1
ATOM 1590 N N . ILE A 1 192 ? -24.243 24.649 20.806 1.00 59.02 192 ILE A N 1
ATOM 1591 C CA . ILE A 1 192 ? -23.213 24.353 19.808 1.00 58.97 192 ILE A CA 1
ATOM 1592 C C . ILE A 1 192 ? -23.505 23.061 19.043 1.00 58.87 192 ILE A C 1
ATOM 1593 O O . ILE A 1 192 ? -23.212 22.957 17.850 1.00 58.81 192 ILE A O 1
ATOM 1598 N N . PHE A 1 193 ? -24.094 22.089 19.732 1.00 58.81 193 PHE A N 1
ATOM 1599 C CA . PHE A 1 193 ? -24.427 20.804 19.126 1.00 58.76 193 PHE A CA 1
ATOM 1600 C C . PHE A 1 193 ? -25.656 20.877 18.227 1.00 58.73 193 PHE A C 1
ATOM 1601 O O . PHE A 1 193 ? -25.742 20.148 17.239 1.00 58.76 193 PHE A O 1
ATOM 1609 N N . PHE A 1 194 ? -26.592 21.764 18.565 1.00 58.68 194 PHE A N 1
ATOM 1610 C CA . PHE A 1 194 ? -27.901 21.793 17.908 1.00 58.59 194 PHE A CA 1
ATOM 1611 C C . PHE A 1 194 ? -27.911 21.795 16.368 1.00 58.66 194 PHE A C 1
ATOM 1612 O O . PHE A 1 194 ? -28.747 21.118 15.776 1.00 58.72 194 PHE A O 1
ATOM 1620 N N . PRO A 1 195 ? -27.020 22.571 15.713 1.00 58.73 195 PRO A N 1
ATOM 1621 C CA . PRO A 1 195 ? -27.047 22.556 14.245 1.00 58.81 195 PRO A CA 1
ATOM 1622 C C . PRO A 1 195 ? -27.033 21.150 13.632 1.00 58.95 195 PRO A C 1
ATOM 1623 O O . PRO A 1 195 ? -27.607 20.944 12.562 1.00 58.97 195 PRO A O 1
ATOM 1627 N N . ALA A 1 196 ? -26.396 20.197 14.311 1.00 59.05 196 ALA A N 1
ATOM 1628 C CA . ALA A 1 196 ? -26.403 18.802 13.873 1.00 59.21 196 ALA A CA 1
ATOM 1629 C C . ALA A 1 196 ? -27.817 18.215 13.910 1.00 59.37 196 ALA A C 1
ATOM 1630 O O . ALA A 1 196 ? -28.192 17.433 13.034 1.00 59.56 196 ALA A O 1
ATOM 1632 N N . ILE A 1 197 ? -28.590 18.608 14.920 1.00 59.42 197 ILE A N 1
ATOM 1633 C CA . ILE A 1 197 ? -29.975 18.165 15.089 1.00 59.51 197 ILE A CA 1
ATOM 1634 C C . ILE A 1 197 ? -30.905 18.709 13.994 1.00 59.67 197 ILE A C 1
ATOM 1635 O O . ILE A 1 197 ? -31.751 17.975 13.484 1.00 59.76 197 ILE A O 1
ATOM 1640 N N . GLN A 1 198 ? -30.744 19.981 13.628 1.00 59.82 198 GLN A N 1
ATOM 1641 C CA . GLN A 1 198 ? -31.594 20.590 12.596 1.00 59.97 198 GLN A CA 1
ATOM 1642 C C . GLN A 1 198 ? -31.246 20.100 11.189 1.00 60.17 198 GLN A C 1
ATOM 1643 O O . GLN A 1 198 ? -32.102 20.077 10.304 1.00 60.25 198 GLN A O 1
ATOM 1649 N N . ILE A 1 199 ? -29.989 19.713 10.993 1.00 60.46 199 ILE A N 1
ATOM 1650 C CA . ILE A 1 199 ? -29.528 19.177 9.713 1.00 60.71 199 ILE A CA 1
ATOM 1651 C C . ILE A 1 199 ? -29.962 17.713 9.554 1.00 61.00 199 ILE A C 1
ATOM 1652 O O . ILE A 1 199 ? -30.262 17.265 8.445 1.00 60.95 199 ILE A O 1
ATOM 1657 N N . ALA A 1 200 ? -30.028 16.996 10.677 1.00 61.36 200 ALA A N 1
ATOM 1658 C CA . ALA A 1 200 ? -30.358 15.563 10.707 1.00 61.84 200 ALA A CA 1
ATOM 1659 C C . ALA A 1 200 ? -31.563 15.101 9.859 1.00 62.21 200 ALA A C 1
ATOM 1660 O O . ALA A 1 200 ? -31.457 14.088 9.165 1.00 62.25 200 ALA A O 1
ATOM 1662 N N . PRO A 1 201 ? -32.708 15.821 9.915 1.00 62.57 201 PRO A N 1
ATOM 1663 C CA . PRO A 1 201 ? -33.872 15.384 9.136 1.00 62.85 201 PRO A CA 1
ATOM 1664 C C . PRO A 1 201 ? -33.674 15.298 7.617 1.00 63.21 201 PRO A C 1
ATOM 1665 O O . PRO A 1 201 ? -34.477 14.652 6.940 1.00 63.28 201 PRO A O 1
ATOM 1669 N N . THR A 1 202 ? -32.630 15.933 7.087 1.00 63.63 202 THR A N 1
ATOM 1670 C CA . THR A 1 202 ? -32.317 15.825 5.656 1.00 64.02 202 THR A CA 1
ATOM 1671 C C . THR A 1 202 ? -31.843 14.415 5.287 1.00 64.38 202 THR A C 1
ATOM 1672 O O . THR A 1 202 ? -31.793 14.060 4.109 1.00 64.41 202 THR A O 1
ATOM 1676 N N . PHE A 1 203 ? -31.506 13.620 6.301 1.00 64.87 203 PHE A N 1
ATOM 1677 C CA . PHE A 1 203 ? -31.063 12.243 6.100 1.00 65.39 203 PHE A CA 1
ATOM 1678 C C . PHE A 1 203 ? -32.153 11.230 6.457 1.00 65.83 203 PHE A C 1
ATOM 1679 O O . PHE A 1 203 ? -31.852 10.083 6.798 1.00 65.95 203 PHE A O 1
ATOM 1687 N N . PHE A 1 204 ? -33.415 11.653 6.382 1.00 66.39 204 PHE A N 1
ATOM 1688 C CA . PHE A 1 204 ? -34.545 10.749 6.624 1.00 66.88 204 PHE A CA 1
ATOM 1689 C C . PHE A 1 204 ? -34.692 9.726 5.504 1.00 67.29 204 PHE A C 1
ATOM 1690 O O . PHE A 1 204 ? -35.082 8.583 5.748 1.00 67.28 204 PHE A O 1
ATOM 1698 N N . GLU A 1 205 ? -34.384 10.151 4.281 1.00 67.89 205 GLU A N 1
ATOM 1699 C CA . GLU A 1 205 ? -34.439 9.284 3.107 1.00 68.47 205 GLU A CA 1
ATOM 1700 C C . GLU A 1 205 ? -33.201 9.468 2.232 1.00 68.75 205 GLU A C 1
ATOM 1701 O O . GLU A 1 205 ? -32.504 10.483 2.332 1.00 68.83 205 GLU A O 1
ATOM 1707 N N . ARG A 1 206 ? -32.935 8.483 1.375 1.00 69.08 206 ARG A N 1
ATOM 1708 C CA . ARG A 1 206 ? -31.823 8.556 0.426 1.00 69.38 206 ARG A CA 1
ATOM 1709 C C . ARG A 1 206 ? -32.121 9.514 -0.727 1.00 69.53 206 ARG A C 1
ATOM 1710 O O . ARG A 1 206 ? -31.204 9.995 -1.397 1.00 69.63 206 ARG A O 1
ATOM 1718 N N . LYS A 1 207 ? -33.405 9.783 -0.947 1.00 69.69 207 LYS A N 1
ATOM 1719 C CA . LYS A 1 207 ? -33.854 10.724 -1.973 1.00 69.89 207 LYS A CA 1
ATOM 1720 C C . LYS A 1 207 ? -33.492 12.161 -1.593 1.00 69.89 207 LYS A C 1
ATOM 1721 O O . LYS A 1 207 ? -33.206 12.444 -0.429 1.00 69.93 207 LYS A O 1
ATOM 1727 N N . ARG A 1 208 ? -33.498 13.057 -2.579 1.00 69.93 208 ARG A N 1
ATOM 1728 C CA . ARG A 1 208 ? -33.176 14.470 -2.362 1.00 69.95 208 ARG A CA 1
ATOM 1729 C C . ARG A 1 208 ? -34.225 15.163 -1.483 1.00 69.84 208 ARG A C 1
ATOM 1730 O O . ARG A 1 208 ? -35.393 14.771 -1.474 1.00 69.93 208 ARG A O 1
ATOM 1738 N N . CYS A 1 209 ? -33.800 16.189 -0.749 1.00 69.66 209 CYS A N 1
ATOM 1739 C CA . CYS A 1 209 ? -34.669 16.882 0.203 1.00 69.44 209 CYS A CA 1
ATOM 1740 C C . CYS A 1 209 ? -34.957 18.324 -0.208 1.00 69.28 209 CYS A C 1
ATOM 1741 O O . CYS A 1 209 ? -34.056 19.034 -0.651 1.00 69.29 209 CYS A O 1
ATOM 1744 N N . LEU A 1 210 ? -36.212 18.747 -0.052 1.00 69.06 210 LEU A N 1
ATOM 1745 C CA . LEU A 1 210 ? -36.606 20.138 -0.290 1.00 68.89 210 LEU A CA 1
ATOM 1746 C C . LEU A 1 210 ? -37.055 20.775 1.020 1.00 68.83 210 LEU A C 1
ATOM 1747 O O . LEU A 1 210 ? -37.888 20.211 1.735 1.00 68.90 210 LEU A O 1
ATOM 1752 N N . ILE A 1 211 ? -36.503 21.949 1.327 1.00 68.69 211 ILE A N 1
ATOM 1753 C CA . ILE A 1 211 ? -36.837 22.672 2.558 1.00 68.50 211 ILE A CA 1
ATOM 1754 C C . ILE A 1 211 ? -37.470 24.045 2.287 1.00 68.40 211 ILE A C 1
ATOM 1755 O O . ILE A 1 211 ? -36.762 25.008 1.973 1.00 68.53 211 ILE A O 1
ATOM 1760 N N . PRO A 1 212 ? -38.811 24.133 2.394 1.00 68.19 212 PRO A N 1
ATOM 1761 C CA . PRO A 1 212 ? -39.496 25.421 2.349 1.00 68.03 212 PRO A CA 1
ATOM 1762 C C . PRO A 1 212 ? -39.421 26.139 3.698 1.00 67.91 212 PRO A C 1
ATOM 1763 O O . PRO A 1 212 ? -39.990 25.668 4.689 1.00 67.86 212 PRO A O 1
ATOM 1767 N N . ALA A 1 213 ? -38.708 27.263 3.726 1.00 67.78 213 ALA A N 1
ATOM 1768 C CA . ALA A 1 213 ? -38.551 28.080 4.931 1.00 67.73 213 ALA A CA 1
ATOM 1769 C C . ALA A 1 213 ? -38.261 29.533 4.550 1.00 67.67 213 ALA A C 1
ATOM 1770 O O . ALA A 1 213 ? -38.210 29.868 3.367 1.00 67.66 213 ALA A O 1
ATOM 1772 N N . ALA A 1 214 ? -38.087 30.397 5.547 1.00 67.67 214 ALA A N 1
ATOM 1773 C CA . ALA A 1 214 ? -37.629 31.760 5.282 1.00 67.73 214 ALA A CA 1
ATOM 1774 C C . ALA A 1 214 ? -36.105 31.793 5.215 1.00 67.74 214 ALA A C 1
ATOM 1775 O O . ALA A 1 214 ? -35.434 30.875 5.699 1.00 67.79 214 ALA A O 1
ATOM 1777 N N . ILE A 1 215 ? -35.567 32.855 4.620 1.00 67.70 215 ILE A N 1
ATOM 1778 C CA . ILE A 1 215 ? -34.128 32.985 4.379 1.00 67.64 215 ILE A CA 1
ATOM 1779 C C . ILE A 1 215 ? -33.262 32.886 5.649 1.00 67.62 215 ILE A C 1
ATOM 1780 O O . ILE A 1 215 ? -32.076 32.562 5.567 1.00 67.75 215 ILE A O 1
ATOM 1785 N N . ASP A 1 216 ? -33.859 33.141 6.813 1.00 67.52 216 ASP A N 1
ATOM 1786 C CA . ASP A 1 216 ? -33.121 33.142 8.082 1.00 67.47 216 ASP A CA 1
ATOM 1787 C C . ASP A 1 216 ? -32.619 31.763 8.517 1.00 67.40 216 ASP A C 1
ATOM 1788 O O . ASP A 1 216 ? -31.674 31.662 9.299 1.00 67.41 216 ASP A O 1
ATOM 1793 N N . GLN A 1 217 ? -33.248 30.708 8.006 1.00 67.32 217 GLN A N 1
ATOM 1794 C CA . GLN A 1 217 ? -32.895 29.340 8.389 1.00 67.29 217 GLN A CA 1
ATOM 1795 C C . GLN A 1 217 ? -31.805 28.734 7.502 1.00 67.35 217 GLN A C 1
ATOM 1796 O O . GLN A 1 217 ? -31.388 27.590 7.713 1.00 67.43 217 GLN A O 1
ATOM 1802 N N . ASP A 1 218 ? -31.333 29.517 6.532 1.00 67.27 218 ASP A N 1
ATOM 1803 C CA . ASP A 1 218 ? -30.397 29.039 5.511 1.00 67.20 218 ASP A CA 1
ATOM 1804 C C . ASP A 1 218 ? -29.013 28.562 6.001 1.00 67.11 218 ASP A C 1
ATOM 1805 O O . ASP A 1 218 ? -28.493 27.576 5.470 1.00 67.10 218 ASP A O 1
ATOM 1810 N N . PRO A 1 219 ? -28.404 29.263 6.989 1.00 66.98 219 PRO A N 1
ATOM 1811 C CA . PRO A 1 219 ? -27.102 28.833 7.513 1.00 66.85 219 PRO A CA 1
ATOM 1812 C C . PRO A 1 219 ? -26.972 27.328 7.783 1.00 66.74 219 PRO A C 1
ATOM 1813 O O . PRO A 1 219 ? -25.916 26.753 7.511 1.00 66.77 219 PRO A O 1
ATOM 1817 N N . TYR A 1 220 ? -28.031 26.706 8.303 1.00 66.61 220 TYR A N 1
ATOM 1818 C CA . TYR A 1 220 ? -28.047 25.260 8.541 1.00 66.52 220 TYR A CA 1
ATOM 1819 C C . TYR A 1 220 ? -27.847 24.475 7.251 1.00 66.57 220 TYR A C 1
ATOM 1820 O O . TYR A 1 220 ? -27.134 23.470 7.229 1.00 66.54 220 TYR A O 1
ATOM 1829 N N . TRP A 1 221 ? -28.486 24.942 6.181 1.00 66.64 221 TRP A N 1
ATOM 1830 C CA . TRP A 1 221 ? -28.493 24.219 4.915 1.00 66.73 221 TRP A CA 1
ATOM 1831 C C . TRP A 1 221 ? -27.164 24.342 4.177 1.00 66.95 221 TRP A C 1
ATOM 1832 O O . TRP A 1 221 ? -26.805 23.452 3.410 1.00 67.03 221 TRP A O 1
ATOM 1843 N N . ARG A 1 222 ? -26.436 25.433 4.419 1.00 67.15 222 ARG A N 1
ATOM 1844 C CA . ARG A 1 222 ? -25.078 25.584 3.890 1.00 67.36 222 ARG A CA 1
ATOM 1845 C C . ARG A 1 222 ? -24.137 24.516 4.440 1.00 67.45 222 ARG A C 1
ATOM 1846 O O . ARG A 1 222 ? -23.417 23.870 3.675 1.00 67.53 222 ARG A O 1
ATOM 1854 N N . LEU A 1 223 ? -24.155 24.329 5.759 1.00 67.52 223 LEU A N 1
ATOM 1855 C CA . LEU A 1 223 ? -23.342 23.301 6.406 1.00 67.61 223 LEU A CA 1
ATOM 1856 C C . LEU A 1 223 ? -23.719 21.892 5.963 1.00 67.73 223 LEU A C 1
ATOM 1857 O O . LEU A 1 223 ? -22.846 21.037 5.817 1.00 67.86 223 LEU A O 1
ATOM 1862 N N . GLN A 1 224 ? -25.015 21.656 5.757 1.00 67.80 224 GLN A N 1
ATOM 1863 C CA . GLN A 1 224 ? -25.504 20.362 5.286 1.00 67.88 224 GLN A CA 1
ATOM 1864 C C . GLN A 1 224 ? -24.859 20.006 3.952 1.00 68.05 224 GLN A C 1
ATOM 1865 O O . GLN A 1 224 ? -24.385 18.886 3.760 1.00 68.06 224 GLN A O 1
ATOM 1871 N N . ARG A 1 225 ? -24.840 20.975 3.041 1.00 68.25 225 ARG A N 1
ATOM 1872 C CA . ARG A 1 225 ? -24.350 20.767 1.681 1.00 68.45 225 ARG A CA 1
ATOM 1873 C C . ARG A 1 225 ? -22.833 20.602 1.636 1.00 68.60 225 ARG A C 1
ATOM 1874 O O . ARG A 1 225 ? -22.296 20.029 0.686 1.00 68.66 225 ARG A O 1
ATOM 1882 N N . ASP A 1 226 ? -22.157 21.096 2.672 1.00 68.75 226 ASP A N 1
ATOM 1883 C CA . ASP A 1 226 ? -20.710 20.958 2.800 1.00 68.93 226 ASP A CA 1
ATOM 1884 C C . ASP A 1 226 ? -20.277 19.517 3.047 1.00 69.17 226 ASP A C 1
ATOM 1885 O O . ASP A 1 226 ? -19.171 19.130 2.673 1.00 69.30 226 ASP A O 1
ATOM 1890 N N . PHE A 1 227 ? -21.146 18.726 3.671 1.00 69.41 227 PHE A N 1
ATOM 1891 C CA . PHE A 1 227 ? -20.789 17.362 4.062 1.00 69.67 227 PHE A CA 1
ATOM 1892 C C . PHE A 1 227 ? -21.772 16.290 3.586 1.00 69.92 227 PHE A C 1
ATOM 1893 O O . PHE A 1 227 ? -21.592 15.108 3.887 1.00 69.94 227 PHE A O 1
ATOM 1901 N N . ALA A 1 228 ? -22.793 16.699 2.834 1.00 70.25 228 ALA A N 1
ATOM 1902 C CA . ALA A 1 228 ? -23.842 15.785 2.367 1.00 70.60 228 ALA A CA 1
ATOM 1903 C C . ALA A 1 228 ? -23.305 14.576 1.590 1.00 70.92 228 ALA A C 1
ATOM 1904 O O . ALA A 1 228 ? -23.642 13.432 1.914 1.00 70.90 228 ALA A O 1
ATOM 1906 N N . GLU A 1 229 ? -22.475 14.840 0.577 1.00 71.27 229 GLU A N 1
ATOM 1907 C CA . GLU A 1 229 ? -21.881 13.788 -0.258 1.00 71.54 229 GLU A CA 1
ATOM 1908 C C . GLU A 1 229 ? -21.028 12.804 0.536 1.00 71.53 229 GLU A C 1
ATOM 1909 O O . GLU A 1 229 ? -21.193 11.591 0.401 1.00 71.52 229 GLU A O 1
ATOM 1915 N N . SER A 1 230 ? -20.129 13.329 1.368 1.00 71.55 230 SER A N 1
ATOM 1916 C CA . SER A 1 230 ? -19.229 12.492 2.165 1.00 71.60 230 SER A CA 1
ATOM 1917 C C . SER A 1 230 ? -19.968 11.647 3.205 1.00 71.56 230 SER A C 1
ATOM 1918 O O . SER A 1 230 ? -19.392 10.723 3.784 1.00 71.61 230 SER A O 1
ATOM 1921 N N . LEU A 1 231 ? -21.239 11.973 3.436 1.00 71.49 231 LEU A N 1
ATOM 1922 C CA . LEU A 1 231 ? -22.086 11.210 4.349 1.00 71.42 231 LEU A CA 1
ATOM 1923 C C . LEU A 1 231 ? -23.034 10.284 3.587 1.00 71.47 231 LEU A C 1
ATOM 1924 O O . LEU A 1 231 ? -23.791 9.519 4.194 1.00 71.49 231 LEU A O 1
ATOM 1929 N N . GLY A 1 232 ? -22.982 10.362 2.257 1.00 71.47 232 GLY A N 1
ATOM 1930 C CA . GLY A 1 232 ? -23.758 9.482 1.383 1.00 71.41 232 GLY A CA 1
ATOM 1931 C C . GLY A 1 232 ? -25.167 9.961 1.089 1.00 71.39 232 GLY A C 1
ATOM 1932 O O . GLY A 1 232 ? -26.074 9.148 0.897 1.00 71.45 232 GLY A O 1
ATOM 1933 N N . TYR A 1 233 ? -25.351 11.279 1.054 1.00 71.33 233 TYR A N 1
ATOM 1934 C CA . TYR A 1 233 ? -26.654 11.881 0.784 1.00 71.32 233 TYR A CA 1
ATOM 1935 C C . TYR A 1 233 ? -26.538 13.034 -0.207 1.00 71.56 233 TYR A C 1
ATOM 1936 O O . TYR A 1 233 ? -25.436 13.502 -0.504 1.00 71.51 233 TYR A O 1
ATOM 1945 N N . TYR A 1 234 ? -27.680 13.484 -0.720 1.00 71.83 234 TYR A N 1
ATOM 1946 C CA . TYR A 1 234 ? -27.719 14.625 -1.628 1.00 72.19 234 TYR A CA 1
ATOM 1947 C C . TYR A 1 234 ? -27.583 15.937 -0.864 1.00 72.20 234 TYR A C 1
ATOM 1948 O O . TYR A 1 234 ? -28.012 16.039 0.287 1.00 72.16 234 TYR A O 1
ATOM 1957 N N . LYS A 1 235 ? -26.979 16.933 -1.511 1.00 72.30 235 LYS A N 1
ATOM 1958 C CA . LYS A 1 235 ? -26.969 18.297 -0.991 1.00 72.38 235 LYS A CA 1
ATOM 1959 C C . LYS A 1 235 ? -28.402 18.811 -0.981 1.00 72.47 235 LYS A C 1
ATOM 1960 O O . LYS A 1 235 ? -29.056 18.861 -2.028 1.00 72.52 235 LYS A O 1
ATOM 1966 N N . THR A 1 236 ? -28.887 19.175 0.204 1.00 72.52 236 THR A N 1
ATOM 1967 C CA . THR A 1 236 ? -30.286 19.563 0.381 1.00 72.54 236 THR A CA 1
ATOM 1968 C C . THR A 1 236 ? -30.694 20.760 -0.479 1.00 72.60 236 THR A C 1
ATOM 1969 O O . THR A 1 236 ? -29.930 21.714 -0.648 1.00 72.60 236 THR A O 1
ATOM 1973 N N . ALA A 1 237 ? -31.898 20.677 -1.034 1.00 72.65 237 ALA A N 1
ATOM 1974 C CA . ALA A 1 237 ? -32.485 21.776 -1.782 1.00 72.72 237 ALA A CA 1
ATOM 1975 C C . ALA A 1 237 ? -33.337 22.629 -0.850 1.00 72.82 237 ALA A C 1
ATOM 1976 O O . ALA A 1 237 ? -33.788 22.157 0.197 1.00 72.81 237 ALA A O 1
ATOM 1978 N N . ALA A 1 238 ? -33.549 23.886 -1.228 1.00 72.95 238 ALA A N 1
ATOM 1979 C CA . ALA A 1 238 ? -34.299 24.814 -0.390 1.00 73.12 238 ALA A CA 1
ATOM 1980 C C . ALA A 1 238 ? -35.089 25.836 -1.199 1.00 73.25 238 ALA A C 1
ATOM 1981 O O . ALA A 1 238 ? -34.691 26.216 -2.301 1.00 73.25 238 ALA A O 1
ATOM 1983 N N . LEU A 1 239 ? -36.218 26.258 -0.637 1.00 73.38 239 LEU A N 1
ATOM 1984 C CA . LEU A 1 239 ? -36.973 27.396 -1.140 1.00 73.52 239 LEU A CA 1
ATOM 1985 C C . LEU A 1 239 ? -37.057 28.429 -0.026 1.00 73.69 239 LEU A C 1
ATOM 1986 O O . LEU A 1 239 ? -37.575 28.144 1.057 1.00 73.72 239 LEU A O 1
ATOM 1991 N N . HIS A 1 240 ? -36.530 29.620 -0.293 1.00 73.90 240 HIS A N 1
ATOM 1992 C CA . HIS A 1 240 ? -36.450 30.674 0.712 1.00 74.15 240 HIS A CA 1
ATOM 1993 C C . HIS A 1 240 ? -37.527 31.724 0.503 1.00 74.33 240 HIS A C 1
ATOM 1994 O O . HIS A 1 240 ? -37.661 32.275 -0.592 1.00 74.36 240 HIS A O 1
ATOM 2001 N N . SER A 1 241 ? -38.288 32.000 1.559 1.00 74.57 241 SER A N 1
ATOM 2002 C CA . SER A 1 241 ? -39.270 33.077 1.534 1.00 74.84 241 SER A CA 1
ATOM 2003 C C . SER A 1 241 ? -38.677 34.347 2.128 1.00 75.01 241 SER A C 1
ATOM 2004 O O . SER A 1 241 ? -37.667 34.300 2.834 1.00 74.97 241 SER A O 1
ATOM 2007 N N . LYS A 1 242 ? -39.308 35.480 1.832 1.00 75.32 242 LYS A N 1
ATOM 2008 C CA . LYS A 1 242 ? -38.992 36.733 2.504 1.00 75.68 242 LYS A CA 1
ATOM 2009 C C . LYS A 1 242 ? -39.615 36.714 3.898 1.00 75.96 242 LYS A C 1
ATOM 2010 O O . LYS A 1 242 ? -40.156 35.693 4.332 1.00 75.93 242 LYS A O 1
ATOM 2016 N N . PHE A 1 243 ? -39.532 37.837 4.601 1.00 76.41 243 PHE A N 1
ATOM 2017 C CA . PHE A 1 243 ? -40.154 37.952 5.913 1.00 76.87 243 PHE A CA 1
ATOM 2018 C C . PHE A 1 243 ? -41.470 38.714 5.846 1.00 77.21 243 PHE A C 1
ATOM 2019 O O . PHE A 1 243 ? -41.637 39.618 5.024 1.00 77.22 243 PHE A O 1
ATOM 2027 N N . VAL A 1 244 ? -42.403 38.329 6.711 1.00 77.67 244 VAL A N 1
ATOM 2028 C CA . VAL A 1 244 ? -43.611 39.108 6.936 1.00 78.13 244 VAL A CA 1
ATOM 2029 C C . VAL A 1 244 ? -43.239 40.236 7.896 1.00 78.51 244 VAL A C 1
ATOM 2030 O O . VAL A 1 244 ? -42.788 39.971 9.012 1.00 78.52 244 VAL A O 1
ATOM 2034 N N . PRO A 1 245 ? -43.401 41.497 7.456 1.00 78.95 245 PRO A N 1
ATOM 2035 C CA . PRO A 1 245 ? -43.070 42.632 8.319 1.00 79.38 245 PRO A CA 1
ATOM 2036 C C . PRO A 1 245 ? -44.092 42.833 9.440 1.00 79.87 245 PRO A C 1
ATOM 2037 O O . PRO A 1 245 ? -45.217 42.336 9.349 1.00 79.90 245 PRO A O 1
ATOM 2041 N N . SER A 1 246 ? -43.694 43.547 10.489 1.00 80.46 246 SER A N 1
ATOM 2042 C CA . SER A 1 246 ? -44.611 43.905 11.568 1.00 81.12 246 SER A CA 1
ATOM 2043 C C . SER A 1 246 ? -45.494 45.078 11.134 1.00 81.64 246 SER A C 1
ATOM 2044 O O . SER A 1 246 ? -45.293 45.643 10.056 1.00 81.69 246 SER A O 1
ATOM 2047 N N . LEU A 1 247 ? -46.468 45.435 11.969 1.00 82.33 247 LEU A N 1
ATOM 2048 C CA . LEU A 1 247 ? -47.399 46.522 11.660 1.00 82.98 247 LEU A CA 1
ATOM 2049 C C . LEU A 1 247 ? -46.723 47.893 11.588 1.00 83.41 247 LEU A C 1
ATOM 2050 O O . LEU A 1 247 ? -46.752 48.546 10.543 1.00 83.49 247 LEU A O 1
ATOM 2055 N N . THR A 1 248 ? -46.113 48.316 12.694 1.00 83.93 248 THR A N 1
ATOM 2056 C CA . THR A 1 248 ? -45.530 49.657 12.790 1.00 84.47 248 THR A CA 1
ATOM 2057 C C . THR A 1 248 ? -44.219 49.797 12.019 1.00 84.72 248 THR A C 1
ATOM 2058 O O . THR A 1 248 ? -43.942 50.854 11.446 1.00 84.82 248 THR A O 1
ATOM 2062 N N . SER A 1 249 ? -43.423 48.729 12.000 1.00 85.03 249 SER A N 1
ATOM 2063 C CA . SER A 1 249 ? -42.080 48.782 11.422 1.00 85.33 249 SER A CA 1
ATOM 2064 C C . SER A 1 249 ? -41.954 48.067 10.074 1.00 85.45 249 SER A C 1
ATOM 2065 O O . SER A 1 249 ? -42.769 47.208 9.727 1.00 85.54 249 SER A O 1
ATOM 2068 N N . LEU A 1 250 ? -40.929 48.453 9.319 1.00 85.58 250 LEU A N 1
ATOM 2069 C CA . LEU A 1 250 ? -40.535 47.765 8.091 1.00 85.74 250 LEU A CA 1
ATOM 2070 C C . LEU A 1 250 ? -39.062 47.366 8.180 1.00 85.77 250 LEU A C 1
ATOM 2071 O O . LEU A 1 250 ? -38.535 46.668 7.309 1.00 85.71 250 LEU A O 1
ATOM 2076 N N . SER A 1 251 ? -38.416 47.817 9.253 1.00 85.82 251 SER A N 1
ATOM 2077 C CA . SER A 1 251 ? -36.995 47.586 9.481 1.00 85.92 251 SER A CA 1
ATOM 2078 C C . SER A 1 251 ? -36.761 46.461 10.490 1.00 85.81 251 SER A C 1
ATOM 2079 O O . SER A 1 251 ? -36.048 46.637 11.484 1.00 85.88 251 SER A O 1
ATOM 2082 N N . GLY A 1 252 ? -37.364 45.305 10.229 1.00 85.63 252 GLY A N 1
ATOM 2083 C CA . GLY A 1 252 ? -37.181 44.140 11.084 1.00 85.32 252 GLY A CA 1
ATOM 2084 C C . GLY A 1 252 ? -37.859 42.896 10.554 1.00 85.14 252 GLY A C 1
ATOM 2085 O O . GLY A 1 252 ? -37.604 42.465 9.429 1.00 85.09 252 GLY A O 1
ATOM 2086 N N . LYS A 1 253 ? -38.739 42.337 11.380 1.00 85.00 253 LYS A N 1
ATOM 2087 C CA . LYS A 1 253 ? -39.390 41.055 11.131 1.00 84.82 253 LYS A CA 1
ATOM 2088 C C . LYS A 1 253 ? -40.510 40.905 12.154 1.00 84.72 253 LYS A C 1
ATOM 2089 O O . LYS A 1 253 ? -40.350 41.313 13.310 1.00 84.69 253 LYS A O 1
ATOM 2095 N N . MET A 1 254 ? -41.643 40.342 11.737 1.00 84.57 254 MET A N 1
ATOM 2096 C CA . MET A 1 254 ? -42.734 40.080 12.672 1.00 84.47 254 MET A CA 1
ATOM 2097 C C . MET A 1 254 ? -42.300 39.028 13.685 1.00 84.46 254 MET A C 1
ATOM 2098 O O . MET A 1 254 ? -42.033 37.879 13.329 1.00 84.43 254 MET A O 1
ATOM 2103 N N . SER A 1 255 ? -42.224 39.442 14.945 1.00 84.50 255 SER A N 1
ATOM 2104 C CA . SER A 1 255 ? -41.736 38.584 16.015 1.00 84.60 255 SER A CA 1
ATOM 2105 C C . SER A 1 255 ? -42.664 38.598 17.224 1.00 84.66 255 SER A C 1
ATOM 2106 O O . SER A 1 255 ? -43.343 39.594 17.486 1.00 84.66 255 SER A O 1
ATOM 2109 N N . ALA A 1 256 ? -42.678 37.486 17.957 1.00 84.74 256 ALA A N 1
ATOM 2110 C CA . ALA A 1 256 ? -43.463 37.363 19.185 1.00 84.87 256 ALA A CA 1
ATOM 2111 C C . ALA A 1 256 ? -42.901 38.239 20.307 1.00 84.95 256 ALA A C 1
ATOM 2112 O O . ALA A 1 256 ? -43.573 38.477 21.315 1.00 84.98 256 ALA A O 1
ATOM 2114 N N . SER A 1 257 ? -41.670 38.716 20.120 1.00 85.04 257 SER A N 1
ATOM 2115 C CA . SER A 1 257 ? -41.027 39.646 21.049 1.00 85.14 257 SER A CA 1
ATOM 2116 C C . SER A 1 257 ? -41.776 40.978 21.107 1.00 85.12 257 SER A C 1
ATOM 2117 O O . SER A 1 257 ? -41.725 41.687 22.113 1.00 85.12 257 SER A O 1
ATOM 2120 N N . LYS A 1 258 ? -42.463 41.303 20.015 1.00 85.10 258 LYS A N 1
ATOM 2121 C CA . LYS A 1 258 ? -43.324 42.477 19.938 1.00 85.10 258 LYS A CA 1
ATOM 2122 C C . LYS A 1 258 ? -44.759 42.034 19.631 1.00 84.90 258 LYS A C 1
ATOM 2123 O O . LYS A 1 258 ? -45.183 42.066 18.470 1.00 84.94 258 LYS A O 1
ATOM 2129 N N . PRO A 1 259 ? -45.514 41.616 20.672 1.00 84.68 259 PRO A N 1
ATOM 2130 C CA . PRO A 1 259 ? -46.866 41.070 20.496 1.00 84.46 259 PRO A CA 1
ATOM 2131 C C . PRO A 1 259 ? -47.853 42.077 19.909 1.00 84.26 259 PRO A C 1
ATOM 2132 O O . PRO A 1 259 ? -48.827 41.682 19.265 1.00 84.22 259 PRO A O 1
ATOM 2136 N N . GLU A 1 260 ? -47.587 43.362 20.128 1.00 84.01 260 GLU A N 1
ATOM 2137 C CA . GLU A 1 260 ? -48.464 44.437 19.679 1.00 83.79 260 GLU A CA 1
ATOM 2138 C C . GLU A 1 260 ? -48.493 44.574 18.155 1.00 83.34 260 GLU A C 1
ATOM 2139 O O . GLU A 1 260 ? -49.494 45.014 17.587 1.00 83.38 260 GLU A O 1
ATOM 2145 N N . THR A 1 261 ? -47.399 44.191 17.502 1.00 82.79 261 THR A N 1
ATOM 2146 C CA . THR A 1 261 ? -47.263 44.341 16.050 1.00 82.24 261 THR A CA 1
ATOM 2147 C C . THR A 1 261 ? -47.337 43.007 15.296 1.00 81.76 261 THR A C 1
ATOM 2148 O O . THR A 1 261 ? -47.031 42.935 14.101 1.00 81.67 261 THR A O 1
ATOM 2152 N N . ALA A 1 262 ? -47.753 41.958 16.000 1.00 81.12 262 ALA A N 1
ATOM 2153 C CA . ALA A 1 262 ? -47.865 40.628 15.415 1.00 80.51 262 ALA A CA 1
ATOM 2154 C C . ALA A 1 262 ? -49.279 40.082 15.562 1.00 80.08 262 ALA A C 1
ATOM 2155 O O . ALA A 1 262 ? -49.873 40.166 16.641 1.00 80.10 262 ALA A O 1
ATOM 2157 N N . ILE A 1 263 ? -49.820 39.530 14.479 1.00 79.45 263 ILE A N 1
ATOM 2158 C CA . ILE A 1 263 ? -51.106 38.835 14.551 1.00 78.89 263 ILE A CA 1
ATOM 2159 C C . ILE A 1 263 ? -50.892 37.323 14.673 1.00 78.44 263 ILE A C 1
ATOM 2160 O O . ILE A 1 263 ? -50.394 36.668 13.754 1.00 78.33 263 ILE A O 1
ATOM 2165 N N . TYR A 1 264 ? -51.244 36.791 15.839 1.00 77.93 264 TYR A N 1
ATOM 2166 C CA . TYR A 1 264 ? -51.083 35.372 16.125 1.00 77.47 264 TYR A CA 1
ATOM 2167 C C . TYR A 1 264 ? -52.192 34.550 15.484 1.00 77.23 264 TYR A C 1
ATOM 2168 O O . TYR A 1 264 ? -53.307 35.039 15.290 1.00 77.14 264 TYR A O 1
ATOM 2177 N N . LEU A 1 265 ? -51.877 33.297 15.162 1.00 76.97 265 LEU A N 1
ATOM 2178 C CA . LEU A 1 265 ? -52.853 32.359 14.607 1.00 76.71 265 LEU A CA 1
ATOM 2179 C C . LEU A 1 265 ? -53.981 32.086 15.598 1.00 76.61 265 LEU A C 1
ATOM 2180 O O . LEU A 1 265 ? -55.063 31.633 15.220 1.00 76.57 265 LEU A O 1
ATOM 2185 N N . THR A 1 266 ? -53.709 32.380 16.866 1.00 76.50 266 THR A N 1
ATOM 2186 C CA . THR A 1 266 ? -54.650 32.155 17.951 1.00 76.42 266 THR A CA 1
ATOM 2187 C C . THR A 1 266 ? -55.376 33.437 18.395 1.00 76.30 266 THR A C 1
ATOM 2188 O O . THR A 1 266 ? -56.216 33.395 19.295 1.00 76.29 266 THR A O 1
ATOM 2192 N N . ASP A 1 267 ? -55.051 34.564 17.758 1.00 76.19 267 ASP A N 1
ATOM 2193 C CA . ASP A 1 267 ? -55.676 35.858 18.061 1.00 76.06 267 ASP A CA 1
ATOM 2194 C C . ASP A 1 267 ? -57.181 35.857 17.807 1.00 76.09 267 ASP A C 1
ATOM 2195 O O . ASP A 1 267 ? -57.655 35.233 16.859 1.00 76.11 267 ASP A O 1
ATOM 2200 N N . SER A 1 268 ? -57.919 36.565 18.659 1.00 76.11 268 SER A N 1
ATOM 2201 C CA . SER A 1 268 ? -59.363 36.728 18.495 1.00 76.10 268 SER A CA 1
ATOM 2202 C C . SER A 1 268 ? -59.666 37.820 17.461 1.00 76.15 268 SER A C 1
ATOM 2203 O O . SER A 1 268 ? -58.771 38.592 17.100 1.00 76.07 268 SER A O 1
ATOM 2206 N N . PRO A 1 269 ? -60.922 37.883 16.969 1.00 76.26 269 PRO A N 1
ATOM 2207 C CA . PRO A 1 269 ? -61.310 38.947 16.038 1.00 76.33 269 PRO A CA 1
ATOM 2208 C C . PRO A 1 269 ? -61.140 40.342 16.639 1.00 76.44 269 PRO A C 1
ATOM 2209 O O . PRO A 1 269 ? -60.783 41.280 15.924 1.00 76.45 269 PRO A O 1
ATOM 2213 N N . GLU A 1 270 ? -61.388 40.463 17.942 1.00 76.59 270 GLU A N 1
ATOM 2214 C CA . GLU A 1 270 ? -61.224 41.726 18.665 1.00 76.73 270 GLU A CA 1
ATOM 2215 C C . GLU A 1 270 ? -59.753 42.138 18.760 1.00 76.81 270 GLU A C 1
ATOM 2216 O O . GLU A 1 270 ? -59.429 43.323 18.650 1.00 76.78 270 GLU A O 1
ATOM 2222 N N . ASP A 1 271 ? -58.876 41.153 18.962 1.00 76.92 271 ASP A N 1
ATOM 2223 C CA . ASP A 1 271 ? -57.428 41.376 19.006 1.00 77.00 271 ASP A CA 1
ATOM 2224 C C . ASP A 1 271 ? -56.900 41.904 17.676 1.00 77.09 271 ASP A C 1
ATOM 2225 O O . ASP A 1 271 ? -56.080 42.822 17.649 1.00 77.07 271 ASP A O 1
ATOM 2230 N N . VAL A 1 272 ? -57.378 41.317 16.581 1.00 77.25 272 VAL A N 1
ATOM 2231 C CA . VAL A 1 272 ? -57.044 41.775 15.234 1.00 77.46 272 VAL A CA 1
ATOM 2232 C C . VAL A 1 272 ? -57.455 43.235 15.039 1.00 77.66 272 VAL A C 1
ATOM 2233 O O . VAL A 1 272 ? -56.646 44.057 14.601 1.00 77.64 272 VAL A O 1
ATOM 2237 N N . GLU A 1 273 ? -58.706 43.545 15.385 1.00 77.96 273 GLU A N 1
ATOM 2238 C CA . GLU A 1 273 ? -59.256 44.896 15.248 1.00 78.26 273 GLU A CA 1
ATOM 2239 C C . GLU A 1 273 ? -58.451 45.924 16.043 1.00 78.48 273 GLU A C 1
ATOM 2240 O O . GLU A 1 273 ? -58.013 46.931 15.488 1.00 78.45 273 GLU A O 1
ATOM 2246 N N . LYS A 1 274 ? -58.240 45.647 17.330 1.00 78.82 274 LYS A N 1
ATOM 2247 C CA . LYS A 1 274 ? -57.499 46.543 18.223 1.00 79.17 274 LYS A CA 1
ATOM 2248 C C . LYS A 1 274 ? -56.073 46.842 17.750 1.00 79.55 274 LYS A C 1
ATOM 2249 O O . LYS A 1 274 ? -55.602 47.969 17.883 1.00 79.51 274 LYS A O 1
ATOM 2255 N N . LYS A 1 275 ? -55.400 45.835 17.195 1.00 80.11 275 LYS A N 1
ATOM 2256 C CA . LYS A 1 275 ? -54.016 45.981 16.731 1.00 80.67 275 LYS A CA 1
ATOM 2257 C C . LYS A 1 275 ? -53.891 46.839 15.470 1.00 81.21 275 LYS A C 1
ATOM 2258 O O . LYS A 1 275 ? -52.924 47.591 15.320 1.00 81.25 275 LYS A O 1
ATOM 2264 N N . VAL A 1 276 ? -54.873 46.726 14.577 1.00 81.91 276 VAL A N 1
ATOM 2265 C CA . VAL A 1 276 ? -54.863 47.453 13.306 1.00 82.57 276 VAL A CA 1
ATOM 2266 C C . VAL A 1 276 ? -55.416 48.882 13.443 1.00 83.16 276 VAL A C 1
ATOM 2267 O O . VAL A 1 276 ? -54.821 49.827 12.920 1.00 83.16 276 VAL A O 1
ATOM 2271 N N . TRP A 1 277 ? -56.541 49.030 14.149 1.00 83.96 277 TRP A N 1
ATOM 2272 C CA . TRP A 1 277 ? -57.174 50.339 14.372 1.00 84.74 277 TRP A CA 1
ATOM 2273 C C . TRP A 1 277 ? -56.261 51.341 15.094 1.00 85.35 277 TRP A C 1
ATOM 2274 O O . TRP A 1 277 ? -56.311 52.544 14.825 1.00 85.39 277 TRP A O 1
ATOM 2285 N N . LYS A 1 278 ? -55.435 50.829 16.004 1.00 86.15 278 LYS A N 1
ATOM 2286 C CA . LYS A 1 278 ? -54.777 51.631 17.043 1.00 86.97 278 LYS A CA 1
ATOM 2287 C C . LYS A 1 278 ? -53.624 52.539 16.598 1.00 87.46 278 LYS A C 1
ATOM 2288 O O . LYS A 1 278 ? -53.327 53.526 17.277 1.00 87.52 278 LYS A O 1
ATOM 2294 N N . PHE A 1 279 ? -52.977 52.221 15.477 1.00 88.10 279 PHE A N 1
ATOM 2295 C CA . PHE A 1 279 ? -51.813 53.003 15.036 1.00 88.77 279 PHE A CA 1
ATOM 2296 C C . PHE A 1 279 ? -52.012 53.781 13.721 1.00 89.00 279 PHE A C 1
ATOM 2297 O O . PHE A 1 279 ? -52.795 54.737 13.678 1.00 89.07 279 PHE A O 1
ATOM 2305 N N . THR A 1 280 ? -51.291 53.388 12.668 1.00 89.30 280 THR A N 1
ATOM 2306 C CA . THR A 1 280 ? -51.402 54.036 11.354 1.00 89.51 280 THR A CA 1
ATOM 2307 C C . THR A 1 280 ? -51.247 53.021 10.219 1.00 89.75 280 THR A C 1
ATOM 2308 O O . THR A 1 280 ? -50.300 52.230 10.197 1.00 91.74 280 THR A O 1
ATOM 2312 N N . CYS A 1 301 ? -45.365 50.440 2.042 1.00 108.61 301 CYS A N 1
ATOM 2313 C CA . CYS A 1 301 ? -46.653 50.413 2.727 1.00 108.63 301 CYS A CA 1
ATOM 2314 C C . CYS A 1 301 ? -46.926 49.036 3.331 1.00 108.58 301 CYS A C 1
ATOM 2315 O O . CYS A 1 301 ? -47.005 48.036 2.612 1.00 108.59 301 CYS A O 1
ATOM 2318 N N . VAL A 1 302 ? -47.073 49.002 4.654 1.00 108.49 302 VAL A N 1
ATOM 2319 C CA . VAL A 1 302 ? -47.279 47.757 5.403 1.00 108.37 302 VAL A CA 1
ATOM 2320 C C . VAL A 1 302 ? -48.677 47.168 5.176 1.00 108.24 302 VAL A C 1
ATOM 2321 O O . VAL A 1 302 ? -48.832 45.949 5.055 1.00 108.21 302 VAL A O 1
ATOM 2325 N N . VAL A 1 303 ? -49.680 48.044 5.112 1.00 108.07 303 VAL A N 1
ATOM 2326 C CA . VAL A 1 303 ? -51.082 47.647 4.931 1.00 107.90 303 VAL A CA 1
ATOM 2327 C C . VAL A 1 303 ? -51.263 46.682 3.750 1.00 107.78 303 VAL A C 1
ATOM 2328 O O . VAL A 1 303 ? -51.918 45.646 3.884 1.00 107.76 303 VAL A O 1
ATOM 2332 N N . PHE A 1 304 ? -50.665 47.017 2.608 1.00 107.61 304 PHE A N 1
ATOM 2333 C CA . PHE A 1 304 ? -50.810 46.213 1.392 1.00 107.38 304 PHE A CA 1
ATOM 2334 C C . PHE A 1 304 ? -49.763 45.113 1.233 1.00 107.18 304 PHE A C 1
ATOM 2335 O O . PHE A 1 304 ? -49.936 44.211 0.410 1.00 107.14 304 PHE A O 1
ATOM 2343 N N . LYS A 1 305 ? -48.687 45.192 2.014 1.00 106.97 305 LYS A N 1
ATOM 2344 C CA . LYS A 1 305 ? -47.662 44.150 2.024 1.00 106.80 305 LYS A CA 1
ATOM 2345 C C . LYS A 1 305 ? -48.257 42.795 2.405 1.00 106.66 305 LYS A C 1
ATOM 2346 O O . LYS A 1 305 ? -48.044 41.803 1.710 1.00 106.64 305 LYS A O 1
ATOM 2352 N N . TRP A 1 306 ? -49.023 42.778 3.495 1.00 106.49 306 TRP A N 1
ATOM 2353 C CA . TRP A 1 306 ? -49.665 41.565 4.005 1.00 106.32 306 TRP A CA 1
ATOM 2354 C C . TRP A 1 306 ? -50.660 40.962 3.016 1.00 106.19 306 TRP A C 1
ATOM 2355 O O . TRP A 1 306 ? -50.746 39.740 2.884 1.00 106.17 306 TRP A O 1
ATOM 2366 N N . LEU A 1 307 ? -51.406 41.826 2.330 1.00 106.06 307 LEU A N 1
ATOM 2367 C CA . LEU A 1 307 ? -52.392 41.400 1.337 1.00 105.95 307 LEU A CA 1
ATOM 2368 C C . LEU A 1 307 ? -51.720 40.796 0.106 1.00 105.93 307 LEU A C 1
ATOM 2369 O O . LEU A 1 307 ? -52.218 39.822 -0.467 1.00 105.92 307 LEU A O 1
ATOM 2374 N N . GLU A 1 308 ? -50.591 41.385 -0.287 1.00 105.88 308 GLU A N 1
ATOM 2375 C CA . GLU A 1 308 ? -49.776 40.883 -1.388 1.00 105.82 308 GLU A CA 1
ATOM 2376 C C . GLU A 1 308 ? -49.156 39.534 -1.027 1.00 105.83 308 GLU A C 1
ATOM 2377 O O . GLU A 1 308 ? -49.071 38.634 -1.863 1.00 105.81 308 GLU A O 1
ATOM 2383 N N . ILE A 1 309 ? -48.741 39.405 0.231 1.00 105.86 309 ILE A N 1
ATOM 2384 C CA . ILE A 1 309 ? -48.019 38.228 0.704 1.00 105.91 309 ILE A CA 1
ATOM 2385 C C . ILE A 1 309 ? -48.916 37.007 0.944 1.00 105.98 309 ILE A C 1
ATOM 2386 O O . ILE A 1 309 ? -48.586 35.903 0.506 1.00 105.95 309 ILE A O 1
ATOM 2391 N N . PHE A 1 310 ? -50.048 37.205 1.619 1.00 106.15 310 PHE A N 1
ATOM 2392 C CA . PHE A 1 310 ? -50.824 36.070 2.126 1.00 106.35 310 PHE A CA 1
ATOM 2393 C C . PHE A 1 310 ? -52.354 36.183 2.044 1.00 106.58 310 PHE A C 1
ATOM 2394 O O . PHE A 1 310 ? -53.037 35.168 1.882 1.00 106.57 310 PHE A O 1
ATOM 2402 N N . PHE A 1 311 ? -52.889 37.399 2.136 1.00 106.90 311 PHE A N 1
ATOM 2403 C CA . PHE A 1 311 ? -54.319 37.577 2.432 1.00 107.23 311 PHE A CA 1
ATOM 2404 C C . PHE A 1 311 ? -55.289 37.813 1.267 1.00 107.59 311 PHE A C 1
ATOM 2405 O O . PHE A 1 311 ? -56.456 37.416 1.355 1.00 107.63 311 PHE A O 1
ATOM 2413 N N . GLU A 1 312 ? -54.831 38.454 0.194 1.00 108.02 312 GLU A N 1
ATOM 2414 C CA . GLU A 1 312 ? -55.677 38.615 -0.993 1.00 108.43 312 GLU A CA 1
ATOM 2415 C C . GLU A 1 312 ? -55.254 37.657 -2.108 1.00 108.71 312 GLU A C 1
ATOM 2416 O O . GLU A 1 312 ? -54.175 37.798 -2.686 1.00 108.73 312 GLU A O 1
ATOM 2422 N N . GLU A 1 313 ? -56.122 36.691 -2.404 1.00 109.11 313 GLU A N 1
ATOM 2423 C CA . GLU A 1 313 ? -55.832 35.650 -3.389 1.00 109.55 313 GLU A CA 1
ATOM 2424 C C . GLU A 1 313 ? -56.327 36.026 -4.797 1.00 109.80 313 GLU A C 1
ATOM 2425 O O . GLU A 1 313 ? -56.434 35.170 -5.680 1.00 109.83 313 GLU A O 1
ATOM 2431 N N . ASP A 1 314 ? -56.613 37.313 -4.994 1.00 110.15 314 ASP A N 1
ATOM 2432 C CA . ASP A 1 314 ? -57.057 37.842 -6.283 1.00 110.49 314 ASP A CA 1
ATOM 2433 C C . ASP A 1 314 ? -56.128 38.974 -6.723 1.00 110.75 314 ASP A C 1
ATOM 2434 O O . ASP A 1 314 ? -55.993 39.982 -6.026 1.00 110.72 314 ASP A O 1
ATOM 2439 N N . ASP A 1 315 ? -55.494 38.795 -7.881 1.00 111.15 315 ASP A N 1
ATOM 2440 C CA . ASP A 1 315 ? -54.511 39.751 -8.402 1.00 111.55 315 ASP A CA 1
ATOM 2441 C C . ASP A 1 315 ? -55.129 41.071 -8.858 1.00 111.83 315 ASP A C 1
ATOM 2442 O O . ASP A 1 315 ? -54.533 42.135 -8.671 1.00 111.83 315 ASP A O 1
ATOM 2447 N N . LYS A 1 316 ? -56.315 40.990 -9.459 1.00 112.21 316 LYS A N 1
ATOM 2448 C CA . LYS A 1 316 ? -57.026 42.170 -9.956 1.00 112.59 316 LYS A CA 1
ATOM 2449 C C . LYS A 1 316 ? -57.466 43.089 -8.817 1.00 112.82 316 LYS A C 1
ATOM 2450 O O . LYS A 1 316 ? -57.277 44.303 -8.892 1.00 112.87 316 LYS A O 1
ATOM 2456 N N . LYS A 1 317 ? -58.037 42.501 -7.766 1.00 113.12 317 LYS A N 1
ATOM 2457 C CA . LYS A 1 317 ? -58.474 43.255 -6.588 1.00 113.43 317 LYS A CA 1
ATOM 2458 C C . LYS A 1 317 ? -57.294 43.846 -5.824 1.00 113.65 317 LYS A C 1
ATOM 2459 O O . LYS A 1 317 ? -57.404 44.926 -5.241 1.00 113.65 317 LYS A O 1
ATOM 2465 N N . LEU A 1 318 ? -56.174 43.125 -5.831 1.00 113.98 318 LEU A N 1
ATOM 2466 C CA . LEU A 1 318 ? -54.937 43.577 -5.200 1.00 114.33 318 LEU A CA 1
ATOM 2467 C C . LEU A 1 318 ? -54.373 44.801 -5.925 1.00 114.63 318 LEU A C 1
ATOM 2468 O O . LEU A 1 318 ? -53.994 45.787 -5.287 1.00 114.67 318 LEU A O 1
ATOM 2473 N N . LYS A 1 319 ? -54.333 44.727 -7.255 1.00 114.98 319 LYS A N 1
ATOM 2474 C CA . LYS A 1 319 ? -53.808 45.805 -8.094 1.00 115.34 319 LYS A CA 1
ATOM 2475 C C . LYS A 1 319 ? -54.704 47.045 -8.053 1.00 115.56 319 LYS A C 1
ATOM 2476 O O . LYS A 1 319 ? -54.211 48.167 -7.920 1.00 115.56 319 LYS A O 1
ATOM 2482 N N . GLU A 1 320 ? -56.015 46.830 -8.156 1.00 115.87 320 GLU A N 1
ATOM 2483 C CA . GLU A 1 320 ? -56.988 47.923 -8.184 1.00 116.21 320 GLU A CA 1
ATOM 2484 C C . GLU A 1 320 ? -57.059 48.692 -6.869 1.00 116.44 320 GLU A C 1
ATOM 2485 O O . GLU A 1 320 ? -57.098 49.922 -6.875 1.00 116.48 320 GLU A O 1
ATOM 2491 N N . ARG A 1 321 ? -57.063 47.969 -5.751 1.00 116.75 321 ARG A N 1
ATOM 2492 C CA . ARG A 1 321 ? -57.170 48.594 -4.431 1.00 117.08 321 ARG A CA 1
ATOM 2493 C C . ARG A 1 321 ? -55.905 49.326 -3.991 1.00 117.27 321 ARG A C 1
ATOM 2494 O O . ARG A 1 321 ? -55.987 50.306 -3.246 1.00 117.30 321 ARG A O 1
ATOM 2502 N N . TYR A 1 322 ? -54.745 48.854 -4.447 1.00 117.53 322 TYR A N 1
ATOM 2503 C CA . TYR A 1 322 ? -53.475 49.511 -4.130 1.00 117.78 322 TYR A CA 1
ATOM 2504 C C . TYR A 1 322 ? -53.403 50.905 -4.752 1.00 117.88 322 TYR A C 1
ATOM 2505 O O . TYR A 1 322 ? -53.068 51.874 -4.069 1.00 117.89 322 TYR A O 1
ATOM 2514 N N . TYR A 1 323 ? -53.725 50.993 -6.041 1.00 118.03 323 TYR A N 1
ATOM 2515 C CA . TYR A 1 323 ? -53.743 52.269 -6.755 1.00 118.16 323 TYR A CA 1
ATOM 2516 C C . TYR A 1 323 ? -54.926 53.143 -6.339 1.00 118.11 323 TYR A C 1
ATOM 2517 O O . TYR A 1 323 ? -54.871 54.369 -6.461 1.00 118.11 323 TYR A O 1
ATOM 2526 N N . ALA A 1 324 ? -55.988 52.504 -5.845 1.00 118.05 324 ALA A N 1
ATOM 2527 C CA . ALA A 1 324 ? -57.140 53.214 -5.288 1.00 117.99 324 ALA A CA 1
ATOM 2528 C C . ALA A 1 324 ? -56.800 53.847 -3.938 1.00 117.95 324 ALA A C 1
ATOM 2529 O O . ALA A 1 324 ? -57.468 54.783 -3.497 1.00 117.97 324 ALA A O 1
ATOM 2531 N N . CYS A 1 325 ? -55.760 53.326 -3.292 1.00 117.86 325 CYS A N 1
ATOM 2532 C CA . CYS A 1 325 ? -55.270 53.870 -2.030 1.00 117.77 325 CYS A CA 1
ATOM 2533 C C . CYS A 1 325 ? -54.110 54.838 -2.260 1.00 117.60 325 CYS A C 1
ATOM 2534 O O . CYS A 1 325 ? -54.036 55.889 -1.618 1.00 117.59 325 CYS A O 1
ATOM 2537 N N . LYS A 1 326 ? -53.215 54.472 -3.178 1.00 117.39 326 LYS A N 1
ATOM 2538 C CA . LYS A 1 326 ? -52.033 55.269 -3.510 1.00 117.17 326 LYS A CA 1
ATOM 2539 C C . LYS A 1 326 ? -52.408 56.670 -3.996 1.00 116.97 326 LYS A C 1
ATOM 2540 O O . LYS A 1 326 ? -51.878 57.667 -3.499 1.00 116.97 326 LYS A O 1
ATOM 2546 N N . ASN A 1 327 ? -53.324 56.732 -4.961 1.00 116.67 327 ASN A N 1
ATOM 2547 C CA . ASN A 1 327 ? -53.772 58.000 -5.538 1.00 116.33 327 ASN A CA 1
ATOM 2548 C C . ASN A 1 327 ? -54.775 58.745 -4.651 1.00 116.39 327 ASN A C 1
ATOM 2549 O O . ASN A 1 327 ? -54.889 59.975 -4.725 1.00 116.66 327 ASN A O 1
ATOM 2554 N N . GLY A 1 328 ? -55.500 57.993 -3.822 1.00 116.62 328 GLY A N 1
ATOM 2555 C CA . GLY A 1 328 ? -56.370 58.578 -2.803 1.00 116.29 328 GLY A CA 1
ATOM 2556 C C . GLY A 1 328 ? -57.864 58.516 -3.071 1.00 115.58 328 GLY A C 1
ATOM 2557 O O . GLY A 1 328 ? -58.590 59.458 -2.746 1.00 115.89 328 GLY A O 1
ATOM 2558 N N . GLU A 1 329 ? -58.325 57.414 -3.663 1.00 114.11 329 GLU A N 1
ATOM 2559 C CA . GLU A 1 329 ? -59.762 57.170 -3.830 1.00 113.57 329 GLU A CA 1
ATOM 2560 C C . GLU A 1 329 ? -60.338 56.512 -2.578 1.00 113.06 329 GLU A C 1
ATOM 2561 O O . GLU A 1 329 ? -61.487 56.770 -2.201 1.00 113.04 329 GLU A O 1
ATOM 2567 N N . LEU A 1 330 ? -59.530 55.661 -1.944 1.00 112.36 330 LEU A N 1
ATOM 2568 C CA . LEU A 1 330 ? -59.928 54.969 -0.720 1.00 111.66 330 LEU A CA 1
ATOM 2569 C C . LEU A 1 330 ? -59.355 55.666 0.505 1.00 111.12 330 LEU A C 1
ATOM 2570 O O . LEU A 1 330 ? -58.172 56.020 0.535 1.00 111.09 330 LEU A O 1
ATOM 2575 N N . THR A 1 331 ? -60.205 55.866 1.510 1.00 110.38 331 THR A N 1
ATOM 2576 C CA . THR A 1 331 ? -59.770 56.421 2.789 1.00 109.63 331 THR A CA 1
ATOM 2577 C C . THR A 1 331 ? -58.961 55.380 3.552 1.00 109.03 331 THR A C 1
ATOM 2578 O O . THR A 1 331 ? -59.167 54.173 3.383 1.00 108.99 331 THR A O 1
ATOM 2582 N N . CYS A 1 332 ? -58.036 55.859 4.382 1.00 108.22 332 CYS A N 1
ATOM 2583 C CA . CYS A 1 332 ? -57.188 54.999 5.202 1.00 107.41 332 CYS A CA 1
ATOM 2584 C C . CYS A 1 332 ? -58.012 54.039 6.061 1.00 106.73 332 CYS A C 1
ATOM 2585 O O . CYS A 1 332 ? -57.652 52.870 6.211 1.00 106.68 332 CYS A O 1
ATOM 2588 N N . GLY A 1 333 ? -59.119 54.542 6.604 1.00 105.92 333 GLY A N 1
ATOM 2589 C CA . GLY A 1 333 ? -60.011 53.762 7.461 1.00 104.87 333 GLY A CA 1
ATOM 2590 C C . GLY A 1 333 ? -60.718 52.627 6.747 1.00 104.10 333 GLY A C 1
ATOM 2591 O O . GLY A 1 333 ? -60.813 51.518 7.279 1.00 104.07 333 GLY A O 1
ATOM 2592 N N . GLU A 1 334 ? -61.218 52.907 5.545 1.00 103.29 334 GLU A N 1
ATOM 2593 C CA . GLU A 1 334 ? -61.888 51.901 4.718 1.00 102.47 334 GLU A CA 1
ATOM 2594 C C . GLU A 1 334 ? -60.880 50.871 4.215 1.00 101.74 334 GLU A C 1
ATOM 2595 O O . GLU A 1 334 ? -61.225 49.710 3.978 1.00 101.66 334 GLU A O 1
ATOM 2601 N N . CYS A 1 335 ? -59.632 51.310 4.073 1.00 100.80 335 CYS A N 1
ATOM 2602 C CA . CYS A 1 335 ? -58.556 50.478 3.550 1.00 99.84 335 CYS A CA 1
ATOM 2603 C C . CYS A 1 335 ? -58.109 49.403 4.544 1.00 99.07 335 CYS A C 1
ATOM 2604 O O . CYS A 1 335 ? -57.955 48.238 4.173 1.00 99.02 335 CYS A O 1
ATOM 2607 N N . LYS A 1 336 ? -57.907 49.797 5.800 1.00 98.07 336 LYS A N 1
ATOM 2608 C CA . LYS A 1 336 ? -57.502 48.856 6.848 1.00 97.04 336 LYS A CA 1
ATOM 2609 C C . LYS A 1 336 ? -58.674 48.046 7.414 1.00 96.41 336 LYS A C 1
ATOM 2610 O O . LYS A 1 336 ? -58.466 47.040 8.095 1.00 96.32 336 LYS A O 1
ATOM 2616 N N . ARG A 1 337 ? -59.897 48.490 7.127 1.00 95.61 337 ARG A N 1
ATOM 2617 C CA . ARG A 1 337 ? -61.104 47.724 7.439 1.00 94.81 337 ARG A CA 1
ATOM 2618 C C . ARG A 1 337 ? -61.141 46.481 6.556 1.00 94.20 337 ARG A C 1
ATOM 2619 O O . ARG A 1 337 ? -61.587 45.413 6.978 1.00 94.11 337 ARG A O 1
ATOM 2627 N N . TYR A 1 338 ? -60.662 46.651 5.326 1.00 93.42 338 TYR A N 1
ATOM 2628 C CA . TYR A 1 338 ? -60.575 45.586 4.335 1.00 92.63 338 TYR A CA 1
ATOM 2629 C C . TYR A 1 338 ? -59.482 44.569 4.682 1.00 92.01 338 TYR A C 1
ATOM 2630 O O . TYR A 1 338 ? -59.640 43.373 4.423 1.00 91.91 338 TYR A O 1
ATOM 2639 N N . LEU A 1 339 ? -58.385 45.052 5.267 1.00 91.25 339 LEU A N 1
ATOM 2640 C CA . LEU A 1 339 ? -57.317 44.186 5.773 1.00 90.49 339 LEU A CA 1
ATOM 2641 C C . LEU A 1 339 ? -57.843 43.306 6.902 1.00 89.97 339 LEU A C 1
ATOM 2642 O O . LEU A 1 339 ? -57.666 42.089 6.876 1.00 89.93 339 LEU A O 1
ATOM 2647 N N . ILE A 1 340 ? -58.488 43.934 7.885 1.00 89.33 340 ILE A N 1
ATOM 2648 C CA . ILE A 1 340 ? -59.070 43.229 9.027 1.00 88.69 340 ILE A CA 1
ATOM 2649 C C . ILE A 1 340 ? -60.018 42.123 8.568 1.00 88.34 340 ILE A C 1
ATOM 2650 O O . ILE A 1 340 ? -59.959 41.008 9.082 1.00 88.25 340 ILE A O 1
ATOM 2655 N N . SER A 1 341 ? -60.864 42.437 7.587 1.00 87.98 341 SER A N 1
ATOM 2656 C CA . SER A 1 341 ? -61.803 41.474 7.001 1.00 87.59 341 SER A CA 1
ATOM 2657 C C . SER A 1 341 ? -61.100 40.195 6.552 1.00 87.26 341 SER A C 1
ATOM 2658 O O . SER A 1 341 ? -61.522 39.091 6.901 1.00 87.13 341 SER A O 1
ATOM 2661 N N . LYS A 1 342 ? -60.020 40.364 5.789 1.00 86.91 342 LYS A N 1
ATOM 2662 C CA . LYS A 1 342 ? -59.267 39.250 5.218 1.00 86.56 342 LYS A CA 1
ATOM 2663 C C . LYS A 1 342 ? -58.565 38.396 6.272 1.00 86.35 342 LYS A C 1
ATOM 2664 O O . LYS A 1 342 ? -58.664 37.167 6.247 1.00 86.34 342 LYS A O 1
ATOM 2670 N N . ILE A 1 343 ? -57.870 39.049 7.201 1.00 86.06 343 ILE A N 1
ATOM 2671 C CA . ILE A 1 343 ? -57.111 38.337 8.228 1.00 85.81 343 ILE A CA 1
ATOM 2672 C C . ILE A 1 343 ? -58.022 37.788 9.336 1.00 85.68 343 ILE A C 1
ATOM 2673 O O . ILE A 1 343 ? -57.608 36.944 10.132 1.00 85.66 343 ILE A O 1
ATOM 2678 N N . GLN A 1 344 ? -59.265 38.266 9.361 1.00 85.55 344 GLN A N 1
ATOM 2679 C CA . GLN A 1 344 ? -60.273 37.792 10.304 1.00 85.42 344 GLN A CA 1
ATOM 2680 C C . GLN A 1 344 ? -60.946 36.539 9.752 1.00 85.41 344 GLN A C 1
ATOM 2681 O O . GLN A 1 344 ? -61.276 35.622 10.507 1.00 85.35 344 GLN A O 1
ATOM 2687 N N . GLU A 1 345 ? -61.147 36.518 8.432 1.00 85.42 345 GLU A N 1
ATOM 2688 C CA . GLU A 1 345 ? -61.705 35.361 7.727 1.00 85.47 345 GLU A CA 1
ATOM 2689 C C . GLU A 1 345 ? -60.774 34.157 7.815 1.00 85.28 345 GLU A C 1
ATOM 2690 O O . GLU A 1 345 ? -61.225 33.035 8.062 1.00 85.26 345 GLU A O 1
ATOM 2696 N N . PHE A 1 346 ? -59.479 34.403 7.613 1.00 85.10 346 PHE A N 1
ATOM 2697 C CA . PHE A 1 346 ? -58.456 33.360 7.684 1.00 84.89 346 PHE A CA 1
ATOM 2698 C C . PHE A 1 346 ? -58.308 32.782 9.094 1.00 84.80 346 PHE A C 1
ATOM 2699 O O . PHE A 1 346 ? -58.227 31.562 9.262 1.00 84.79 346 PHE A O 1
ATOM 2707 N N . LEU A 1 347 ? -58.266 33.663 10.094 1.00 84.67 347 LEU A N 1
ATOM 2708 C CA . LEU A 1 347 ? -58.144 33.257 11.495 1.00 84.57 347 LEU A CA 1
ATOM 2709 C C . LEU A 1 347 ? -59.365 32.493 12.004 1.00 84.56 347 LEU A C 1
ATOM 2710 O O . LEU A 1 347 ? -59.228 31.577 12.816 1.00 84.43 347 LEU A O 1
ATOM 2715 N N . LYS A 1 348 ? -60.549 32.871 11.522 1.00 84.64 348 LYS A N 1
ATOM 2716 C CA . LYS A 1 348 ? -61.784 32.162 11.860 1.00 84.73 348 LYS A CA 1
ATOM 2717 C C . LYS A 1 348 ? -61.737 30.736 11.316 1.00 84.68 348 LYS A C 1
ATOM 2718 O O . LYS A 1 348 ? -62.126 29.790 12.006 1.00 84.64 348 LYS A O 1
ATOM 2724 N N . GLU A 1 349 ? -61.247 30.600 10.084 1.00 84.65 349 GLU A N 1
ATOM 2725 C CA . GLU A 1 349 ? -61.067 29.301 9.439 1.00 84.66 349 GLU A CA 1
ATOM 2726 C C . GLU A 1 349 ? -59.990 28.449 10.103 1.00 84.50 349 GLU A C 1
ATOM 2727 O O . GLU A 1 349 ? -60.185 27.248 10.304 1.00 84.53 349 GLU A O 1
ATOM 2733 N N . HIS A 1 350 ? -58.862 29.076 10.439 1.00 84.30 350 HIS A N 1
ATOM 2734 C CA . HIS A 1 350 ? -57.740 28.377 11.059 1.00 84.06 350 HIS A CA 1
ATOM 2735 C C . HIS A 1 350 ? -58.075 27.869 12.463 1.00 83.99 350 HIS A C 1
ATOM 2736 O O . HIS A 1 350 ? -57.793 26.714 12.789 1.00 83.91 350 HIS A O 1
ATOM 2743 N N . GLN A 1 351 ? -58.678 28.734 13.279 1.00 83.96 351 GLN A N 1
ATOM 2744 C CA . GLN A 1 351 ? -59.029 28.401 14.664 1.00 83.99 351 GLN A CA 1
ATOM 2745 C C . GLN A 1 351 ? -60.108 27.328 14.755 1.00 84.06 351 GLN A C 1
ATOM 2746 O O . GLN A 1 351 ? -60.140 26.555 15.715 1.00 83.99 351 GLN A O 1
ATOM 2752 N N . ARG A 1 352 ? -60.990 27.298 13.758 1.00 84.22 352 ARG A N 1
ATOM 2753 C CA . ARG A 1 352 ? -61.988 26.242 13.618 1.00 84.39 352 ARG A CA 1
ATOM 2754 C C . ARG A 1 352 ? -61.291 24.899 13.388 1.00 84.40 352 ARG A C 1
ATOM 2755 O O . ARG A 1 352 ? -61.634 23.897 14.022 1.00 84.39 352 ARG A O 1
ATOM 2763 N N . ARG A 1 353 ? -60.302 24.901 12.493 1.00 84.46 353 ARG A N 1
ATOM 2764 C CA . ARG A 1 353 ? -59.526 23.704 12.158 1.00 84.48 353 ARG A CA 1
ATOM 2765 C C . ARG A 1 353 ? -58.647 23.223 13.309 1.00 84.51 353 ARG A C 1
ATOM 2766 O O . ARG A 1 353 ? -58.394 22.025 13.436 1.00 84.51 353 ARG A O 1
ATOM 2774 N N . ARG A 1 354 ? -58.177 24.164 14.128 1.00 84.57 354 ARG A N 1
ATOM 2775 C CA . ARG A 1 354 ? -57.385 23.857 15.318 1.00 84.60 354 ARG A CA 1
ATOM 2776 C C . ARG A 1 354 ? -58.112 22.902 16.256 1.00 84.83 354 ARG A C 1
ATOM 2777 O O . ARG A 1 354 ? -57.507 21.978 16.801 1.00 84.88 354 ARG A O 1
ATOM 2785 N N . LYS A 1 355 ? -59.409 23.138 16.439 1.00 85.09 355 LYS A N 1
ATOM 2786 C CA . LYS A 1 355 ? -60.247 22.296 17.285 1.00 85.37 355 LYS A CA 1
ATOM 2787 C C . LYS A 1 355 ? -60.433 20.910 16.665 1.00 85.42 355 LYS A C 1
ATOM 2788 O O . LYS A 1 355 ? -60.499 19.907 17.380 1.00 85.47 355 LYS A O 1
ATOM 2794 N N . LYS A 1 356 ? -60.512 20.866 15.335 1.00 85.45 356 LYS A N 1
ATOM 2795 C CA . LYS A 1 356 ? -60.599 19.608 14.594 1.00 85.50 356 LYS A CA 1
ATOM 2796 C C . LYS A 1 356 ? -59.264 18.865 14.579 1.00 85.41 356 LYS A C 1
ATOM 2797 O O . LYS A 1 356 ? -59.230 17.635 14.482 1.00 85.46 356 LYS A O 1
ATOM 2803 N N . ALA A 1 357 ? -58.173 19.622 14.674 1.00 85.26 357 ALA A N 1
ATOM 2804 C CA . ALA A 1 357 ? -56.821 19.067 14.658 1.00 85.07 357 ALA A CA 1
ATOM 2805 C C . ALA A 1 357 ? -56.489 18.297 15.935 1.00 84.95 357 ALA A C 1
ATOM 2806 O O . ALA A 1 357 ? -55.672 17.376 15.911 1.00 84.92 357 ALA A O 1
ATOM 2808 N N . GLU A 1 358 ? -57.136 18.678 17.038 1.00 84.80 358 GLU A N 1
ATOM 2809 C CA . GLU A 1 358 ? -56.898 18.081 18.358 1.00 84.70 358 GLU A CA 1
ATOM 2810 C C . GLU A 1 358 ? -57.022 16.562 18.374 1.00 84.47 358 GLU A C 1
ATOM 2811 O O . GLU A 1 358 ? -56.335 15.886 19.141 1.00 84.44 358 GLU A O 1
ATOM 2817 N N . LYS A 1 359 ? -57.901 16.038 17.525 1.00 84.27 359 LYS A N 1
ATOM 2818 C CA . LYS A 1 359 ? -58.168 14.603 17.456 1.00 84.08 359 LYS A CA 1
ATOM 2819 C C . LYS A 1 359 ? -57.411 13.908 16.316 1.00 83.74 359 LYS A C 1
ATOM 2820 O O . LYS A 1 359 ? -57.700 12.758 15.981 1.00 83.77 359 LYS A O 1
ATOM 2826 N N . LEU A 1 360 ? -56.442 14.608 15.732 1.00 83.32 360 LEU A N 1
ATOM 2827 C CA . LEU A 1 360 ? -55.606 14.038 14.675 1.00 82.89 360 LEU A CA 1
ATOM 2828 C C . LEU A 1 360 ? -54.119 14.045 15.043 1.00 82.58 360 LEU A C 1
ATOM 2829 O O . LEU A 1 360 ? -53.273 13.649 14.236 1.00 82.52 360 LEU A O 1
ATOM 2834 N N . VAL A 1 361 ? -53.816 14.491 16.263 1.00 82.20 361 VAL A N 1
ATOM 2835 C CA . VAL A 1 361 ? -52.436 14.599 16.752 1.00 81.80 361 VAL A CA 1
ATOM 2836 C C . VAL A 1 361 ? -51.739 13.237 16.782 1.00 81.59 361 VAL A C 1
ATOM 2837 O O . VAL A 1 361 ? -50.595 13.115 16.342 1.00 81.61 361 VAL A O 1
ATOM 2841 N N . GLU A 1 362 ? -52.442 12.220 17.281 1.00 81.29 362 GLU A N 1
ATOM 2842 C CA . GLU A 1 362 ? -51.915 10.855 17.342 1.00 80.99 362 GLU A CA 1
ATOM 2843 C C . GLU A 1 362 ? -51.566 10.277 15.973 1.00 80.73 362 GLU A C 1
ATOM 2844 O O . GLU A 1 362 ? -50.638 9.477 15.852 1.00 80.62 362 GLU A O 1
ATOM 2850 N N . LYS A 1 363 ? -52.315 10.685 14.952 1.00 80.48 363 LYS A N 1
ATOM 2851 C CA . LYS A 1 363 ? -52.119 10.187 13.594 1.00 80.26 363 LYS A CA 1
ATOM 2852 C C . LYS A 1 363 ? -50.824 10.716 12.977 1.00 79.93 363 LYS A C 1
ATOM 2853 O O . LYS A 1 363 ? -50.021 9.943 12.454 1.00 79.96 363 LYS A O 1
ATOM 2859 N N . PHE A 1 364 ? -50.619 12.030 13.059 1.00 79.49 364 PHE A N 1
ATOM 2860 C CA . PHE A 1 364 ? -49.433 12.673 12.488 1.00 79.05 364 PHE A CA 1
ATOM 2861 C C . PHE A 1 364 ? -48.151 12.430 13.292 1.00 78.79 364 PHE A C 1
ATOM 2862 O O . PHE A 1 364 ? -47.046 12.605 12.771 1.00 78.74 364 PHE A O 1
ATOM 2870 N N . LYS A 1 365 ? -48.301 12.028 14.551 1.00 78.43 365 LYS A N 1
ATOM 2871 C CA . LYS A 1 365 ? -47.154 11.799 15.426 1.00 78.14 365 LYS A CA 1
ATOM 2872 C C . LYS A 1 365 ? -46.771 10.330 15.579 1.00 78.13 365 LYS A C 1
ATOM 2873 O O . LYS A 1 365 ? -45.590 10.018 15.719 1.00 78.13 365 LYS A O 1
ATOM 2879 N N . TYR A 1 366 ? -47.761 9.436 15.562 1.00 78.14 366 TYR A N 1
ATOM 2880 C CA . TYR A 1 366 ? -47.521 8.015 15.847 1.00 78.10 366 TYR A CA 1
ATOM 2881 C C . TYR A 1 366 ? -48.214 7.036 14.891 1.00 78.16 366 TYR A C 1
ATOM 2882 O O . TYR A 1 366 ? -47.555 6.208 14.258 1.00 78.18 366 TYR A O 1
ATOM 2891 N N . THR A 1 367 ? -49.540 7.142 14.798 1.00 78.20 367 THR A N 1
ATOM 2892 C CA . THR A 1 367 ? -50.388 6.121 14.167 1.00 78.17 367 THR A CA 1
ATOM 2893 C C . THR A 1 367 ? -50.311 6.075 12.637 1.00 78.10 367 THR A C 1
ATOM 2894 O O . THR A 1 367 ? -50.406 4.997 12.045 1.00 78.09 367 THR A O 1
ATOM 2898 N N . GLY A 1 368 ? -50.139 7.238 12.011 1.00 78.05 368 GLY A N 1
ATOM 2899 C CA . GLY A 1 368 ? -50.125 7.362 10.550 1.00 78.00 368 GLY A CA 1
ATOM 2900 C C . GLY A 1 368 ? -49.113 6.481 9.843 1.00 78.00 368 GLY A C 1
ATOM 2901 O O . GLY A 1 368 ? -48.186 5.963 10.467 1.00 77.90 368 GLY A O 1
ATOM 2902 N N . LYS A 1 369 ? -49.293 6.326 8.533 1.00 78.10 369 LYS A N 1
ATOM 2903 C CA . LYS A 1 369 ? -48.472 5.423 7.722 1.00 78.23 369 LYS A CA 1
ATOM 2904 C C . LYS A 1 369 ? -46.975 5.708 7.874 1.00 78.29 369 LYS A C 1
ATOM 2905 O O . LYS A 1 369 ? -46.203 4.812 8.230 1.00 78.34 369 LYS A O 1
ATOM 2911 N N . LEU A 1 370 ? -46.581 6.956 7.619 1.00 78.27 370 LEU A N 1
ATOM 2912 C CA . LEU A 1 370 ? -45.184 7.371 7.732 1.00 78.22 370 LEU A CA 1
ATOM 2913 C C . LEU A 1 370 ? -44.730 7.355 9.191 1.00 78.25 370 LEU A C 1
ATOM 2914 O O . LEU A 1 370 ? -43.664 6.825 9.509 1.00 78.27 370 LEU A O 1
ATOM 2919 N N . ALA A 1 371 ? -45.551 7.929 10.067 1.00 78.29 371 ALA A N 1
ATOM 2920 C CA . ALA A 1 371 ? -45.253 8.006 11.495 1.00 78.36 371 ALA A CA 1
ATOM 2921 C C . ALA A 1 371 ? -44.975 6.638 12.113 1.00 78.46 371 ALA A C 1
ATOM 2922 O O . ALA A 1 371 ? -44.104 6.510 12.974 1.00 78.45 371 ALA A O 1
ATOM 2924 N N . GLN A 1 372 ? -45.714 5.625 11.661 1.00 78.65 372 GLN A N 1
ATOM 2925 C CA . GLN A 1 372 ? -45.534 4.252 12.131 1.00 78.83 372 GLN A CA 1
ATOM 2926 C C . GLN A 1 372 ? -44.203 3.673 11.651 1.00 78.90 372 GLN A C 1
ATOM 2927 O O . GLN A 1 372 ? -43.498 3.018 12.420 1.00 78.87 372 GLN A O 1
ATOM 2933 N N . GLU A 1 373 ? -43.871 3.922 10.384 1.00 79.02 373 GLU A N 1
ATOM 2934 C CA . GLU A 1 373 ? -42.611 3.467 9.795 1.00 79.22 373 GLU A CA 1
ATOM 2935 C C . GLU A 1 373 ? -41.416 4.013 10.566 1.00 79.16 373 GLU A C 1
ATOM 2936 O O . GLU A 1 373 ? -40.518 3.261 10.946 1.00 79.16 373 GLU A O 1
ATOM 2942 N N . MET A 1 374 ? -41.426 5.326 10.793 1.00 79.19 374 MET A N 1
ATOM 2943 C CA . MET A 1 374 ? -40.370 6.022 11.523 1.00 79.15 374 MET A CA 1
ATOM 2944 C C . MET A 1 374 ? -40.218 5.535 12.961 1.00 79.26 374 MET A C 1
ATOM 2945 O O . MET A 1 374 ? -39.099 5.316 13.426 1.00 79.21 374 MET A O 1
ATOM 2950 N N . TRP A 1 375 ? -41.340 5.358 13.654 1.00 79.44 375 TRP A N 1
ATOM 2951 C CA . TRP A 1 375 ? -41.317 4.892 15.041 1.00 79.70 375 TRP A CA 1
ATOM 2952 C C . TRP A 1 375 ? -40.890 3.433 15.186 1.00 80.18 375 TRP A C 1
ATOM 2953 O O . TRP A 1 375 ? -40.461 3.011 16.264 1.00 80.20 375 TRP A O 1
ATOM 2964 N N . ASN A 1 376 ? -40.995 2.672 14.098 1.00 80.82 376 ASN A N 1
ATOM 2965 C CA . ASN A 1 376 ? -40.494 1.300 14.066 1.00 81.45 376 ASN A CA 1
ATOM 2966 C C . ASN A 1 376 ? -38.964 1.256 14.019 1.00 81.93 376 ASN A C 1
ATOM 2967 O O . ASN A 1 376 ? -38.371 0.288 13.539 1.00 82.02 376 ASN A O 1
ATOM 2972 N N . GLU A 1 377 ? -38.345 2.322 14.526 1.00 82.58 377 GLU A N 1
ATOM 2973 C CA . GLU A 1 377 ? -36.893 2.391 14.744 1.00 83.06 377 GLU A CA 1
ATOM 2974 C C . GLU A 1 377 ? -36.553 2.073 16.214 1.00 83.29 377 GLU A C 1
ATOM 2975 O O . GLU A 1 377 ? -35.388 2.153 16.630 1.00 83.38 377 GLU A O 1
ATOM 2981 N N . ALA A 1 378 ? -37.591 1.718 16.993 1.00 83.56 378 ALA A N 1
ATOM 2982 C CA . ALA A 1 378 ? -37.410 1.142 18.330 1.00 83.82 378 ALA A CA 1
ATOM 2983 C C . ALA A 1 378 ? -37.008 -0.331 18.150 1.00 84.07 378 ALA A C 1
ATOM 2984 O O . ALA A 1 378 ? -37.639 -1.093 17.379 1.00 84.05 378 ALA A O 1
ATOM 2986 N N . ILE A 1 379 ? -35.944 -0.718 18.847 1.00 84.38 379 ILE A N 1
ATOM 2987 C CA . ILE A 1 379 ? -35.440 -2.100 18.815 1.00 84.76 379 ILE A CA 1
ATOM 2988 C C . ILE A 1 379 ? -36.527 -3.184 18.899 1.00 84.88 379 ILE A C 1
ATOM 2989 O O . ILE A 1 379 ? -37.390 -3.109 19.777 1.00 84.92 379 ILE A O 1
ATOM 2994 N N . PRO A 1 380 ? -36.485 -4.190 17.981 1.00 85.04 380 PRO A N 1
ATOM 2995 C CA . PRO A 1 380 ? -37.489 -5.268 17.948 1.00 85.15 380 PRO A CA 1
ATOM 2996 C C . PRO A 1 380 ? -37.644 -5.988 19.292 1.00 85.20 380 PRO A C 1
ATOM 2997 O O . PRO A 1 380 ? -36.701 -6.602 19.721 1.00 85.10 380 PRO A O 1
ATOM 3001 N N . GLU A 1 381 ? -38.838 -5.687 19.943 1.00 85.34 381 GLU A N 1
ATOM 3002 C CA . GLU A 1 381 ? -39.219 -6.341 21.199 1.00 85.51 381 GLU A CA 1
ATOM 3003 C C . GLU A 1 381 ? -40.647 -5.911 21.573 1.00 85.64 381 GLU A C 1
ATOM 3004 O O . GLU A 1 381 ? -41.134 -4.858 21.145 1.00 85.62 381 GLU A O 1
ATOM 3010 N N . MET B 1 1 ? 0.128 19.683 43.763 1.00 100.29 1 MET B N 1
ATOM 3011 C CA . MET B 1 1 ? 1.536 20.174 43.756 1.00 100.30 1 MET B CA 1
ATOM 3012 C C . MET B 1 1 ? 2.128 20.215 42.343 1.00 100.14 1 MET B C 1
ATOM 3013 O O . MET B 1 1 ? 2.424 21.297 41.829 1.00 100.13 1 MET B O 1
ATOM 3018 N N . VAL B 1 2 ? 2.286 19.037 41.726 1.00 99.97 2 VAL B N 1
ATOM 3019 C CA . VAL B 1 2 ? 3.063 18.893 40.482 1.00 99.78 2 VAL B CA 1
ATOM 3020 C C . VAL B 1 2 ? 2.259 18.258 39.335 1.00 99.56 2 VAL B C 1
ATOM 3021 O O . VAL B 1 2 ? 1.379 17.415 39.567 1.00 99.59 2 VAL B O 1
ATOM 3025 N N . GLU B 1 3 ? 2.576 18.676 38.101 1.00 99.17 3 GLU B N 1
ATOM 3026 C CA . GLU B 1 3 ? 1.926 18.150 36.898 1.00 98.74 3 GLU B CA 1
ATOM 3027 C C . GLU B 1 3 ? 2.902 17.905 35.733 1.00 98.30 3 GLU B C 1
ATOM 3028 O O . GLU B 1 3 ? 2.979 18.700 34.788 1.00 98.29 3 GLU B O 1
ATOM 3034 N N . GLU B 1 4 ? 3.651 16.807 35.809 1.00 97.66 4 GLU B N 1
ATOM 3035 C CA . GLU B 1 4 ? 4.471 16.371 34.677 1.00 97.00 4 GLU B CA 1
ATOM 3036 C C . GLU B 1 4 ? 3.945 15.047 34.109 1.00 96.27 4 GLU B C 1
ATOM 3037 O O . GLU B 1 4 ? 4.696 14.220 33.575 1.00 96.26 4 GLU B O 1
ATOM 3043 N N . PHE B 1 5 ? 2.632 14.872 34.246 1.00 95.30 5 PHE B N 1
ATOM 3044 C CA . PHE B 1 5 ? 1.900 13.731 33.706 1.00 94.23 5 PHE B CA 1
ATOM 3045 C C . PHE B 1 5 ? 0.489 14.189 33.337 1.00 93.58 5 PHE B C 1
ATOM 3046 O O . PHE B 1 5 ? -0.081 15.057 34.004 1.00 93.54 5 PHE B O 1
ATOM 3054 N N . LYS B 1 6 ? -0.067 13.615 32.275 1.00 92.70 6 LYS B N 1
ATOM 3055 C CA . LYS B 1 6 ? -1.392 14.012 31.804 1.00 91.83 6 LYS B CA 1
ATOM 3056 C C . LYS B 1 6 ? -2.434 12.934 32.102 1.00 91.19 6 LYS B C 1
ATOM 3057 O O . LYS B 1 6 ? -2.225 11.760 31.792 1.00 91.12 6 LYS B O 1
ATOM 3063 N N . VAL B 1 7 ? -3.541 13.340 32.724 1.00 90.34 7 VAL B N 1
ATOM 3064 C CA . VAL B 1 7 ? -4.671 12.444 32.987 1.00 89.52 7 VAL B CA 1
ATOM 3065 C C . VAL B 1 7 ? -5.982 13.113 32.565 1.00 89.00 7 VAL B C 1
ATOM 3066 O O . VAL B 1 7 ? -6.560 13.910 33.309 1.00 88.98 7 VAL B O 1
ATOM 3070 N N . THR B 1 8 ? -6.426 12.795 31.352 1.00 88.34 8 THR B N 1
ATOM 3071 C CA . THR B 1 8 ? -7.709 13.266 30.831 1.00 87.70 8 THR B CA 1
ATOM 3072 C C . THR B 1 8 ? -8.597 12.050 30.560 1.00 87.31 8 THR B C 1
ATOM 3073 O O . THR B 1 8 ? -8.103 10.920 30.557 1.00 87.37 8 THR B O 1
ATOM 3077 N N . PRO B 1 9 ? -9.910 12.264 30.342 1.00 86.88 9 PRO B N 1
ATOM 3078 C CA . PRO B 1 9 ? -10.793 11.143 30.000 1.00 86.59 9 PRO B CA 1
ATOM 3079 C C . PRO B 1 9 ? -10.462 10.431 28.681 1.00 86.29 9 PRO B C 1
ATOM 3080 O O . PRO B 1 9 ? -11.189 9.520 28.285 1.00 86.22 9 PRO B O 1
ATOM 3084 N N . TRP B 1 10 ? -9.379 10.834 28.017 1.00 86.08 10 TRP B N 1
ATOM 3085 C CA . TRP B 1 10 ? -9.007 10.260 26.719 1.00 85.83 10 TRP B CA 1
ATOM 3086 C C . TRP B 1 10 ? -7.541 9.843 26.594 1.00 85.99 10 TRP B C 1
ATOM 3087 O O . TRP B 1 10 ? -7.184 9.111 25.671 1.00 85.93 10 TRP B O 1
ATOM 3098 N N . GLU B 1 11 ? -6.696 10.313 27.511 1.00 86.24 11 GLU B N 1
ATOM 3099 C CA . GLU B 1 11 ? -5.270 9.972 27.490 1.00 86.58 11 GLU B CA 1
ATOM 3100 C C . GLU B 1 11 ? -4.608 10.044 28.865 1.00 86.61 11 GLU B C 1
ATOM 3101 O O . GLU B 1 11 ? -4.915 10.922 29.671 1.00 86.56 11 GLU B O 1
ATOM 3107 N N . VAL B 1 12 ? -3.704 9.099 29.117 1.00 86.77 12 VAL B N 1
ATOM 3108 C CA . VAL B 1 12 ? -2.889 9.082 30.330 1.00 86.97 12 VAL B CA 1
ATOM 3109 C C . VAL B 1 12 ? -1.419 8.933 29.937 1.00 87.19 12 VAL B C 1
ATOM 3110 O O . VAL B 1 12 ? -1.016 7.906 29.385 1.00 87.25 12 VAL B O 1
ATOM 3114 N N . GLU B 1 13 ? -0.626 9.967 30.215 1.00 87.47 13 GLU B N 1
ATOM 3115 C CA . GLU B 1 13 ? 0.784 9.992 29.824 1.00 87.79 13 GLU B CA 1
ATOM 3116 C C . GLU B 1 13 ? 1.707 10.232 31.013 1.00 87.82 13 GLU B C 1
ATOM 3117 O O . GLU B 1 13 ? 1.396 11.033 31.893 1.00 87.83 13 GLU B O 1
ATOM 3123 N N . GLY B 1 14 ? 2.838 9.531 31.031 1.00 87.90 14 GLY B N 1
ATOM 3124 C CA . GLY B 1 14 ? 3.846 9.699 32.078 1.00 88.09 14 GLY B CA 1
ATOM 3125 C C . GLY B 1 14 ? 3.534 8.964 33.370 1.00 88.23 14 GLY B C 1
ATOM 3126 O O . GLY B 1 14 ? 2.439 8.420 33.536 1.00 88.20 14 GLY B O 1
ATOM 3127 N N . VAL B 1 15 ? 4.508 8.938 34.280 1.00 88.40 15 VAL B N 1
ATOM 3128 C CA . VAL B 1 15 ? 4.320 8.322 35.597 1.00 88.59 15 VAL B CA 1
ATOM 3129 C C . VAL B 1 15 ? 3.350 9.153 36.427 1.00 88.68 15 VAL B C 1
ATOM 3130 O O . VAL B 1 15 ? 3.561 10.349 36.644 1.00 88.75 15 VAL B O 1
ATOM 3134 N N . VAL B 1 16 ? 2.274 8.513 36.869 1.00 88.80 16 VAL B N 1
ATOM 3135 C CA . VAL B 1 16 ? 1.185 9.217 37.536 1.00 88.90 16 VAL B CA 1
ATOM 3136 C C . VAL B 1 16 ? 1.327 9.193 39.059 1.00 88.95 16 VAL B C 1
ATOM 3137 O O . VAL B 1 16 ? 1.402 8.126 39.671 1.00 89.01 16 VAL B O 1
ATOM 3141 N N . ASP B 1 17 ? 1.393 10.381 39.655 1.00 89.06 17 ASP B N 1
ATOM 3142 C CA . ASP B 1 17 ? 1.365 10.524 41.106 1.00 89.18 17 ASP B CA 1
ATOM 3143 C C . ASP B 1 17 ? -0.091 10.635 41.541 1.00 89.22 17 ASP B C 1
ATOM 3144 O O . ASP B 1 17 ? -0.751 11.648 41.292 1.00 89.25 17 ASP B O 1
ATOM 3149 N N . TYR B 1 18 ? -0.584 9.581 42.186 1.00 89.26 18 TYR B N 1
ATOM 3150 C CA . TYR B 1 18 ? -1.987 9.500 42.584 1.00 89.29 18 TYR B CA 1
ATOM 3151 C C . TYR B 1 18 ? -2.334 10.414 43.758 1.00 89.37 18 TYR B C 1
ATOM 3152 O O . TYR B 1 18 ? -3.484 10.832 43.900 1.00 89.36 18 TYR B O 1
ATOM 3161 N N . ASP B 1 19 ? -1.338 10.725 44.588 1.00 89.51 19 ASP B N 1
ATOM 3162 C CA . ASP B 1 19 ? -1.522 11.629 45.724 1.00 89.65 19 ASP B CA 1
ATOM 3163 C C . ASP B 1 19 ? -1.834 13.052 45.267 1.00 89.69 19 ASP B C 1
ATOM 3164 O O . ASP B 1 19 ? -2.744 13.697 45.793 1.00 89.63 19 ASP B O 1
ATOM 3169 N N . LYS B 1 20 ? -1.074 13.527 44.282 1.00 89.75 20 LYS B N 1
ATOM 3170 C CA . LYS B 1 20 ? -1.262 14.864 43.726 1.00 89.86 20 LYS B CA 1
ATOM 3171 C C . LYS B 1 20 ? -2.529 14.953 42.883 1.00 89.82 20 LYS B C 1
ATOM 3172 O O . LYS B 1 20 ? -3.170 16.004 42.829 1.00 89.85 20 LYS B O 1
ATOM 3178 N N . LEU B 1 21 ? -2.886 13.846 42.235 1.00 89.79 21 LEU B N 1
ATOM 3179 C CA . LEU B 1 21 ? -4.081 13.784 41.398 1.00 89.73 21 LEU B CA 1
ATOM 3180 C C . LEU B 1 21 ? -5.339 14.014 42.231 1.00 89.73 21 LEU B C 1
ATOM 3181 O O . LEU B 1 21 ? -6.319 14.572 41.740 1.00 89.71 21 LEU B O 1
ATOM 3186 N N . ILE B 1 22 ? -5.295 13.584 43.492 1.00 89.78 22 ILE B N 1
ATOM 3187 C CA . ILE B 1 22 ? -6.364 13.841 44.458 1.00 89.85 22 ILE B CA 1
ATOM 3188 C C . ILE B 1 22 ? -6.518 15.349 44.690 1.00 89.96 22 ILE B C 1
ATOM 3189 O O . ILE B 1 22 ? -7.638 15.866 44.731 1.00 89.93 22 ILE B O 1
ATOM 3194 N N . LYS B 1 23 ? -5.387 16.042 44.819 1.00 90.12 23 LYS B N 1
ATOM 3195 C CA . LYS B 1 23 ? -5.369 17.494 45.009 1.00 90.29 23 LYS B CA 1
ATOM 3196 C C . LYS B 1 23 ? -5.755 18.231 43.727 1.00 90.32 23 LYS B C 1
ATOM 3197 O O . LYS B 1 23 ? -6.527 19.190 43.767 1.00 90.34 23 LYS B O 1
ATOM 3203 N N . HIS B 1 24 ? -5.215 17.770 42.600 1.00 90.41 24 HIS B N 1
ATOM 3204 C CA . HIS B 1 24 ? -5.459 18.373 41.288 1.00 90.57 24 HIS B CA 1
ATOM 3205 C C . HIS B 1 24 ? -6.921 18.302 40.860 1.00 90.53 24 HIS B C 1
ATOM 3206 O O . HIS B 1 24 ? -7.412 19.195 40.168 1.00 90.57 24 HIS B O 1
ATOM 3213 N N . PHE B 1 25 ? -7.604 17.237 41.271 1.00 90.54 25 PHE B N 1
ATOM 3214 C CA . PHE B 1 25 ? -8.996 17.001 40.883 1.00 90.55 25 PHE B CA 1
ATOM 3215 C C . PHE B 1 25 ? -9.986 17.405 41.979 1.00 90.68 25 PHE B C 1
ATOM 3216 O O . PHE B 1 25 ? -11.188 17.520 41.726 1.00 90.67 25 PHE B O 1
ATOM 3224 N N . GLY B 1 26 ? -9.472 17.618 43.189 1.00 90.81 26 GLY B N 1
ATOM 3225 C CA . GLY B 1 26 ? -10.294 18.039 44.321 1.00 91.02 26 GLY B CA 1
ATOM 3226 C C . GLY B 1 26 ? -11.102 16.920 44.950 1.00 91.18 26 GLY B C 1
ATOM 3227 O O . GLY B 1 26 ? -12.083 17.172 45.648 1.00 91.10 26 GLY B O 1
ATOM 3228 N N . THR B 1 27 ? -10.688 15.681 44.701 1.00 91.49 27 THR B N 1
ATOM 3229 C CA . THR B 1 27 ? -11.335 14.511 45.288 1.00 91.80 27 THR B CA 1
ATOM 3230 C C . THR B 1 27 ? -10.835 14.292 46.717 1.00 92.10 27 THR B C 1
ATOM 3231 O O . THR B 1 27 ? -9.924 14.985 47.174 1.00 92.13 27 THR B O 1
ATOM 3235 N N . SER B 1 28 ? -11.437 13.336 47.418 1.00 92.48 28 SER B N 1
ATOM 3236 C CA . SER B 1 28 ? -11.030 13.011 48.782 1.00 92.93 28 SER B CA 1
ATOM 3237 C C . SER B 1 28 ? -10.558 11.557 48.889 1.00 93.30 28 SER B C 1
ATOM 3238 O O . SER B 1 28 ? -11.151 10.672 48.268 1.00 93.30 28 SER B O 1
ATOM 3241 N N . PRO B 1 29 ? -9.481 11.310 49.669 1.00 93.71 29 PRO B N 1
ATOM 3242 C CA . PRO B 1 29 ? -8.921 9.963 49.826 1.00 94.04 29 PRO B CA 1
ATOM 3243 C C . PRO B 1 29 ? -9.886 8.987 50.497 1.00 94.44 29 PRO B C 1
ATOM 3244 O O . PRO B 1 29 ? -10.609 9.366 51.423 1.00 94.46 29 PRO B O 1
ATOM 3248 N N . LEU B 1 30 ? -9.888 7.744 50.018 1.00 94.95 30 LEU B N 1
ATOM 3249 C CA . LEU B 1 30 ? -10.751 6.694 50.552 1.00 95.45 30 LEU B CA 1
ATOM 3250 C C . LEU B 1 30 ? -10.185 6.197 51.880 1.00 95.90 30 LEU B C 1
ATOM 3251 O O . LEU B 1 30 ? -9.373 5.268 51.913 1.00 95.89 30 LEU B O 1
ATOM 3256 N N . THR B 1 31 ? -10.624 6.828 52.967 1.00 96.51 31 THR B N 1
ATOM 3257 C CA . THR B 1 31 ? -10.083 6.573 54.304 1.00 97.08 31 THR B CA 1
ATOM 3258 C C . THR B 1 31 ? -10.252 5.124 54.750 1.00 97.48 31 THR B C 1
ATOM 3259 O O . THR B 1 31 ? -11.201 4.442 54.350 1.00 97.52 31 THR B O 1
ATOM 3263 N N . GLU B 1 32 ? -9.317 4.676 55.587 1.00 97.99 32 GLU B N 1
ATOM 3264 C CA . GLU B 1 32 ? -9.315 3.327 56.159 1.00 98.43 32 GLU B CA 1
ATOM 3265 C C . GLU B 1 32 ? -10.604 3.048 56.934 1.00 98.73 32 GLU B C 1
ATOM 3266 O O . GLU B 1 32 ? -11.050 1.901 57.023 1.00 98.72 32 GLU B O 1
ATOM 3272 N N . ASP B 1 33 ? -11.190 4.110 57.485 1.00 99.11 33 ASP B N 1
ATOM 3273 C CA . ASP B 1 33 ? -12.437 4.032 58.240 1.00 99.53 33 ASP B CA 1
ATOM 3274 C C . ASP B 1 33 ? -13.619 3.665 57.347 1.00 99.72 33 ASP B C 1
ATOM 3275 O O . ASP B 1 33 ? -14.481 2.878 57.743 1.00 99.77 33 ASP B O 1
ATOM 3280 N N . LEU B 1 34 ? -13.649 4.239 56.144 1.00 99.98 34 LEU B N 1
ATOM 3281 C CA . LEU B 1 34 ? -14.732 3.994 55.190 1.00 100.22 34 LEU B CA 1
ATOM 3282 C C . LEU B 1 34 ? -14.758 2.552 54.686 1.00 100.44 34 LEU B C 1
ATOM 3283 O O . LEU B 1 34 ? -15.832 1.992 54.457 1.00 100.44 34 LEU B O 1
ATOM 3288 N N . LEU B 1 35 ? -13.576 1.961 54.520 1.00 100.70 35 LEU B N 1
ATOM 3289 C CA . LEU B 1 35 ? -13.450 0.565 54.105 1.00 100.97 35 LEU B CA 1
ATOM 3290 C C . LEU B 1 35 ? -14.089 -0.385 55.120 1.00 101.18 35 LEU B C 1
ATOM 3291 O O . LEU B 1 35 ? -14.844 -1.283 54.748 1.00 101.21 35 LEU B O 1
ATOM 3296 N N . GLU B 1 36 ? -13.788 -0.170 56.399 1.00 101.42 36 GLU B N 1
ATOM 3297 C CA . GLU B 1 36 ? -14.317 -1.005 57.478 1.00 101.64 36 GLU B CA 1
ATOM 3298 C C . GLU B 1 36 ? -15.801 -0.742 57.726 1.00 101.67 36 GLU B C 1
ATOM 3299 O O . GLU B 1 36 ? -16.526 -1.631 58.177 1.00 101.70 36 GLU B O 1
ATOM 3305 N N . LYS B 1 37 ? -16.239 0.480 57.424 1.00 101.73 37 LYS B N 1
ATOM 3306 C CA . LYS B 1 37 ? -17.645 0.875 57.528 1.00 101.83 37 LYS B CA 1
ATOM 3307 C C . LYS B 1 37 ? -18.527 0.094 56.545 1.00 101.83 37 LYS B C 1
ATOM 3308 O O . LYS B 1 37 ? -19.655 -0.285 56.878 1.00 101.85 37 LYS B O 1
ATOM 3314 N N . THR B 1 38 ? -18.001 -0.145 55.345 1.00 101.83 38 THR B N 1
ATOM 3315 C CA . THR B 1 38 ? -18.711 -0.900 54.311 1.00 101.81 38 THR B CA 1
ATOM 3316 C C . THR B 1 38 ? -18.815 -2.380 54.667 1.00 101.81 38 THR B C 1
ATOM 3317 O O . THR B 1 38 ? -19.857 -3.000 54.455 1.00 101.80 38 THR B O 1
ATOM 3321 N N . ALA B 1 39 ? -17.731 -2.931 55.213 1.00 101.81 39 ALA B N 1
ATOM 3322 C CA . ALA B 1 39 ? -17.670 -4.339 55.607 1.00 101.80 39 ALA B CA 1
ATOM 3323 C C . ALA B 1 39 ? -18.695 -4.697 56.684 1.00 101.81 39 ALA B C 1
ATOM 3324 O O . ALA B 1 39 ? -19.158 -5.838 56.750 1.00 101.83 39 ALA B O 1
ATOM 3326 N N . GLU B 1 40 ? -19.043 -3.716 57.518 1.00 101.77 40 GLU B N 1
ATOM 3327 C CA . GLU B 1 40 ? -20.052 -3.884 58.564 1.00 101.74 40 GLU B CA 1
ATOM 3328 C C . GLU B 1 40 ? -21.464 -3.956 57.985 1.00 101.67 40 GLU B C 1
ATOM 3329 O O . GLU B 1 40 ? -22.244 -4.838 58.346 1.00 101.71 40 GLU B O 1
ATOM 3335 N N . LEU B 1 41 ? -21.778 -3.022 57.088 1.00 101.56 41 LEU B N 1
ATOM 3336 C CA . LEU B 1 41 ? -23.093 -2.946 56.451 1.00 101.45 41 LEU B CA 1
ATOM 3337 C C . LEU B 1 41 ? -23.332 -4.085 55.461 1.00 101.36 41 LEU B C 1
ATOM 3338 O O . LEU B 1 41 ? -24.459 -4.564 55.319 1.00 101.34 41 LEU B O 1
ATOM 3343 N N . THR B 1 42 ? -22.269 -4.509 54.780 1.00 101.25 42 THR B N 1
ATOM 3344 C CA . THR B 1 42 ? -22.343 -5.603 53.807 1.00 101.12 42 THR B CA 1
ATOM 3345 C C . THR B 1 42 ? -22.209 -6.969 54.480 1.00 101.02 42 THR B C 1
ATOM 3346 O O . THR B 1 42 ? -22.524 -8.000 53.877 1.00 100.99 42 THR B O 1
ATOM 3350 N N . LYS B 1 43 ? -21.733 -6.956 55.727 1.00 100.88 43 LYS B N 1
ATOM 3351 C CA . LYS B 1 43 ? -21.592 -8.153 56.568 1.00 100.72 43 LYS B CA 1
ATOM 3352 C C . LYS B 1 43 ? -20.667 -9.204 55.946 1.00 100.50 43 LYS B C 1
ATOM 3353 O O . LYS B 1 43 ? -20.875 -10.408 56.121 1.00 100.54 43 LYS B O 1
ATOM 3359 N N . SER B 1 44 ? -19.647 -8.741 55.224 1.00 100.20 44 SER B N 1
ATOM 3360 C CA . SER B 1 44 ? -18.712 -9.631 54.530 1.00 99.92 44 SER B CA 1
ATOM 3361 C C . SER B 1 44 ? -17.323 -9.008 54.374 1.00 99.65 44 SER B C 1
ATOM 3362 O O . SER B 1 44 ? -17.108 -7.850 54.744 1.00 99.64 44 SER B O 1
ATOM 3365 N N . GLU B 1 45 ? -16.387 -9.787 53.832 1.00 99.29 45 GLU B N 1
ATOM 3366 C CA . GLU B 1 45 ? -15.021 -9.322 53.593 1.00 98.96 45 GLU B CA 1
ATOM 3367 C C . GLU B 1 45 ? -14.928 -8.540 52.283 1.00 98.63 45 GLU B C 1
ATOM 3368 O O . GLU B 1 45 ? -15.672 -8.804 51.334 1.00 98.59 45 GLU B O 1
ATOM 3374 N N . LEU B 1 46 ? -14.005 -7.582 52.245 1.00 98.19 46 LEU B N 1
ATOM 3375 C CA . LEU B 1 46 ? -13.806 -6.719 51.082 1.00 97.76 46 LEU B CA 1
ATOM 3376 C C . LEU B 1 46 ? -12.999 -7.404 49.977 1.00 97.38 46 LEU B C 1
ATOM 3377 O O . LEU B 1 46 ? -12.056 -8.144 50.269 1.00 97.39 46 LEU B O 1
ATOM 3382 N N . PRO B 1 47 ? -13.372 -7.161 48.702 1.00 96.95 47 PRO B N 1
ATOM 3383 C CA . PRO B 1 47 ? -12.660 -7.687 47.531 1.00 96.60 47 PRO B CA 1
ATOM 3384 C C . PRO B 1 47 ? -11.214 -7.208 47.444 1.00 96.21 47 PRO B C 1
ATOM 3385 O O . PRO B 1 47 ? -10.869 -6.161 47.999 1.00 96.20 47 PRO B O 1
ATOM 3389 N N . ILE B 1 48 ? -10.394 -7.978 46.731 1.00 95.71 48 ILE B N 1
ATOM 3390 C CA . ILE B 1 48 ? -8.961 -7.711 46.566 1.00 95.17 48 ILE B CA 1
ATOM 3391 C C . ILE B 1 48 ? -8.635 -6.236 46.274 1.00 94.79 48 ILE B C 1
ATOM 3392 O O . ILE B 1 48 ? -7.786 -5.643 46.940 1.00 94.75 48 ILE B O 1
ATOM 3397 N N . PHE B 1 49 ? -9.333 -5.651 45.302 1.00 94.30 49 PHE B N 1
ATOM 3398 C CA . PHE B 1 49 ? -9.071 -4.277 44.864 1.00 93.81 49 PHE B CA 1
ATOM 3399 C C . PHE B 1 49 ? -9.533 -3.205 45.854 1.00 93.44 49 PHE B C 1
ATOM 3400 O O . PHE B 1 49 ? -9.059 -2.068 45.804 1.00 93.40 49 PHE B O 1
ATOM 3408 N N . PHE B 1 50 ? -10.454 -3.562 46.747 1.00 92.95 50 PHE B N 1
ATOM 3409 C CA . PHE B 1 50 ? -10.898 -2.631 47.782 1.00 92.46 50 PHE B CA 1
ATOM 3410 C C . PHE B 1 50 ? -9.958 -2.606 48.985 1.00 92.14 50 PHE B C 1
ATOM 3411 O O . PHE B 1 50 ? -9.466 -1.542 49.365 1.00 92.12 50 PHE B O 1
ATOM 3419 N N . ARG B 1 51 ? -9.700 -3.774 49.570 1.00 91.69 51 ARG B N 1
ATOM 3420 C CA . ARG B 1 51 ? -8.867 -3.864 50.775 1.00 91.24 51 ARG B CA 1
ATOM 3421 C C . ARG B 1 51 ? -7.388 -3.567 50.528 1.00 90.76 51 ARG B C 1
ATOM 3422 O O . ARG B 1 51 ? -6.686 -3.123 51.438 1.00 90.73 51 ARG B O 1
ATOM 3430 N N . ARG B 1 52 ? -6.921 -3.801 49.304 1.00 90.17 52 ARG B N 1
ATOM 3431 C CA . ARG B 1 52 ? -5.534 -3.494 48.950 1.00 89.64 52 ARG B CA 1
ATOM 3432 C C . ARG B 1 52 ? -5.388 -2.092 48.349 1.00 89.20 52 ARG B C 1
ATOM 3433 O O . ARG B 1 52 ? -4.336 -1.744 47.805 1.00 89.13 52 ARG B O 1
ATOM 3441 N N . LYS B 1 53 ? -6.457 -1.304 48.465 1.00 88.66 53 LYS B N 1
ATOM 3442 C CA . LYS B 1 53 ? -6.478 0.123 48.109 1.00 88.12 53 LYS B CA 1
ATOM 3443 C C . LYS B 1 53 ? -6.095 0.438 46.658 1.00 87.64 53 LYS B C 1
ATOM 3444 O O . LYS B 1 53 ? -5.379 1.408 46.386 1.00 87.60 53 LYS B O 1
ATOM 3450 N N . PHE B 1 54 ? -6.577 -0.389 45.733 1.00 87.02 54 PHE B N 1
ATOM 3451 C CA . PHE B 1 54 ? -6.476 -0.089 44.307 1.00 86.42 54 PHE B CA 1
ATOM 3452 C C . PHE B 1 54 ? -7.458 1.031 43.988 1.00 86.09 54 PHE B C 1
ATOM 3453 O O . PHE B 1 54 ? -7.166 1.921 43.185 1.00 86.02 54 PHE B O 1
ATOM 3461 N N . PHE B 1 55 ? -8.626 0.969 44.625 1.00 85.65 55 PHE B N 1
ATOM 3462 C CA . PHE B 1 55 ? -9.522 2.107 44.708 1.00 85.25 55 PHE B CA 1
ATOM 3463 C C . PHE B 1 55 ? -9.032 2.989 45.851 1.00 85.07 55 PHE B C 1
ATOM 3464 O O . PHE B 1 55 ? -9.095 2.604 47.021 1.00 85.06 55 PHE B O 1
ATOM 3472 N N . PHE B 1 56 ? -8.527 4.165 45.494 1.00 84.81 56 PHE B N 1
ATOM 3473 C CA . PHE B 1 56 ? -7.793 5.019 46.423 1.00 84.57 56 PHE B CA 1
ATOM 3474 C C . PHE B 1 56 ? -8.521 6.319 46.748 1.00 84.52 56 PHE B C 1
ATOM 3475 O O . PHE B 1 56 ? -8.287 6.920 47.799 1.00 84.55 56 PHE B O 1
ATOM 3483 N N . SER B 1 57 ? -9.393 6.748 45.839 1.00 84.42 57 SER B N 1
ATOM 3484 C CA . SER B 1 57 ? -10.077 8.031 45.960 1.00 84.29 57 SER B CA 1
ATOM 3485 C C . SER B 1 57 ? -11.593 7.880 45.866 1.00 84.20 57 SER B C 1
ATOM 3486 O O . SER B 1 57 ? -12.095 6.914 45.293 1.00 84.22 57 SER B O 1
ATOM 3489 N N . HIS B 1 58 ? -12.314 8.843 46.434 1.00 84.11 58 HIS B N 1
ATOM 3490 C CA . HIS B 1 58 ? -13.772 8.825 46.407 1.00 84.04 58 HIS B CA 1
ATOM 3491 C C . HIS B 1 58 ? -14.378 10.228 46.373 1.00 83.99 58 HIS B C 1
ATOM 3492 O O . HIS B 1 58 ? -13.682 11.228 46.562 1.00 83.98 58 HIS B O 1
ATOM 3499 N N . ARG B 1 59 ? -15.682 10.277 46.124 1.00 83.95 59 ARG B N 1
ATOM 3500 C CA . ARG B 1 59 ? -16.477 11.491 46.248 1.00 83.93 59 ARG B CA 1
ATOM 3501 C C . ARG B 1 59 ? -17.802 11.128 46.901 1.00 84.11 59 ARG B C 1
ATOM 3502 O O . ARG B 1 59 ? -18.499 10.233 46.422 1.00 84.12 59 ARG B O 1
ATOM 3510 N N . ASP B 1 60 ? -18.132 11.804 48.003 1.00 84.30 60 ASP B N 1
ATOM 3511 C CA . ASP B 1 60 ? -19.403 11.605 48.722 1.00 84.50 60 ASP B CA 1
ATOM 3512 C C . ASP B 1 60 ? -19.758 10.144 49.027 1.00 84.67 60 ASP B C 1
ATOM 3513 O O . ASP B 1 60 ? -20.940 9.794 49.119 1.00 84.70 60 ASP B O 1
ATOM 3518 N N . TYR B 1 61 ? -18.742 9.297 49.188 1.00 84.88 61 TYR B N 1
ATOM 3519 C CA . TYR B 1 61 ? -18.973 7.877 49.455 1.00 85.07 61 TYR B CA 1
ATOM 3520 C C . TYR B 1 61 ? -19.523 7.647 50.865 1.00 85.32 61 TYR B C 1
ATOM 3521 O O . TYR B 1 61 ? -20.278 6.701 51.098 1.00 85.35 61 TYR B O 1
ATOM 3530 N N . ASP B 1 62 ? -19.144 8.520 51.794 1.00 85.59 62 ASP B N 1
ATOM 3531 C CA . ASP B 1 62 ? -19.697 8.510 53.147 1.00 85.89 62 ASP B CA 1
ATOM 3532 C C . ASP B 1 62 ? -21.192 8.844 53.144 1.00 86.05 62 ASP B C 1
ATOM 3533 O O . ASP B 1 62 ? -21.935 8.405 54.024 1.00 86.05 62 ASP B O 1
ATOM 3538 N N . LEU B 1 63 ? -21.619 9.614 52.145 1.00 86.28 63 LEU B N 1
ATOM 3539 C CA . LEU B 1 63 ? -23.025 9.974 51.978 1.00 86.56 63 LEU B CA 1
ATOM 3540 C C . LEU B 1 63 ? -23.833 8.872 51.287 1.00 86.81 63 LEU B C 1
ATOM 3541 O O . LEU B 1 63 ? -25.053 8.800 51.453 1.00 86.88 63 LEU B O 1
ATOM 3546 N N . ILE B 1 64 ? -23.157 8.021 50.515 1.00 87.10 64 ILE B N 1
ATOM 3547 C CA . ILE B 1 64 ? -23.821 6.901 49.837 1.00 87.33 64 ILE B CA 1
ATOM 3548 C C . ILE B 1 64 ? -24.130 5.761 50.816 1.00 87.56 64 ILE B C 1
ATOM 3549 O O . ILE B 1 64 ? -25.107 5.030 50.637 1.00 87.60 64 ILE B O 1
ATOM 3554 N N . LEU B 1 65 ? -23.292 5.626 51.844 1.00 87.83 65 LEU B N 1
ATOM 3555 C CA . LEU B 1 65 ? -23.473 4.614 52.885 1.00 88.10 65 LEU B CA 1
ATOM 3556 C C . LEU B 1 65 ? -24.510 5.057 53.910 1.00 88.38 65 LEU B C 1
ATOM 3557 O O . LEU B 1 65 ? -25.277 4.237 54.420 1.00 88.41 65 LEU B O 1
ATOM 3562 N N . LYS B 1 66 ? -24.516 6.355 54.207 1.00 88.71 66 LYS B N 1
ATOM 3563 C CA . LYS B 1 66 ? -25.492 6.952 55.112 1.00 89.04 66 LYS B CA 1
ATOM 3564 C C . LYS B 1 66 ? -26.909 6.760 54.573 1.00 89.16 66 LYS B C 1
ATOM 3565 O O . LYS B 1 66 ? -27.830 6.452 55.332 1.00 89.27 66 LYS B O 1
ATOM 3571 N N . ASP B 1 67 ? -27.068 6.939 53.262 1.00 89.24 67 ASP B N 1
ATOM 3572 C CA . ASP B 1 67 ? -28.357 6.774 52.593 1.00 89.35 67 ASP B CA 1
ATOM 3573 C C . ASP B 1 67 ? -28.853 5.329 52.633 1.00 89.35 67 ASP B C 1
ATOM 3574 O O . ASP B 1 67 ? -30.048 5.085 52.814 1.00 89.33 67 ASP B O 1
ATOM 3579 N N . TYR B 1 68 ? -27.932 4.382 52.463 1.00 89.36 68 TYR B N 1
ATOM 3580 C CA . TYR B 1 68 ? -28.262 2.957 52.511 1.00 89.38 68 TYR B CA 1
ATOM 3581 C C . TYR B 1 68 ? -28.641 2.525 53.925 1.00 89.33 68 TYR B C 1
ATOM 3582 O O . TYR B 1 68 ? -29.594 1.765 54.116 1.00 89.32 68 TYR B O 1
ATOM 3591 N N . GLU B 1 69 ? -27.886 3.023 54.903 1.00 89.29 69 GLU B N 1
ATOM 3592 C CA . GLU B 1 69 ? -28.112 2.732 56.317 1.00 89.23 69 GLU B CA 1
ATOM 3593 C C . GLU B 1 69 ? -29.455 3.284 56.801 1.00 89.05 69 GLU B C 1
ATOM 3594 O O . GLU B 1 69 ? -30.115 2.675 57.645 1.00 89.12 69 GLU B O 1
ATOM 3600 N N . GLU B 1 70 ? -29.854 4.431 56.254 1.00 88.74 70 GLU B N 1
ATOM 3601 C CA . GLU B 1 70 ? -31.117 5.070 56.619 1.00 88.44 70 GLU B CA 1
ATOM 3602 C C . GLU B 1 70 ? -32.284 4.651 55.714 1.00 88.06 70 GLU B C 1
ATOM 3603 O O . GLU B 1 70 ? -33.362 5.253 55.754 1.00 88.07 70 GLU B O 1
ATOM 3609 N N . GLY B 1 71 ? -32.055 3.620 54.902 1.00 87.57 71 GLY B N 1
ATOM 3610 C CA . GLY B 1 71 ? -33.118 2.959 54.146 1.00 86.92 71 GLY B CA 1
ATOM 3611 C C . GLY B 1 71 ? -33.686 3.679 52.936 1.00 86.49 71 GLY B C 1
ATOM 3612 O O . GLY B 1 71 ? -34.740 3.288 52.428 1.00 86.52 71 GLY B O 1
ATOM 3613 N N . ARG B 1 72 ? -33.005 4.723 52.467 1.00 85.96 72 ARG B N 1
ATOM 3614 C CA . ARG B 1 72 ? -33.431 5.424 51.247 1.00 85.40 72 ARG B CA 1
ATOM 3615 C C . ARG B 1 72 ? -32.656 4.979 49.999 1.00 84.74 72 ARG B C 1
ATOM 3616 O O . ARG B 1 72 ? -33.020 5.337 48.877 1.00 84.74 72 ARG B O 1
ATOM 3624 N N . GLY B 1 73 ? -31.590 4.206 50.209 1.00 83.92 73 GLY B N 1
ATOM 3625 C CA . GLY B 1 73 ? -30.851 3.559 49.123 1.00 82.89 73 GLY B CA 1
ATOM 3626 C C . GLY B 1 73 ? -30.127 4.468 48.143 1.00 82.13 73 GLY B C 1
ATOM 3627 O O . GLY B 1 73 ? -30.053 5.686 48.336 1.00 82.16 73 GLY B O 1
ATOM 3628 N N . PHE B 1 74 ? -29.589 3.854 47.090 1.00 81.27 74 PHE B N 1
ATOM 3629 C CA . PHE B 1 74 ? -28.864 4.554 46.026 1.00 80.31 74 PHE B CA 1
ATOM 3630 C C . PHE B 1 74 ? -28.879 3.732 44.734 1.00 79.56 74 PHE B C 1
ATOM 3631 O O . PHE B 1 74 ? -29.558 2.705 44.659 1.00 79.48 74 PHE B O 1
ATOM 3639 N N . PHE B 1 75 ? -28.146 4.188 43.717 1.00 78.57 75 PHE B N 1
ATOM 3640 C CA . PHE B 1 75 ? -27.986 3.413 42.483 1.00 77.59 75 PHE B CA 1
ATOM 3641 C C . PHE B 1 75 ? -26.585 3.519 41.878 1.00 76.84 75 PHE B C 1
ATOM 3642 O O . PHE B 1 75 ? -25.875 4.502 42.102 1.00 76.77 75 PHE B O 1
ATOM 3650 N N . LEU B 1 76 ? -26.202 2.498 41.113 1.00 75.87 76 LEU B N 1
ATOM 3651 C CA . LEU B 1 76 ? -24.871 2.424 40.514 1.00 74.88 76 LEU B CA 1
ATOM 3652 C C . LEU B 1 76 ? -24.878 2.758 39.028 1.00 74.24 76 LEU B C 1
ATOM 3653 O O . LEU B 1 76 ? -25.827 2.435 38.309 1.00 74.16 76 LEU B O 1
ATOM 3658 N N . TYR B 1 77 ? -23.807 3.404 38.580 1.00 73.41 77 TYR B N 1
ATOM 3659 C CA . TYR B 1 77 ? -23.621 3.729 37.171 1.00 72.59 77 TYR B CA 1
ATOM 3660 C C . TYR B 1 77 ? -22.150 3.658 36.787 1.00 72.04 77 TYR B C 1
ATOM 3661 O O . TYR B 1 77 ? -21.298 4.249 37.445 1.00 72.00 77 TYR B O 1
ATOM 3670 N N . THR B 1 78 ? -21.871 2.906 35.728 1.00 71.33 78 THR B N 1
ATOM 3671 C CA . THR B 1 78 ? -20.548 2.854 35.117 1.00 70.66 78 THR B CA 1
ATOM 3672 C C . THR B 1 78 ? -20.729 2.673 33.609 1.00 70.23 78 THR B C 1
ATOM 3673 O O . THR B 1 78 ? -21.844 2.437 33.144 1.00 70.13 78 THR B O 1
ATOM 3677 N N . GLY B 1 79 ? -19.645 2.797 32.847 1.00 69.74 79 GLY B N 1
ATOM 3678 C CA . GLY B 1 79 ? -19.731 2.712 31.393 1.00 69.10 79 GLY B CA 1
ATOM 3679 C C . GLY B 1 79 ? -18.486 2.210 30.695 1.00 68.69 79 GLY B C 1
ATOM 3680 O O . GLY B 1 79 ? -17.488 1.870 31.336 1.00 68.73 79 GLY B O 1
ATOM 3681 N N . ARG B 1 80 ? -18.555 2.168 29.367 1.00 68.26 80 ARG B N 1
ATOM 3682 C CA . ARG B 1 80 ? -17.476 1.652 28.534 1.00 67.86 80 ARG B CA 1
ATOM 3683 C C . ARG B 1 80 ? -17.542 2.249 27.130 1.00 67.74 80 ARG B C 1
ATOM 3684 O O . ARG B 1 80 ? -18.607 2.283 26.509 1.00 67.64 80 ARG B O 1
ATOM 3692 N N . GLY B 1 81 ? -16.394 2.719 26.645 1.00 67.55 81 GLY B N 1
ATOM 3693 C CA . GLY B 1 81 ? -16.274 3.250 25.291 1.00 67.38 81 GLY B CA 1
ATOM 3694 C C . GLY B 1 81 ? -15.750 2.211 24.316 1.00 67.21 81 GLY B C 1
ATOM 3695 O O . GLY B 1 81 ? -14.571 1.860 24.365 1.00 67.21 81 GLY B O 1
ATOM 3696 N N . PRO B 1 82 ? -16.622 1.721 23.413 1.00 67.08 82 PRO B N 1
ATOM 3697 C CA . PRO B 1 82 ? -16.262 0.640 22.494 1.00 66.99 82 PRO B CA 1
ATOM 3698 C C . PRO B 1 82 ? -15.421 1.097 21.296 1.00 66.95 82 PRO B C 1
ATOM 3699 O O . PRO B 1 82 ? -15.938 1.242 20.182 1.00 66.91 82 PRO B O 1
ATOM 3703 N N . SER B 1 83 ? -14.131 1.317 21.537 1.00 66.94 83 SER B N 1
ATOM 3704 C CA . SER B 1 83 ? -13.183 1.658 20.474 1.00 66.94 83 SER B CA 1
ATOM 3705 C C . SER B 1 83 ? -12.555 0.406 19.868 1.00 66.92 83 SER B C 1
ATOM 3706 O O . SER B 1 83 ? -12.092 0.423 18.727 1.00 66.90 83 SER B O 1
ATOM 3709 N N . GLY B 1 84 ? -12.554 -0.676 20.641 1.00 66.98 84 GLY B N 1
ATOM 3710 C CA . GLY B 1 84 ? -12.001 -1.953 20.208 1.00 67.05 84 GLY B CA 1
ATOM 3711 C C . GLY B 1 84 ? -12.211 -3.015 21.270 1.00 67.15 84 GLY B C 1
ATOM 3712 O O . GLY B 1 84 ? -13.182 -2.949 22.026 1.00 67.21 84 GLY B O 1
ATOM 3713 N N . PRO B 1 85 ? -11.302 -4.004 21.340 1.00 67.23 85 PRO B N 1
ATOM 3714 C CA . PRO B 1 85 ? -11.427 -5.055 22.349 1.00 67.20 85 PRO B CA 1
ATOM 3715 C C . PRO B 1 85 ? -11.131 -4.507 23.738 1.00 67.19 85 PRO B C 1
ATOM 3716 O O . PRO B 1 85 ? -10.325 -3.585 23.877 1.00 67.23 85 PRO B O 1
ATOM 3720 N N . MET B 1 86 ? -11.789 -5.064 24.749 1.00 67.20 86 MET B N 1
ATOM 3721 C CA . MET B 1 86 ? -11.556 -4.666 26.133 1.00 67.22 86 MET B CA 1
ATOM 3722 C C . MET B 1 86 ? -10.356 -5.405 26.710 1.00 67.43 86 MET B C 1
ATOM 3723 O O . MET B 1 86 ? -10.187 -6.606 26.476 1.00 67.50 86 MET B O 1
ATOM 3728 N N . HIS B 1 87 ? -9.520 -4.682 27.452 1.00 67.64 87 HIS B N 1
ATOM 3729 C CA . HIS B 1 87 ? -8.421 -5.308 28.183 1.00 67.87 87 HIS B CA 1
ATOM 3730 C C . HIS B 1 87 ? -8.738 -5.426 29.676 1.00 68.04 87 HIS B C 1
ATOM 3731 O O . HIS B 1 87 ? -9.824 -5.045 30.118 1.00 68.03 87 HIS B O 1
ATOM 3738 N N . ILE B 1 88 ? -7.786 -5.956 30.440 1.00 68.29 88 ILE B N 1
ATOM 3739 C CA . ILE B 1 88 ? -7.999 -6.260 31.857 1.00 68.56 88 ILE B CA 1
ATOM 3740 C C . ILE B 1 88 ? -8.236 -5.045 32.754 1.00 68.78 88 ILE B C 1
ATOM 3741 O O . ILE B 1 88 ? -8.946 -5.138 33.759 1.00 68.87 88 ILE B O 1
ATOM 3746 N N . GLY B 1 89 ? -7.658 -3.906 32.373 1.00 68.99 89 GLY B N 1
ATOM 3747 C CA . GLY B 1 89 ? -7.887 -2.641 33.069 1.00 69.17 89 GLY B CA 1
ATOM 3748 C C . GLY B 1 89 ? -9.333 -2.182 32.987 1.00 69.30 89 GLY B C 1
ATOM 3749 O O . GLY B 1 89 ? -9.901 -1.721 33.978 1.00 69.28 89 GLY B O 1
ATOM 3750 N N . HIS B 1 90 ? -9.926 -2.329 31.802 1.00 69.44 90 HIS B N 1
ATOM 3751 C CA . HIS B 1 90 ? -11.313 -1.930 31.552 1.00 69.60 90 HIS B CA 1
ATOM 3752 C C . HIS B 1 90 ? -12.341 -2.688 32.398 1.00 69.82 90 HIS B C 1
ATOM 3753 O O . HIS B 1 90 ? -13.419 -2.162 32.675 1.00 69.88 90 HIS B O 1
ATOM 3760 N N . ILE B 1 91 ? -12.007 -3.911 32.803 1.00 70.06 91 ILE B N 1
ATOM 3761 C CA . ILE B 1 91 ? -12.974 -4.791 33.465 1.00 70.29 91 ILE B CA 1
ATOM 3762 C C . ILE B 1 91 ? -13.025 -4.650 34.994 1.00 70.56 91 ILE B C 1
ATOM 3763 O O . ILE B 1 91 ? -14.026 -5.017 35.615 1.00 70.61 91 ILE B O 1
ATOM 3768 N N . ILE B 1 92 ? -11.962 -4.111 35.590 1.00 70.87 92 ILE B N 1
ATOM 3769 C CA . ILE B 1 92 ? -11.903 -3.943 37.048 1.00 71.23 92 ILE B CA 1
ATOM 3770 C C . ILE B 1 92 ? -13.051 -3.085 37.612 1.00 71.55 92 ILE B C 1
ATOM 3771 O O . ILE B 1 92 ? -13.677 -3.486 38.596 1.00 71.58 92 ILE B O 1
ATOM 3776 N N . PRO B 1 93 ? -13.337 -1.913 36.995 1.00 71.87 93 PRO B N 1
ATOM 3777 C CA . PRO B 1 93 ? -14.500 -1.139 37.440 1.00 72.09 93 PRO B CA 1
ATOM 3778 C C . PRO B 1 93 ? -15.792 -1.954 37.462 1.00 72.34 93 PRO B C 1
ATOM 3779 O O . PRO B 1 93 ? -16.609 -1.776 38.366 1.00 72.42 93 PRO B O 1
ATOM 3783 N N . PHE B 1 94 ? -15.961 -2.845 36.485 1.00 72.62 94 PHE B N 1
ATOM 3784 C CA . PHE B 1 94 ? -17.161 -3.679 36.387 1.00 72.93 94 PHE B CA 1
ATOM 3785 C C . PHE B 1 94 ? -17.247 -4.749 37.477 1.00 73.19 94 PHE B C 1
ATOM 3786 O O . PHE B 1 94 ? -18.343 -5.091 37.925 1.00 73.23 94 PHE B O 1
ATOM 3794 N N . PHE B 1 95 ? -16.095 -5.269 37.897 1.00 73.52 95 PHE B N 1
ATOM 3795 C CA . PHE B 1 95 ? -16.030 -6.218 39.009 1.00 73.83 95 PHE B CA 1
ATOM 3796 C C . PHE B 1 95 ? -16.353 -5.547 40.340 1.00 74.06 95 PHE B C 1
ATOM 3797 O O . PHE B 1 95 ? -16.981 -6.152 41.212 1.00 74.10 95 PHE B O 1
ATOM 3805 N N . ALA B 1 96 ? -15.914 -4.299 40.486 1.00 74.39 96 ALA B N 1
ATOM 3806 C CA . ALA B 1 96 ? -16.224 -3.495 41.662 1.00 74.73 96 ALA B CA 1
ATOM 3807 C C . ALA B 1 96 ? -17.714 -3.184 41.716 1.00 75.02 96 ALA B C 1
ATOM 3808 O O . ALA B 1 96 ? -18.327 -3.234 42.782 1.00 75.05 96 ALA B O 1
ATOM 3810 N N . THR B 1 97 ? -18.288 -2.880 40.554 1.00 75.40 97 THR B N 1
ATOM 3811 C CA . THR B 1 97 ? -19.710 -2.574 40.440 1.00 75.83 97 THR B CA 1
ATOM 3812 C C . THR B 1 97 ? -20.564 -3.822 40.673 1.00 76.11 97 THR B C 1
ATOM 3813 O O . THR B 1 97 ? -21.677 -3.730 41.200 1.00 76.21 97 THR B O 1
ATOM 3817 N N . LYS B 1 98 ? -20.033 -4.981 40.280 1.00 76.44 98 LYS B N 1
ATOM 3818 C CA . LYS B 1 98 ? -20.676 -6.273 40.524 1.00 76.69 98 LYS B CA 1
ATOM 3819 C C . LYS B 1 98 ? -20.841 -6.520 42.019 1.00 76.79 98 LYS B C 1
ATOM 3820 O O . LYS B 1 98 ? -21.930 -6.858 42.485 1.00 76.81 98 LYS B O 1
ATOM 3826 N N . TRP B 1 99 ? -19.749 -6.339 42.758 1.00 76.94 99 TRP B N 1
ATOM 3827 C CA . TRP B 1 99 ? -19.728 -6.558 44.198 1.00 77.13 99 TRP B CA 1
ATOM 3828 C C . TRP B 1 99 ? -20.649 -5.591 44.937 1.00 77.11 99 TRP B C 1
ATOM 3829 O O . TRP B 1 99 ? -21.319 -5.980 45.896 1.00 77.13 99 TRP B O 1
ATOM 3840 N N . LEU B 1 100 ? -20.674 -4.337 44.486 1.00 77.12 100 LEU B N 1
ATOM 3841 C CA . LEU B 1 100 ? -21.508 -3.306 45.104 1.00 77.07 100 LEU B CA 1
ATOM 3842 C C . LEU B 1 100 ? -22.994 -3.557 44.864 1.00 77.10 100 LEU B C 1
ATOM 3843 O O . LEU B 1 100 ? -23.808 -3.334 45.759 1.00 77.12 100 LEU B O 1
ATOM 3848 N N . GLN B 1 101 ? -23.344 -4.028 43.667 1.00 77.10 101 GLN B N 1
ATOM 3849 C CA . GLN B 1 101 ? -24.726 -4.405 43.370 1.00 77.17 101 GLN B CA 1
ATOM 3850 C C . GLN B 1 101 ? -25.137 -5.621 44.195 1.00 77.38 101 GLN B C 1
ATOM 3851 O O . GLN B 1 101 ? -26.257 -5.688 44.703 1.00 77.47 101 GLN B O 1
ATOM 3857 N N . GLU B 1 102 ? -24.216 -6.573 44.321 1.00 77.54 102 GLU B N 1
ATOM 3858 C CA . GLU B 1 102 ? -24.448 -7.805 45.067 1.00 77.63 102 GLU B CA 1
ATOM 3859 C C . GLU B 1 102 ? -24.805 -7.504 46.523 1.00 77.39 102 GLU B C 1
ATOM 3860 O O . GLU B 1 102 ? -25.904 -7.826 46.978 1.00 77.46 102 GLU B O 1
ATOM 3866 N N . LYS B 1 103 ? -23.882 -6.854 47.230 1.00 77.05 103 LYS B N 1
ATOM 3867 C CA . LYS B 1 103 ? -23.998 -6.648 48.673 1.00 76.73 103 LYS B CA 1
ATOM 3868 C C . LYS B 1 103 ? -24.995 -5.563 49.091 1.00 76.35 103 LYS B C 1
ATOM 3869 O O . LYS B 1 103 ? -25.506 -5.596 50.214 1.00 76.42 103 LYS B O 1
ATOM 3875 N N . PHE B 1 104 ? -25.268 -4.610 48.199 1.00 75.76 104 PHE B N 1
ATOM 3876 C CA . PHE B 1 104 ? -26.198 -3.514 48.500 1.00 75.11 104 PHE B CA 1
ATOM 3877 C C . PHE B 1 104 ? -27.564 -3.664 47.832 1.00 74.61 104 PHE B C 1
ATOM 3878 O O . PHE B 1 104 ? -28.524 -3.001 48.225 1.00 74.56 104 PHE B O 1
ATOM 3886 N N . GLY B 1 105 ? -27.640 -4.526 46.820 1.00 74.06 105 GLY B N 1
ATOM 3887 C CA . GLY B 1 105 ? -28.898 -4.820 46.128 1.00 73.40 105 GLY B CA 1
ATOM 3888 C C . GLY B 1 105 ? -29.557 -3.613 45.488 1.00 72.94 105 GLY B C 1
ATOM 3889 O O . GLY B 1 105 ? -30.727 -3.326 45.750 1.00 72.99 105 GLY B O 1
ATOM 3890 N N . VAL B 1 106 ? -28.803 -2.910 44.647 1.00 72.42 106 VAL B N 1
ATOM 3891 C CA . VAL B 1 106 ? -29.286 -1.691 43.992 1.00 71.78 106 VAL B CA 1
ATOM 3892 C C . VAL B 1 106 ? -29.306 -1.831 42.469 1.00 71.30 106 VAL B C 1
ATOM 3893 O O . VAL B 1 106 ? -28.733 -2.774 41.915 1.00 71.27 106 VAL B O 1
ATOM 3897 N N . ASN B 1 107 ? -29.974 -0.890 41.804 1.00 70.66 107 ASN B N 1
ATOM 3898 C CA . ASN B 1 107 ? -30.015 -0.843 40.343 1.00 70.04 107 ASN B CA 1
ATOM 3899 C C . ASN B 1 107 ? -28.668 -0.456 39.733 1.00 69.55 107 ASN B C 1
ATOM 3900 O O . ASN B 1 107 ? -27.859 0.226 40.371 1.00 69.52 107 ASN B O 1
ATOM 3905 N N . LEU B 1 108 ? -28.435 -0.895 38.498 1.00 68.83 108 LEU B N 1
ATOM 3906 C CA . LEU B 1 108 ? -27.181 -0.619 37.808 1.00 68.17 108 LEU B CA 1
ATOM 3907 C C . LEU B 1 108 ? -27.437 -0.189 36.374 1.00 67.65 108 LEU B C 1
ATOM 3908 O O . LEU B 1 108 ? -28.125 -0.881 35.625 1.00 67.61 108 LEU B O 1
ATOM 3913 N N . TYR B 1 109 ? -26.873 0.955 35.998 1.00 66.99 109 TYR B N 1
ATOM 3914 C CA . TYR B 1 109 ? -26.974 1.448 34.629 1.00 66.34 109 TYR B CA 1
ATOM 3915 C C . TYR B 1 109 ? -25.604 1.447 33.963 1.00 65.88 109 TYR B C 1
ATOM 3916 O O . TYR B 1 109 ? -24.656 2.053 34.468 1.00 65.88 109 TYR B O 1
ATOM 3925 N N . ILE B 1 110 ? -25.503 0.741 32.840 1.00 65.20 110 ILE B N 1
ATOM 3926 C CA . ILE B 1 110 ? -24.244 0.632 32.115 1.00 64.54 110 ILE B CA 1
ATOM 3927 C C . ILE B 1 110 ? -24.357 1.309 30.756 1.00 64.15 110 ILE B C 1
ATOM 3928 O O . ILE B 1 110 ? -25.130 0.879 29.895 1.00 64.07 110 ILE B O 1
ATOM 3933 N N . GLN B 1 111 ? -23.586 2.380 30.585 1.00 63.66 111 GLN B N 1
ATOM 3934 C CA . GLN B 1 111 ? -23.606 3.164 29.358 1.00 63.20 111 GLN B CA 1
ATOM 3935 C C . GLN B 1 111 ? -22.504 2.721 28.407 1.00 62.92 111 GLN B C 1
ATOM 3936 O O . GLN B 1 111 ? -21.329 2.690 28.773 1.00 62.92 111 GLN B O 1
ATOM 3942 N N . ILE B 1 112 ? -22.898 2.381 27.184 1.00 62.51 112 ILE B N 1
ATOM 3943 C CA . ILE B 1 112 ? -21.950 2.002 26.146 1.00 62.12 112 ILE B CA 1
ATOM 3944 C C . ILE B 1 112 ? -21.879 3.128 25.120 1.00 61.90 112 ILE B C 1
ATOM 3945 O O . ILE B 1 112 ? -22.770 3.286 24.279 1.00 61.84 112 ILE B O 1
ATOM 3950 N N . THR B 1 113 ? -20.808 3.912 25.212 1.00 61.65 113 THR B N 1
ATOM 3951 C CA . THR B 1 113 ? -20.680 5.161 24.464 1.00 61.35 113 THR B CA 1
ATOM 3952 C C . THR B 1 113 ? -20.150 4.937 23.050 1.00 61.23 113 THR B C 1
ATOM 3953 O O . THR B 1 113 ? -19.035 5.342 22.716 1.00 61.18 113 THR B O 1
ATOM 3957 N N . ASP B 1 114 ? -20.964 4.283 22.226 1.00 61.13 114 ASP B N 1
ATOM 3958 C CA . ASP B 1 114 ? -20.632 4.047 20.822 1.00 61.08 114 ASP B CA 1
ATOM 3959 C C . ASP B 1 114 ? -20.729 5.328 19.988 1.00 60.99 114 ASP B C 1
ATOM 3960 O O . ASP B 1 114 ? -20.244 5.381 18.857 1.00 61.01 114 ASP B O 1
ATOM 3965 N N . ASP B 1 115 ? -21.361 6.350 20.559 1.00 60.90 115 ASP B N 1
ATOM 3966 C CA . ASP B 1 115 ? -21.394 7.678 19.958 1.00 60.86 115 ASP B CA 1
ATOM 3967 C C . ASP B 1 115 ? -20.088 8.434 20.208 1.00 60.79 115 ASP B C 1
ATOM 3968 O O . ASP B 1 115 ? -19.537 9.034 19.287 1.00 60.88 115 ASP B O 1
ATOM 3973 N N . GLU B 1 116 ? -19.599 8.391 21.448 1.00 60.67 116 GLU B N 1
ATOM 3974 C CA . GLU B 1 116 ? -18.343 9.038 21.825 1.00 60.57 116 GLU B CA 1
ATOM 3975 C C . GLU B 1 116 ? -17.200 8.559 20.949 1.00 60.64 116 GLU B C 1
ATOM 3976 O O . GLU B 1 116 ? -16.491 9.361 20.341 1.00 60.76 116 GLU B O 1
ATOM 3982 N N . LYS B 1 117 ? -17.042 7.240 20.888 1.00 60.65 117 LYS B N 1
ATOM 3983 C CA . LYS B 1 117 ? -15.915 6.616 20.210 1.00 60.60 117 LYS B CA 1
ATOM 3984 C C . LYS B 1 117 ? -15.900 6.856 18.704 1.00 60.65 117 LYS B C 1
ATOM 3985 O O . LYS B 1 117 ? -14.831 6.937 18.104 1.00 60.66 117 LYS B O 1
ATOM 3991 N N . PHE B 1 118 ? -17.076 6.980 18.097 1.00 60.73 118 PHE B N 1
ATOM 3992 C CA . PHE B 1 118 ? -17.150 7.367 16.695 1.00 60.92 118 PHE B CA 1
ATOM 3993 C C . PHE B 1 118 ? -16.686 8.809 16.518 1.00 61.20 118 PHE B C 1
ATOM 3994 O O . PHE B 1 118 ? -15.892 9.098 15.626 1.00 61.30 118 PHE B O 1
ATOM 4002 N N . LEU B 1 119 ? -17.173 9.699 17.380 1.00 61.52 119 LEU B N 1
ATOM 4003 C CA . LEU B 1 119 ? -16.854 11.125 17.297 1.00 61.86 119 LEU B CA 1
ATOM 4004 C C . LEU B 1 119 ? -15.382 11.433 17.587 1.00 62.24 119 LEU B C 1
ATOM 4005 O O . LEU B 1 119 ? -14.764 12.238 16.887 1.00 62.28 119 LEU B O 1
ATOM 4010 N N . PHE B 1 120 ? -14.828 10.783 18.608 1.00 62.69 120 PHE B N 1
ATOM 4011 C CA . PHE B 1 120 ? -13.483 11.097 19.095 1.00 63.23 120 PHE B CA 1
ATOM 4012 C C . PHE B 1 120 ? -12.340 10.399 18.351 1.00 63.64 120 PHE B C 1
ATOM 4013 O O . PHE B 1 120 ? -11.198 10.855 18.410 1.00 63.77 120 PHE B O 1
ATOM 4021 N N . LYS B 1 121 ? -12.643 9.302 17.659 1.00 64.17 121 LYS B N 1
ATOM 4022 C CA . LYS B 1 121 ? -11.646 8.607 16.840 1.00 64.66 121 LYS B CA 1
ATOM 4023 C C . LYS B 1 121 ? -11.909 8.839 15.357 1.00 64.94 121 LYS B C 1
ATOM 4024 O O . LYS B 1 121 ? -12.982 8.503 14.851 1.00 64.92 121 LYS B O 1
ATOM 4030 N N . GLU B 1 122 ? -10.927 9.416 14.668 1.00 65.40 122 GLU B N 1
ATOM 4031 C CA . GLU B 1 122 ? -11.054 9.725 13.243 1.00 65.96 122 GLU B CA 1
ATOM 4032 C C . GLU B 1 122 ? -11.125 8.490 12.351 1.00 66.04 122 GLU B C 1
ATOM 4033 O O . GLU B 1 122 ? -11.877 8.468 11.375 1.00 66.05 122 GLU B O 1
ATOM 4039 N N . ASN B 1 123 ? -10.340 7.473 12.698 1.00 66.23 123 ASN B N 1
ATOM 4040 C CA . ASN B 1 123 ? -10.259 6.231 11.925 1.00 66.36 123 ASN B CA 1
ATOM 4041 C C . ASN B 1 123 ? -11.488 5.324 12.052 1.00 66.17 123 ASN B C 1
ATOM 4042 O O . ASN B 1 123 ? -11.784 4.550 11.139 1.00 66.31 123 ASN B O 1
ATOM 4047 N N . LEU B 1 124 ? -12.196 5.416 13.177 1.00 65.87 124 LEU B N 1
ATOM 4048 C CA . LEU B 1 124 ? -13.367 4.572 13.424 1.00 65.57 124 LEU B CA 1
ATOM 4049 C C . LEU B 1 124 ? -14.632 5.114 12.767 1.00 65.40 124 LEU B C 1
ATOM 4050 O O . LEU B 1 124 ? -14.865 6.323 12.752 1.00 65.39 124 LEU B O 1
ATOM 4055 N N . THR B 1 125 ? -15.438 4.204 12.222 1.00 65.20 125 THR B N 1
ATOM 4056 C CA . THR B 1 125 ? -16.756 4.542 11.687 1.00 65.00 125 THR B CA 1
ATOM 4057 C C . THR B 1 125 ? -17.829 4.213 12.723 1.00 65.01 125 THR B C 1
ATOM 4058 O O . THR B 1 125 ? -17.556 3.518 13.706 1.00 65.01 125 THR B O 1
ATOM 4062 N N . PHE B 1 126 ? -19.045 4.711 12.502 1.00 64.96 126 PHE B N 1
ATOM 4063 C CA . PHE B 1 126 ? -20.141 4.519 13.452 1.00 64.93 126 PHE B CA 1
ATOM 4064 C C . PHE B 1 126 ? -20.532 3.045 13.564 1.00 65.10 126 PHE B C 1
ATOM 4065 O O . PHE B 1 126 ? -20.894 2.575 14.645 1.00 65.16 126 PHE B O 1
ATOM 4073 N N . ASP B 1 127 ? -20.433 2.320 12.449 1.00 65.22 127 ASP B N 1
ATOM 4074 C CA . ASP B 1 127 ? -20.672 0.877 12.436 1.00 65.28 127 ASP B CA 1
ATOM 4075 C C . ASP B 1 127 ? -19.614 0.110 13.223 1.00 65.22 127 ASP B C 1
ATOM 4076 O O . ASP B 1 127 ? -19.939 -0.873 13.890 1.00 65.22 127 ASP B O 1
ATOM 4081 N N . ASP B 1 128 ? -18.361 0.564 13.146 1.00 65.18 128 ASP B N 1
ATOM 4082 C CA . ASP B 1 128 ? -17.258 -0.041 13.900 1.00 65.19 128 ASP B CA 1
ATOM 4083 C C . ASP B 1 128 ? -17.541 -0.042 15.394 1.00 65.15 128 ASP B C 1
ATOM 4084 O O . ASP B 1 128 ? -17.387 -1.066 16.060 1.00 65.10 128 ASP B O 1
ATOM 4089 N N . THR B 1 129 ? -17.957 1.113 15.908 1.00 65.17 129 THR B N 1
ATOM 4090 C CA . THR B 1 129 ? -18.221 1.282 17.335 1.00 65.22 129 THR B CA 1
ATOM 4091 C C . THR B 1 129 ? -19.473 0.526 17.764 1.00 65.25 129 THR B C 1
ATOM 4092 O O . THR B 1 129 ? -19.527 -0.009 18.873 1.00 65.25 129 THR B O 1
ATOM 4096 N N . LYS B 1 130 ? -20.467 0.481 16.878 1.00 65.29 130 LYS B N 1
ATOM 4097 C CA . LYS B 1 130 ? -21.704 -0.256 17.130 1.00 65.36 130 LYS B CA 1
ATOM 4098 C C . LYS B 1 130 ? -21.470 -1.759 17.265 1.00 65.66 130 LYS B C 1
ATOM 4099 O O . LYS B 1 130 ? -22.069 -2.402 18.125 1.00 65.74 130 LYS B O 1
ATOM 4105 N N . ARG B 1 131 ? -20.601 -2.315 16.423 1.00 66.02 131 ARG B N 1
ATOM 4106 C CA . ARG B 1 131 ? -20.277 -3.739 16.508 1.00 66.44 131 ARG B CA 1
ATOM 4107 C C . ARG B 1 131 ? -19.315 -4.047 17.661 1.00 66.42 131 ARG B C 1
ATOM 4108 O O . ARG B 1 131 ? -19.434 -5.092 18.303 1.00 66.46 131 ARG B O 1
ATOM 4116 N N . TRP B 1 132 ? -18.381 -3.136 17.933 1.00 66.52 132 TRP B N 1
ATOM 4117 C CA . TRP B 1 132 ? -17.513 -3.260 19.107 1.00 66.62 132 TRP B CA 1
ATOM 4118 C C . TRP B 1 132 ? -18.312 -3.128 20.397 1.00 66.82 132 TRP B C 1
ATOM 4119 O O . TRP B 1 132 ? -17.915 -3.658 21.437 1.00 66.78 132 TRP B O 1
ATOM 4130 N N . ALA B 1 133 ? -19.437 -2.419 20.315 1.00 67.10 133 ALA B N 1
ATOM 4131 C CA . ALA B 1 133 ? -20.370 -2.304 21.428 1.00 67.32 133 ALA B CA 1
ATOM 4132 C C . ALA B 1 133 ? -20.879 -3.681 21.832 1.00 67.52 133 ALA B C 1
ATOM 4133 O O . ALA B 1 133 ? -20.761 -4.062 22.996 1.00 67.53 133 ALA B O 1
ATOM 4135 N N . TYR B 1 134 ? -21.412 -4.427 20.863 1.00 67.77 134 TYR B N 1
ATOM 4136 C CA . TYR B 1 134 ? -21.904 -5.785 21.103 1.00 68.01 134 TYR B CA 1
ATOM 4137 C C . TYR B 1 134 ? -20.828 -6.680 21.726 1.00 68.07 134 TYR B C 1
ATOM 4138 O O . TYR B 1 134 ? -21.092 -7.398 22.693 1.00 68.06 134 TYR B O 1
ATOM 4147 N N . ASP B 1 135 ? -19.622 -6.622 21.163 1.00 68.15 135 ASP B N 1
ATOM 4148 C CA . ASP B 1 135 ? -18.484 -7.392 21.654 1.00 68.23 135 ASP B CA 1
ATOM 4149 C C . ASP B 1 135 ? -18.190 -7.093 23.125 1.00 68.26 135 ASP B C 1
ATOM 4150 O O . ASP B 1 135 ? -17.983 -8.009 23.924 1.00 68.27 135 ASP B O 1
ATOM 4155 N N . ASN B 1 136 ? -18.180 -5.807 23.469 1.00 68.32 136 ASN B N 1
ATOM 4156 C CA . ASN B 1 136 ? -17.908 -5.362 24.834 1.00 68.33 136 ASN B CA 1
ATOM 4157 C C . ASN B 1 136 ? -19.009 -5.757 25.818 1.00 68.32 136 ASN B C 1
ATOM 4158 O O . ASN B 1 136 ? -18.716 -6.083 26.971 1.00 68.26 136 ASN B O 1
ATOM 4163 N N . ILE B 1 137 ? -20.263 -5.731 25.356 1.00 68.33 137 ILE B N 1
ATOM 4164 C CA . ILE B 1 137 ? -21.414 -6.160 26.164 1.00 68.39 137 ILE B CA 1
ATOM 4165 C C . ILE B 1 137 ? -21.207 -7.588 26.677 1.00 68.51 137 ILE B C 1
ATOM 4166 O O . ILE B 1 137 ? -21.433 -7.866 27.859 1.00 68.53 137 ILE B O 1
ATOM 4171 N N . LEU B 1 138 ? -20.769 -8.478 25.783 1.00 68.56 138 LEU B N 1
ATOM 4172 C CA . LEU B 1 138 ? -20.519 -9.881 26.121 1.00 68.57 138 LEU B CA 1
ATOM 4173 C C . LEU B 1 138 ? -19.536 -10.012 27.282 1.00 68.64 138 LEU B C 1
ATOM 4174 O O . LEU B 1 138 ? -19.775 -10.781 28.212 1.00 68.68 138 LEU B O 1
ATOM 4179 N N . ASP B 1 139 ? -18.446 -9.248 27.226 1.00 68.73 139 ASP B N 1
ATOM 4180 C CA . ASP B 1 139 ? -17.457 -9.213 28.303 1.00 68.90 139 ASP B CA 1
ATOM 4181 C C . ASP B 1 139 ? -18.042 -8.678 29.604 1.00 68.87 139 ASP B C 1
ATOM 4182 O O . ASP B 1 139 ? -17.738 -9.188 30.685 1.00 68.86 139 ASP B O 1
ATOM 4187 N N . ILE B 1 140 ? -18.878 -7.648 29.489 1.00 68.83 140 ILE B N 1
ATOM 4188 C CA . ILE B 1 140 ? -19.496 -7.007 30.648 1.00 68.81 140 ILE B CA 1
ATOM 4189 C C . ILE B 1 140 ? -20.539 -7.920 31.300 1.00 68.83 140 ILE B C 1
ATOM 4190 O O . ILE B 1 140 ? -20.585 -8.035 32.525 1.00 68.73 140 ILE B O 1
ATOM 4195 N N . ILE B 1 141 ? -21.353 -8.582 30.478 1.00 68.91 141 ILE B N 1
ATOM 4196 C CA . ILE B 1 141 ? -22.332 -9.554 30.974 1.00 69.05 141 ILE B CA 1
ATOM 4197 C C . ILE B 1 141 ? -21.636 -10.761 31.614 1.00 69.25 141 ILE B C 1
ATOM 4198 O O . ILE B 1 141 ? -22.146 -11.337 32.579 1.00 69.38 141 ILE B O 1
ATOM 4203 N N . ALA B 1 142 ? -20.463 -11.114 31.088 1.00 69.39 142 ALA B N 1
ATOM 4204 C CA . ALA B 1 142 ? -19.665 -12.232 31.605 1.00 69.55 142 ALA B CA 1
ATOM 4205 C C . ALA B 1 142 ? -19.213 -12.055 33.059 1.00 69.70 142 ALA B C 1
ATOM 4206 O O . ALA B 1 142 ? -18.860 -13.030 33.725 1.00 69.80 142 ALA B O 1
ATOM 4208 N N . VAL B 1 143 ? -19.222 -10.815 33.544 1.00 69.87 143 VAL B N 1
ATOM 4209 C CA . VAL B 1 143 ? -18.870 -10.527 34.934 1.00 70.07 143 VAL B CA 1
ATOM 4210 C C . VAL B 1 143 ? -19.960 -11.049 35.874 1.00 70.34 143 VAL B C 1
ATOM 4211 O O . VAL B 1 143 ? -19.665 -11.538 36.967 1.00 70.43 143 VAL B O 1
ATOM 4215 N N . GLY B 1 144 ? -21.213 -10.953 35.432 1.00 70.57 144 GLY B N 1
ATOM 4216 C CA . GLY B 1 144 ? -22.349 -11.471 36.189 1.00 70.85 144 GLY B CA 1
ATOM 4217 C C . GLY B 1 144 ? -23.035 -10.427 37.048 1.00 71.05 144 GLY B C 1
ATOM 4218 O O . GLY B 1 144 ? -22.638 -10.197 38.191 1.00 71.01 144 GLY B O 1
ATOM 4219 N N . PHE B 1 145 ? -24.067 -9.799 36.488 1.00 71.29 145 PHE B N 1
ATOM 4220 C CA . PHE B 1 145 ? -24.874 -8.807 37.200 1.00 71.52 145 PHE B CA 1
ATOM 4221 C C . PHE B 1 145 ? -26.308 -9.308 37.365 1.00 71.78 145 PHE B C 1
ATOM 4222 O O . PHE B 1 145 ? -26.735 -10.220 36.651 1.00 71.86 145 PHE B O 1
ATOM 4230 N N . ASP B 1 146 ? -27.044 -8.709 38.303 1.00 72.02 146 ASP B N 1
ATOM 4231 C CA . ASP B 1 146 ? -28.455 -9.037 38.523 1.00 72.27 146 ASP B CA 1
ATOM 4232 C C . ASP B 1 146 ? -29.259 -8.765 37.250 1.00 72.31 146 ASP B C 1
ATOM 4233 O O . ASP B 1 146 ? -29.304 -7.629 36.781 1.00 72.32 146 ASP B O 1
ATOM 4238 N N . PRO B 1 147 ? -29.897 -9.811 36.689 1.00 72.40 147 PRO B N 1
ATOM 4239 C CA . PRO B 1 147 ? -30.592 -9.706 35.400 1.00 72.46 147 PRO B CA 1
ATOM 4240 C C . PRO B 1 147 ? -31.855 -8.843 35.447 1.00 72.48 147 PRO B C 1
ATOM 4241 O O . PRO B 1 147 ? -32.459 -8.579 34.405 1.00 72.56 147 PRO B O 1
ATOM 4245 N N . ASP B 1 148 ? -32.241 -8.409 36.643 1.00 72.43 148 ASP B N 1
ATOM 4246 C CA . ASP B 1 148 ? -33.456 -7.620 36.825 1.00 72.39 148 ASP B CA 1
ATOM 4247 C C . ASP B 1 148 ? -33.187 -6.248 37.441 1.00 72.11 148 ASP B C 1
ATOM 4248 O O . ASP B 1 148 ? -34.070 -5.386 37.471 1.00 72.15 148 ASP B O 1
ATOM 4253 N N . LYS B 1 149 ? -31.965 -6.051 37.927 1.00 71.68 149 LYS B N 1
ATOM 4254 C CA . LYS B 1 149 ? -31.556 -4.768 38.489 1.00 71.27 149 LYS B CA 1
ATOM 4255 C C . LYS B 1 149 ? -30.364 -4.162 37.740 1.00 70.74 149 LYS B C 1
ATOM 4256 O O . LYS B 1 149 ? -29.559 -3.431 38.323 1.00 70.72 149 LYS B O 1
ATOM 4262 N N . THR B 1 150 ? -30.267 -4.463 36.445 1.00 69.99 150 THR B N 1
ATOM 4263 C CA . THR B 1 150 ? -29.202 -3.929 35.596 1.00 69.27 150 THR B CA 1
ATOM 4264 C C . THR B 1 150 ? -29.728 -3.580 34.205 1.00 68.69 150 THR B C 1
ATOM 4265 O O . THR B 1 150 ? -30.440 -4.368 33.582 1.00 68.66 150 THR B O 1
ATOM 4269 N N . PHE B 1 151 ? -29.375 -2.386 33.735 1.00 67.98 151 PHE B N 1
ATOM 4270 C CA . PHE B 1 151 ? -29.733 -1.931 32.398 1.00 67.23 151 PHE B CA 1
ATOM 4271 C C . PHE B 1 151 ? -28.480 -1.547 31.617 1.00 66.81 151 PHE B C 1
ATOM 4272 O O . PHE B 1 151 ? -27.750 -0.629 31.998 1.00 66.74 151 PHE B O 1
ATOM 4280 N N . ILE B 1 152 ? -28.233 -2.276 30.534 1.00 66.24 152 ILE B N 1
ATOM 4281 C CA . ILE B 1 152 ? -27.117 -1.990 29.641 1.00 65.68 152 ILE B CA 1
ATOM 4282 C C . ILE B 1 152 ? -27.672 -1.406 28.348 1.00 65.27 152 ILE B C 1
ATOM 4283 O O . ILE B 1 152 ? -28.454 -2.052 27.648 1.00 65.23 152 ILE B O 1
ATOM 4288 N N . PHE B 1 153 ? -27.271 -0.175 28.048 1.00 64.77 153 PHE B N 1
ATOM 4289 C CA . PHE B 1 153 ? -27.778 0.533 26.878 1.00 64.23 153 PHE B CA 1
ATOM 4290 C C . PHE B 1 153 ? -26.667 1.126 26.019 1.00 63.96 153 PHE B C 1
ATOM 4291 O O . PHE B 1 153 ? -25.533 1.308 26.472 1.00 63.94 153 PHE B O 1
ATOM 4299 N N . GLN B 1 154 ? -27.025 1.436 24.779 1.00 63.56 154 GLN B N 1
ATOM 4300 C CA . GLN B 1 154 ? -26.118 2.013 23.806 1.00 63.13 154 GLN B CA 1
ATOM 4301 C C . GLN B 1 154 ? -26.666 3.387 23.440 1.00 62.85 154 GLN B C 1
ATOM 4302 O O . GLN B 1 154 ? -27.835 3.510 23.068 1.00 62.88 154 GLN B O 1
ATOM 4308 N N . ASN B 1 155 ? -25.832 4.419 23.547 1.00 62.42 155 ASN B N 1
ATOM 4309 C CA . ASN B 1 155 ? -26.276 5.801 23.320 1.00 62.02 155 ASN B CA 1
ATOM 4310 C C . ASN B 1 155 ? -26.970 6.040 21.979 1.00 61.74 155 ASN B C 1
ATOM 4311 O O . ASN B 1 155 ? -27.868 6.878 21.885 1.00 61.79 155 ASN B O 1
ATOM 4316 N N . SER B 1 156 ? -26.552 5.302 20.954 1.00 61.41 156 SER B N 1
ATOM 4317 C CA . SER B 1 156 ? -27.133 5.414 19.616 1.00 61.08 156 SER B CA 1
ATOM 4318 C C . SER B 1 156 ? -28.489 4.713 19.508 1.00 60.93 156 SER B C 1
ATOM 4319 O O . SER B 1 156 ? -29.263 4.972 18.586 1.00 60.86 156 SER B O 1
ATOM 4322 N N . GLU B 1 157 ? -28.767 3.828 20.459 1.00 60.77 157 GLU B N 1
ATOM 4323 C CA . GLU B 1 157 ? -29.957 2.988 20.422 1.00 60.66 157 GLU B CA 1
ATOM 4324 C C . GLU B 1 157 ? -30.993 3.463 21.436 1.00 60.51 157 GLU B C 1
ATOM 4325 O O . GLU B 1 157 ? -32.134 3.755 21.076 1.00 60.44 157 GLU B O 1
ATOM 4331 N N . PHE B 1 158 ? -30.590 3.526 22.702 1.00 60.38 158 PHE B N 1
ATOM 4332 C CA . PHE B 1 158 ? -31.405 4.122 23.751 1.00 60.34 158 PHE B CA 1
ATOM 4333 C C . PHE B 1 158 ? -31.154 5.627 23.727 1.00 60.36 158 PHE B C 1
ATOM 4334 O O . PHE B 1 158 ? -30.529 6.184 24.633 1.00 60.38 158 PHE B O 1
ATOM 4342 N N . THR B 1 159 ? -31.648 6.274 22.672 1.00 60.29 159 THR B N 1
ATOM 4343 C CA . THR B 1 159 ? -31.395 7.693 22.428 1.00 60.25 159 THR B CA 1
ATOM 4344 C C . THR B 1 159 ? -32.101 8.614 23.425 1.00 60.26 159 THR B C 1
ATOM 4345 O O . THR B 1 159 ? -32.040 9.839 23.306 1.00 60.35 159 THR B O 1
ATOM 4349 N N . LYS B 1 160 ? -32.748 8.015 24.419 1.00 60.24 160 LYS B N 1
ATOM 4350 C CA . LYS B 1 160 ? -33.425 8.756 25.472 1.00 60.27 160 LYS B CA 1
ATOM 4351 C C . LYS B 1 160 ? -32.459 9.649 26.263 1.00 60.24 160 LYS B C 1
ATOM 4352 O O . LYS B 1 160 ? -32.871 10.690 26.784 1.00 60.31 160 LYS B O 1
ATOM 4358 N N . ILE B 1 161 ? -31.182 9.261 26.340 1.00 60.08 161 ILE B N 1
ATOM 4359 C CA . ILE B 1 161 ? -30.186 10.074 27.059 1.00 59.95 161 ILE B CA 1
ATOM 4360 C C . ILE B 1 161 ? -29.994 11.455 26.449 1.00 59.88 161 ILE B C 1
ATOM 4361 O O . ILE B 1 161 ? -29.533 12.368 27.132 1.00 59.99 161 ILE B O 1
ATOM 4366 N N . TYR B 1 162 ? -30.344 11.612 25.174 1.00 59.70 162 TYR B N 1
ATOM 4367 C CA . TYR B 1 162 ? -30.323 12.933 24.563 1.00 59.57 162 TYR B CA 1
ATOM 4368 C C . TYR B 1 162 ? -31.290 13.869 25.291 1.00 59.62 162 TYR B C 1
ATOM 4369 O O . TYR B 1 162 ? -30.921 14.985 25.652 1.00 59.70 162 TYR B O 1
ATOM 4378 N N . GLU B 1 163 ? -32.515 13.397 25.518 1.00 59.58 163 GLU B N 1
ATOM 4379 C CA . GLU B 1 163 ? -33.510 14.141 26.285 1.00 59.57 163 GLU B CA 1
ATOM 4380 C C . GLU B 1 163 ? -33.088 14.266 27.753 1.00 59.43 163 GLU B C 1
ATOM 4381 O O . GLU B 1 163 ? -33.428 15.241 28.420 1.00 59.47 163 GLU B O 1
ATOM 4387 N N . MET B 1 164 ? -32.337 13.283 28.241 1.00 59.35 164 MET B N 1
ATOM 4388 C CA . MET B 1 164 ? -31.810 13.304 29.606 1.00 59.28 164 MET B CA 1
ATOM 4389 C C . MET B 1 164 ? -30.601 14.227 29.761 1.00 59.31 164 MET B C 1
ATOM 4390 O O . MET B 1 164 ? -30.218 14.563 30.883 1.00 59.44 164 MET B O 1
ATOM 4395 N N . ALA B 1 165 ? -30.003 14.625 28.639 1.00 59.29 165 ALA B N 1
ATOM 4396 C CA . ALA B 1 165 ? -28.793 15.451 28.643 1.00 59.22 165 ALA B CA 1
ATOM 4397 C C . ALA B 1 165 ? -29.079 16.942 28.467 1.00 59.19 165 ALA B C 1
ATOM 4398 O O . ALA B 1 165 ? -28.297 17.783 28.914 1.00 59.16 165 ALA B O 1
ATOM 4400 N N . ILE B 1 166 ? -30.197 17.257 27.817 1.00 59.13 166 ILE B N 1
ATOM 4401 C CA . ILE B 1 166 ? -30.562 18.640 27.490 1.00 59.13 166 ILE B CA 1
ATOM 4402 C C . ILE B 1 166 ? -30.492 19.613 28.688 1.00 59.19 166 ILE B C 1
ATOM 4403 O O . ILE B 1 166 ? -29.868 20.670 28.569 1.00 59.24 166 ILE B O 1
ATOM 4408 N N . PRO B 1 167 ? -31.123 19.269 29.835 1.00 59.20 167 PRO B N 1
ATOM 4409 C CA . PRO B 1 167 ? -31.022 20.144 31.009 1.00 59.20 167 PRO B CA 1
ATOM 4410 C C . PRO B 1 167 ? -29.601 20.626 31.340 1.00 59.25 167 PRO B C 1
ATOM 4411 O O . PRO B 1 167 ? -29.392 21.831 31.492 1.00 59.26 167 PRO B O 1
ATOM 4415 N N . ILE B 1 168 ? -28.640 19.708 31.437 1.00 59.36 168 ILE B N 1
ATOM 4416 C CA . ILE B 1 168 ? -27.257 20.086 31.760 1.00 59.40 168 ILE B CA 1
ATOM 4417 C C . ILE B 1 168 ? -26.484 20.630 30.546 1.00 59.49 168 ILE B C 1
ATOM 4418 O O . ILE B 1 168 ? -25.470 21.312 30.700 1.00 59.44 168 ILE B O 1
ATOM 4423 N N . ALA B 1 169 ? -26.976 20.340 29.345 1.00 59.68 169 ALA B N 1
ATOM 4424 C CA . ALA B 1 169 ? -26.385 20.883 28.124 1.00 59.98 169 ALA B CA 1
ATOM 4425 C C . ALA B 1 169 ? -26.672 22.381 27.991 1.00 60.20 169 ALA B C 1
ATOM 4426 O O . ALA B 1 169 ? -26.065 23.066 27.166 1.00 60.26 169 ALA B O 1
ATOM 4428 N N . LYS B 1 170 ? -27.605 22.871 28.806 1.00 60.47 170 LYS B N 1
ATOM 4429 C CA . LYS B 1 170 ? -27.919 24.294 28.897 1.00 60.65 170 LYS B CA 1
ATOM 4430 C C . LYS B 1 170 ? -27.155 24.934 30.055 1.00 60.85 170 LYS B C 1
ATOM 4431 O O . LYS B 1 170 ? -26.903 26.136 30.048 1.00 60.82 170 LYS B O 1
ATOM 4437 N N . LYS B 1 171 ? -26.798 24.126 31.050 1.00 61.13 171 LYS B N 1
ATOM 4438 C CA . LYS B 1 171 ? -26.035 24.606 32.200 1.00 61.49 171 LYS B CA 1
ATOM 4439 C C . LYS B 1 171 ? -24.557 24.757 31.857 1.00 61.75 171 LYS B C 1
ATOM 4440 O O . LYS B 1 171 ? -23.976 25.827 32.049 1.00 61.81 171 LYS B O 1
ATOM 4446 N N . ILE B 1 172 ? -23.958 23.683 31.345 1.00 62.13 172 ILE B N 1
ATOM 4447 C CA . ILE B 1 172 ? -22.544 23.691 30.979 1.00 62.41 172 ILE B CA 1
ATOM 4448 C C . ILE B 1 172 ? -22.332 24.586 29.764 1.00 62.70 172 ILE B C 1
ATOM 4449 O O . ILE B 1 172 ? -22.690 24.229 28.638 1.00 62.72 172 ILE B O 1
ATOM 4454 N N . ASN B 1 173 ? -21.768 25.762 30.013 1.00 63.10 173 ASN B N 1
ATOM 4455 C CA . ASN B 1 173 ? -21.410 26.670 28.938 1.00 63.48 173 ASN B CA 1
ATOM 4456 C C . ASN B 1 173 ? -20.098 26.223 28.300 1.00 63.69 173 ASN B C 1
ATOM 4457 O O . ASN B 1 173 ? -19.384 25.378 28.845 1.00 63.71 173 ASN B O 1
ATOM 4462 N N . PHE B 1 174 ? -19.792 26.794 27.144 1.00 63.98 174 PHE B N 1
ATOM 4463 C CA . PHE B 1 174 ? -18.677 26.341 26.329 1.00 64.28 174 PHE B CA 1
ATOM 4464 C C . PHE B 1 174 ? -17.291 26.641 26.923 1.00 64.25 174 PHE B C 1
ATOM 4465 O O . PHE B 1 174 ? -16.346 25.870 26.731 1.00 64.22 174 PHE B O 1
ATOM 4473 N N . SER B 1 175 ? -17.179 27.754 27.643 1.00 64.28 175 SER B N 1
ATOM 4474 C CA . SER B 1 175 ? -15.944 28.107 28.341 1.00 64.21 175 SER B CA 1
ATOM 4475 C C . SER B 1 175 ? -15.561 27.027 29.353 1.00 64.22 175 SER B C 1
ATOM 4476 O O . SER B 1 175 ? -14.384 26.686 29.490 1.00 64.15 175 SER B O 1
ATOM 4479 N N . MET B 1 176 ? -16.568 26.496 30.048 1.00 64.28 176 MET B N 1
ATOM 4480 C CA . MET B 1 176 ? -16.390 25.404 31.005 1.00 64.36 176 MET B CA 1
ATOM 4481 C C . MET B 1 176 ? -15.892 24.127 30.342 1.00 64.15 176 MET B C 1
ATOM 4482 O O . MET B 1 176 ? -15.014 23.447 30.877 1.00 64.16 176 MET B O 1
ATOM 4487 N N . ALA B 1 177 ? -16.461 23.811 29.179 1.00 63.88 177 ALA B N 1
ATOM 4488 C CA . ALA B 1 177 ? -16.114 22.601 28.441 1.00 63.67 177 ALA B CA 1
ATOM 4489 C C . ALA B 1 177 ? -14.628 22.556 28.075 1.00 63.51 177 ALA B C 1
ATOM 4490 O O . ALA B 1 177 ? -13.964 21.537 28.288 1.00 63.51 177 ALA B O 1
ATOM 4492 N N . LYS B 1 178 ? -14.117 23.666 27.540 1.00 63.24 178 LYS B N 1
ATOM 4493 C CA . LYS B 1 178 ? -12.704 23.790 27.170 1.00 62.95 178 LYS B CA 1
ATOM 4494 C C . LYS B 1 178 ? -11.783 23.682 28.379 1.00 62.79 178 LYS B C 1
ATOM 4495 O O . LYS B 1 178 ? -10.715 23.079 28.305 1.00 62.82 178 LYS B O 1
ATOM 4501 N N . ALA B 1 179 ? -12.206 24.273 29.489 1.00 62.60 179 ALA B N 1
ATOM 4502 C CA . ALA B 1 179 ? -11.399 24.302 30.697 1.00 62.46 179 ALA B CA 1
ATOM 4503 C C . ALA B 1 179 ? -11.270 22.922 31.342 1.00 62.36 179 ALA B C 1
ATOM 4504 O O . ALA B 1 179 ? -10.188 22.541 31.795 1.00 62.42 179 ALA B O 1
ATOM 4506 N N . VAL B 1 180 ? -12.372 22.174 31.365 1.00 62.14 180 VAL B N 1
ATOM 4507 C CA . VAL B 1 180 ? -12.404 20.861 32.009 1.00 61.87 180 VAL B CA 1
ATOM 4508 C C . VAL B 1 180 ? -11.831 19.756 31.112 1.00 61.69 180 VAL B C 1
ATOM 4509 O O . VAL B 1 180 ? -11.039 18.934 31.575 1.00 61.71 180 VAL B O 1
ATOM 4513 N N . PHE B 1 181 ? -12.218 19.754 29.836 1.00 61.47 181 PHE B N 1
ATOM 4514 C CA . PHE B 1 181 ? -11.891 18.650 28.922 1.00 61.29 181 PHE B CA 1
ATOM 4515 C C . PHE B 1 181 ? -10.817 18.967 27.876 1.00 61.18 181 PHE B C 1
ATOM 4516 O O . PHE B 1 181 ? -10.386 18.080 27.134 1.00 61.19 181 PHE B O 1
ATOM 4524 N N . GLY B 1 182 ? -10.395 20.227 27.818 1.00 61.02 182 GLY B N 1
ATOM 4525 C CA . GLY B 1 182 ? -9.330 20.648 26.912 1.00 60.78 182 GLY B CA 1
ATOM 4526 C C . GLY B 1 182 ? -9.717 20.694 25.446 1.00 60.70 182 GLY B C 1
ATOM 4527 O O . GLY B 1 182 ? -8.868 20.482 24.578 1.00 60.74 182 GLY B O 1
ATOM 4528 N N . PHE B 1 183 ? -10.991 20.972 25.166 1.00 60.61 183 PHE B N 1
ATOM 4529 C CA . PHE B 1 183 ? -11.459 21.117 23.786 1.00 60.50 183 PHE B CA 1
ATOM 4530 C C . PHE B 1 183 ? -10.829 22.343 23.141 1.00 60.44 183 PHE B C 1
ATOM 4531 O O . PHE B 1 183 ? -10.508 23.317 23.820 1.00 60.51 183 PHE B O 1
ATOM 4539 N N . THR B 1 184 ? -10.639 22.279 21.829 1.00 60.34 184 THR B N 1
ATOM 4540 C CA . THR B 1 184 ? -10.091 23.397 21.072 1.00 60.22 184 THR B CA 1
ATOM 4541 C C . THR B 1 184 ? -11.025 23.723 19.914 1.00 60.19 184 THR B C 1
ATOM 4542 O O . THR B 1 184 ? -12.002 23.012 19.676 1.00 60.14 184 THR B O 1
ATOM 4546 N N . GLU B 1 185 ? -10.718 24.796 19.190 1.00 60.19 185 GLU B N 1
ATOM 4547 C CA . GLU B 1 185 ? -11.518 25.213 18.039 1.00 60.18 185 GLU B CA 1
ATOM 4548 C C . GLU B 1 185 ? -11.579 24.141 16.948 1.00 60.08 185 GLU B C 1
ATOM 4549 O O . GLU B 1 185 ? -12.420 24.209 16.053 1.00 59.95 185 GLU B O 1
ATOM 4555 N N . GLN B 1 186 ? -10.688 23.155 17.041 1.00 60.04 186 GLN B N 1
ATOM 4556 C CA . GLN B 1 186 ? -10.612 22.072 16.063 1.00 59.99 186 GLN B CA 1
ATOM 4557 C C . GLN B 1 186 ? -11.445 20.857 16.464 1.00 59.80 186 GLN B C 1
ATOM 4558 O O . GLN B 1 186 ? -11.547 19.888 15.705 1.00 59.72 186 GLN B O 1
ATOM 4564 N N . SER B 1 187 ? -12.042 20.917 17.655 1.00 59.62 187 SER B N 1
ATOM 4565 C CA . SER B 1 187 ? -12.943 19.868 18.130 1.00 59.40 187 SER B CA 1
ATOM 4566 C C . SER B 1 187 ? -14.204 19.815 17.275 1.00 59.37 187 SER B C 1
ATOM 4567 O O . SER B 1 187 ? -14.581 20.809 16.654 1.00 59.49 187 SER B O 1
ATOM 4570 N N . LYS B 1 188 ? -14.849 18.655 17.226 1.00 59.23 188 LYS B N 1
ATOM 4571 C CA . LYS B 1 188 ? -16.092 18.528 16.479 1.00 59.06 188 LYS B CA 1
ATOM 4572 C C . LYS B 1 188 ? -17.237 18.848 17.437 1.00 58.95 188 LYS B C 1
ATOM 4573 O O . LYS B 1 188 ? -17.138 18.580 18.638 1.00 58.92 188 LYS B O 1
ATOM 4579 N N . ILE B 1 189 ? -18.314 19.432 16.914 1.00 58.75 189 ILE B N 1
ATOM 4580 C CA . ILE B 1 189 ? -19.442 19.854 17.757 1.00 58.63 189 ILE B CA 1
ATOM 4581 C C . ILE B 1 189 ? -20.019 18.719 18.614 1.00 58.57 189 ILE B C 1
ATOM 4582 O O . ILE B 1 189 ? -20.459 18.951 19.741 1.00 58.68 189 ILE B O 1
ATOM 4587 N N . GLY B 1 190 ? -19.987 17.497 18.080 1.00 58.41 190 GLY B N 1
ATOM 4588 C CA . GLY B 1 190 ? -20.424 16.305 18.805 1.00 58.15 190 GLY B CA 1
ATOM 4589 C C . GLY B 1 190 ? -19.524 15.959 19.977 1.00 58.02 190 GLY B C 1
ATOM 4590 O O . GLY B 1 190 ? -19.978 15.375 20.963 1.00 57.99 190 GLY B O 1
ATOM 4591 N N . MET B 1 191 ? -18.246 16.317 19.863 1.00 57.97 191 MET B N 1
ATOM 4592 C CA . MET B 1 191 ? -17.283 16.130 20.947 1.00 57.92 191 MET B CA 1
ATOM 4593 C C . MET B 1 191 ? -17.615 17.055 22.110 1.00 57.83 191 MET B C 1
ATOM 4594 O O . MET B 1 191 ? -17.593 16.646 23.271 1.00 57.82 191 MET B O 1
ATOM 4599 N N . ILE B 1 192 ? -17.928 18.304 21.776 1.00 57.75 192 ILE B N 1
ATOM 4600 C CA . ILE B 1 192 ? -18.215 19.342 22.763 1.00 57.63 192 ILE B CA 1
ATOM 4601 C C . ILE B 1 192 ? -19.512 19.065 23.524 1.00 57.46 192 ILE B C 1
ATOM 4602 O O . ILE B 1 192 ? -19.619 19.370 24.713 1.00 57.42 192 ILE B O 1
ATOM 4607 N N . PHE B 1 193 ? -20.480 18.468 22.836 1.00 57.34 193 PHE B N 1
ATOM 4608 C CA . PHE B 1 193 ? -21.763 18.137 23.444 1.00 57.28 193 PHE B CA 1
ATOM 4609 C C . PHE B 1 193 ? -21.679 16.923 24.357 1.00 57.24 193 PHE B C 1
ATOM 4610 O O . PHE B 1 193 ? -22.392 16.847 25.359 1.00 57.24 193 PHE B O 1
ATOM 4618 N N . PHE B 1 194 ? -20.798 15.985 24.014 1.00 57.19 194 PHE B N 1
ATOM 4619 C CA . PHE B 1 194 ? -20.771 14.672 24.658 1.00 57.05 194 PHE B CA 1
ATOM 4620 C C . PHE B 1 194 ? -20.748 14.635 26.197 1.00 57.16 194 PHE B C 1
ATOM 4621 O O . PHE B 1 194 ? -21.396 13.770 26.783 1.00 57.24 194 PHE B O 1
ATOM 4629 N N . PRO B 1 195 ? -19.998 15.545 26.859 1.00 57.24 195 PRO B N 1
ATOM 4630 C CA . PRO B 1 195 ? -20.008 15.517 28.328 1.00 57.31 195 PRO B CA 1
ATOM 4631 C C . PRO B 1 195 ? -21.414 15.511 28.941 1.00 57.42 195 PRO B C 1
ATOM 4632 O O . PRO B 1 195 ? -21.619 14.906 29.996 1.00 57.43 195 PRO B O 1
ATOM 4636 N N . ALA B 1 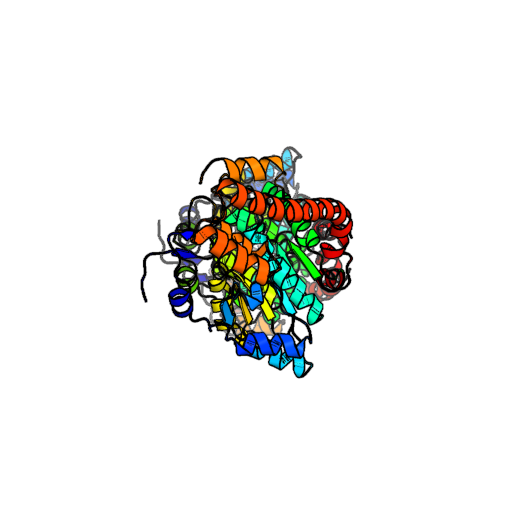196 ? -22.367 16.165 28.277 1.00 57.52 196 ALA B N 1
ATOM 4637 C CA . ALA B 1 196 ? -23.766 16.154 28.707 1.00 57.69 196 ALA B CA 1
ATOM 4638 C C . ALA B 1 196 ? -24.359 14.743 28.660 1.00 57.87 196 ALA B C 1
ATOM 4639 O O . ALA B 1 196 ? -25.157 14.371 29.522 1.00 58.01 196 ALA B O 1
ATOM 4641 N N . ILE B 1 197 ? -23.954 13.968 27.655 1.00 58.00 197 ILE B N 1
ATOM 4642 C CA . ILE B 1 197 ? -24.404 12.587 27.482 1.00 58.14 197 ILE B CA 1
ATOM 4643 C C . ILE B 1 197 ? -23.857 11.654 28.573 1.00 58.39 197 ILE B C 1
ATOM 4644 O O . ILE B 1 197 ? -24.595 10.817 29.092 1.00 58.52 197 ILE B O 1
ATOM 4649 N N . GLN B 1 198 ? -22.580 11.801 28.926 1.00 58.60 198 GLN B N 1
ATOM 4650 C CA . GLN B 1 198 ? -21.969 10.942 29.950 1.00 58.82 198 GLN B CA 1
ATOM 4651 C C . GLN B 1 198 ? -22.431 11.290 31.368 1.00 59.11 198 GLN B C 1
ATOM 4652 O O . GLN B 1 198 ? -22.430 10.436 32.258 1.00 59.19 198 GLN B O 1
ATOM 4658 N N . ILE B 1 199 ? -22.822 12.544 31.568 1.00 59.46 199 ILE B N 1
ATOM 4659 C CA . ILE B 1 199 ? -23.354 12.997 32.850 1.00 59.79 199 ILE B CA 1
ATOM 4660 C C . ILE B 1 199 ? -24.810 12.540 33.025 1.00 60.10 199 ILE B C 1
ATOM 4661 O O . ILE B 1 199 ? -25.228 12.183 34.130 1.00 60.04 199 ILE B O 1
ATOM 4666 N N . ALA B 1 200 ? -25.554 12.520 31.920 1.00 60.46 200 ALA B N 1
ATOM 4667 C CA . ALA B 1 200 ? -26.990 12.209 31.916 1.00 60.95 200 ALA B CA 1
ATOM 4668 C C . ALA B 1 200 ? -27.443 10.993 32.752 1.00 61.30 200 ALA B C 1
ATOM 4669 O O . ALA B 1 200 ? -28.436 11.096 33.473 1.00 61.37 200 ALA B O 1
ATOM 4671 N N . PRO B 1 201 ? -26.735 9.845 32.658 1.00 61.66 201 PRO B N 1
ATOM 4672 C CA . PRO B 1 201 ? -27.175 8.677 33.426 1.00 61.98 201 PRO B CA 1
ATOM 4673 C C . PRO B 1 201 ? -27.199 8.838 34.951 1.00 62.39 201 PRO B C 1
ATOM 4674 O O . PRO B 1 201 ? -27.733 7.970 35.643 1.00 62.45 201 PRO B O 1
ATOM 4678 N N . THR B 1 202 ? -26.639 9.931 35.469 1.00 62.91 202 THR B N 1
ATOM 4679 C CA . THR B 1 202 ? -26.728 10.225 36.905 1.00 63.42 202 THR B CA 1
ATOM 4680 C C . THR B 1 202 ? -28.129 10.707 37.292 1.00 63.84 202 THR B C 1
ATOM 4681 O O . THR B 1 202 ? -28.463 10.780 38.476 1.00 63.87 202 THR B O 1
ATOM 4685 N N . PHE B 1 203 ? -28.939 11.030 36.287 1.00 64.39 203 PHE B N 1
ATOM 4686 C CA . PHE B 1 203 ? -30.308 11.484 36.505 1.00 64.97 203 PHE B CA 1
ATOM 4687 C C . PHE B 1 203 ? -31.327 10.396 36.157 1.00 65.43 203 PHE B C 1
ATOM 4688 O O . PHE B 1 203 ? -32.480 10.699 35.833 1.00 65.57 203 PHE B O 1
ATOM 4696 N N . PHE B 1 204 ? -30.902 9.134 36.223 1.00 65.98 204 PHE B N 1
ATOM 4697 C CA . PHE B 1 204 ? -31.804 8.007 35.975 1.00 66.49 204 PHE B CA 1
ATOM 4698 C C . PHE B 1 204 ? -32.816 7.844 37.104 1.00 66.95 204 PHE B C 1
ATOM 4699 O O . PHE B 1 204 ? -33.956 7.434 36.874 1.00 66.92 204 PHE B O 1
ATOM 4707 N N . GLU B 1 205 ? -32.386 8.165 38.322 1.00 67.57 205 GLU B N 1
ATOM 4708 C CA . GLU B 1 205 ? -33.246 8.099 39.500 1.00 68.21 205 GLU B CA 1
ATOM 4709 C C . GLU B 1 205 ? -33.073 9.335 40.382 1.00 68.52 205 GLU B C 1
ATOM 4710 O O . GLU B 1 205 ? -32.074 10.052 40.272 1.00 68.61 205 GLU B O 1
ATOM 4716 N N . ARG B 1 206 ? -34.051 9.577 41.253 1.00 68.90 206 ARG B N 1
ATOM 4717 C CA . ARG B 1 206 ? -33.984 10.680 42.212 1.00 69.23 206 ARG B CA 1
ATOM 4718 C C . ARG B 1 206 ? -33.046 10.358 43.375 1.00 69.40 206 ARG B C 1
ATOM 4719 O O . ARG B 1 206 ? -32.502 11.264 44.008 1.00 69.52 206 ARG B O 1
ATOM 4727 N N . LYS B 1 207 ? -32.865 9.066 43.647 1.00 69.60 207 LYS B N 1
ATOM 4728 C CA . LYS B 1 207 ? -31.870 8.587 44.610 1.00 69.81 207 LYS B CA 1
ATOM 4729 C C . LYS B 1 207 ? -30.479 8.989 44.126 1.00 69.79 207 LYS B C 1
ATOM 4730 O O . LYS B 1 207 ? -30.285 9.215 42.930 1.00 69.83 207 LYS B O 1
ATOM 4736 N N . ARG B 1 208 ? -29.515 9.089 45.040 1.00 69.78 208 ARG B N 1
ATOM 4737 C CA . ARG B 1 208 ? -28.164 9.514 44.652 1.00 69.81 208 ARG B CA 1
ATOM 4738 C C . ARG B 1 208 ? -27.353 8.410 43.963 1.00 69.62 208 ARG B C 1
ATOM 4739 O O . ARG B 1 208 ? -27.583 7.220 44.188 1.00 69.70 208 ARG B O 1
ATOM 4747 N N . CYS B 1 209 ? -26.407 8.826 43.124 1.00 69.36 209 CYS B N 1
ATOM 4748 C CA . CYS B 1 209 ? -25.669 7.916 42.252 1.00 69.06 209 CYS B CA 1
ATOM 4749 C C . CYS B 1 209 ? -24.256 7.626 42.749 1.00 68.83 209 CYS B C 1
ATOM 4750 O O . CYS B 1 209 ? -23.597 8.508 43.296 1.00 68.79 209 CYS B O 1
ATOM 4753 N N . LEU B 1 210 ? -23.800 6.389 42.550 1.00 68.59 210 LEU B N 1
ATOM 4754 C CA . LEU B 1 210 ? -22.413 6.004 42.823 1.00 68.36 210 LEU B CA 1
ATOM 4755 C C . LEU B 1 210 ? -21.761 5.541 41.527 1.00 68.21 210 LEU B C 1
ATOM 4756 O O . LEU B 1 210 ? -22.305 4.685 40.824 1.00 68.22 210 LEU B O 1
ATOM 4761 N N . ILE B 1 211 ? -20.596 6.107 41.215 1.00 68.01 211 ILE B N 1
ATOM 4762 C CA . ILE B 1 211 ? -19.871 5.759 39.992 1.00 67.76 211 ILE B CA 1
ATOM 4763 C C . ILE B 1 211 ? -18.504 5.121 40.279 1.00 67.63 211 ILE B C 1
ATOM 4764 O O . ILE B 1 211 ? -17.537 5.828 40.588 1.00 67.70 211 ILE B O 1
ATOM 4769 N N . PRO B 1 212 ? -18.427 3.778 40.195 1.00 67.42 212 PRO B N 1
ATOM 4770 C CA . PRO B 1 212 ? -17.148 3.078 40.266 1.00 67.26 212 PRO B CA 1
ATOM 4771 C C . PRO B 1 212 ? -16.431 3.096 38.913 1.00 67.14 212 PRO B C 1
ATOM 4772 O O . PRO B 1 212 ? -16.915 2.507 37.941 1.00 67.14 212 PRO B O 1
ATOM 4776 N N . ALA B 1 213 ? -15.294 3.786 38.863 1.00 66.99 213 ALA B N 1
ATOM 4777 C CA . ALA B 1 213 ? -14.481 3.896 37.652 1.00 66.88 213 ALA B CA 1
ATOM 4778 C C . ALA B 1 213 ? -13.039 4.239 38.022 1.00 66.82 213 ALA B C 1
ATOM 4779 O O . ALA B 1 213 ? -12.710 4.355 39.203 1.00 66.79 213 ALA B O 1
ATOM 4781 N N . ALA B 1 214 ? -12.175 4.382 37.021 1.00 66.82 214 ALA B N 1
ATOM 4782 C CA . ALA B 1 214 ? -10.816 4.856 37.271 1.00 66.85 214 ALA B CA 1
ATOM 4783 C C . ALA B 1 214 ? -10.790 6.380 37.306 1.00 66.84 214 ALA B C 1
ATOM 4784 O O . ALA B 1 214 ? -11.696 7.043 36.789 1.00 66.87 214 ALA B O 1
ATOM 4786 N N . ILE B 1 215 ? -9.740 6.923 37.916 1.00 66.79 215 ILE B N 1
ATOM 4787 C CA . ILE B 1 215 ? -9.616 8.356 38.175 1.00 66.69 215 ILE B CA 1
ATOM 4788 C C . ILE B 1 215 ? -9.702 9.230 36.907 1.00 66.65 215 ILE B C 1
ATOM 4789 O O . ILE B 1 215 ? -10.033 10.413 36.991 1.00 66.71 215 ILE B O 1
ATOM 4794 N N . ASP B 1 216 ? -9.434 8.640 35.743 1.00 66.58 216 ASP B N 1
ATOM 4795 C CA . ASP B 1 216 ? -9.419 9.383 34.478 1.00 66.61 216 ASP B CA 1
ATOM 4796 C C . ASP B 1 216 ? -10.792 9.912 34.048 1.00 66.60 216 ASP B C 1
ATOM 4797 O O . ASP B 1 216 ? -10.880 10.872 33.282 1.00 66.57 216 ASP B O 1
ATOM 4802 N N . GLN B 1 217 ? -11.854 9.284 34.545 1.00 66.66 217 GLN B N 1
ATOM 4803 C CA . GLN B 1 217 ? -13.219 9.638 34.156 1.00 66.72 217 GLN B CA 1
ATOM 4804 C C . GLN B 1 217 ? -13.821 10.744 35.021 1.00 66.76 217 GLN B C 1
ATOM 4805 O O . GLN B 1 217 ? -14.940 11.200 34.766 1.00 66.82 217 GLN B O 1
ATOM 4811 N N . ASP B 1 218 ? -13.059 11.183 36.021 1.00 66.75 218 ASP B N 1
ATOM 4812 C CA . ASP B 1 218 ? -13.532 12.133 37.034 1.00 66.73 218 ASP B CA 1
ATOM 4813 C C . ASP B 1 218 ? -13.984 13.522 36.539 1.00 66.69 218 ASP B C 1
ATOM 4814 O O . ASP B 1 218 ? -14.965 14.058 37.067 1.00 66.71 218 ASP B O 1
ATOM 4819 N N . PRO B 1 219 ? -13.273 14.120 35.553 1.00 66.58 219 PRO B N 1
ATOM 4820 C CA . PRO B 1 219 ? -13.702 15.420 35.020 1.00 66.49 219 PRO B CA 1
ATOM 4821 C C . PRO B 1 219 ? -15.210 15.559 34.766 1.00 66.40 219 PRO B C 1
ATOM 4822 O O . PRO B 1 219 ? -15.773 16.620 35.041 1.00 66.44 219 PRO B O 1
ATOM 4826 N N . TYR B 1 220 ? -15.848 14.503 34.262 1.00 66.32 220 TYR B N 1
ATOM 4827 C CA . TYR B 1 220 ? -17.295 14.502 34.027 1.00 66.30 220 TYR B CA 1
ATOM 4828 C C . TYR B 1 220 ? -18.088 14.687 35.315 1.00 66.43 220 TYR B C 1
ATOM 4829 O O . TYR B 1 220 ? -19.098 15.395 35.336 1.00 66.38 220 TYR B O 1
ATOM 4838 N N . TRP B 1 221 ? -17.627 14.039 36.381 1.00 66.59 221 TRP B N 1
ATOM 4839 C CA . TRP B 1 221 ? -18.384 13.969 37.624 1.00 66.79 221 TRP B CA 1
ATOM 4840 C C . TRP B 1 221 ? -18.331 15.267 38.413 1.00 67.05 221 TRP B C 1
ATOM 4841 O O . TRP B 1 221 ? -19.345 15.690 38.962 1.00 67.16 221 TRP B O 1
ATOM 4852 N N . ARG B 1 222 ? -17.164 15.909 38.452 1.00 67.28 222 ARG B N 1
ATOM 4853 C CA . ARG B 1 222 ? -17.039 17.195 39.138 1.00 67.60 222 ARG B CA 1
ATOM 4854 C C . ARG B 1 222 ? -17.816 18.301 38.418 1.00 67.70 222 ARG B C 1
ATOM 4855 O O . ARG B 1 222 ? -18.203 19.295 39.035 1.00 67.86 222 ARG B O 1
ATOM 4863 N N . LEU B 1 223 ? -18.051 18.115 37.120 1.00 67.77 223 LEU B N 1
ATOM 4864 C CA . LEU B 1 223 ? -18.880 19.036 36.348 1.00 67.85 223 LEU B CA 1
ATOM 4865 C C . LEU B 1 223 ? -20.363 18.753 36.592 1.00 68.00 223 LEU B C 1
ATOM 4866 O O . LEU B 1 223 ? -21.184 19.670 36.566 1.00 68.11 223 LEU B O 1
ATOM 4871 N N . GLN B 1 224 ? -20.697 17.482 36.822 1.00 68.12 224 GLN B N 1
ATOM 4872 C CA . GLN B 1 224 ? -22.061 17.080 37.169 1.00 68.24 224 GLN B CA 1
ATOM 4873 C C . GLN B 1 224 ? -22.463 17.697 38.502 1.00 68.41 224 GLN B C 1
ATOM 4874 O O . GLN B 1 224 ? -23.602 18.128 38.682 1.00 68.44 224 GLN B O 1
ATOM 4880 N N . ARG B 1 225 ? -21.511 17.734 39.429 1.00 68.62 225 ARG B N 1
ATOM 4881 C CA . ARG B 1 225 ? -21.757 18.187 40.795 1.00 68.84 225 ARG B CA 1
ATOM 4882 C C . ARG B 1 225 ? -21.954 19.697 40.880 1.00 68.97 225 ARG B C 1
ATOM 4883 O O . ARG B 1 225 ? -22.553 20.196 41.833 1.00 69.02 225 ARG B O 1
ATOM 4891 N N . ASP B 1 226 ? -21.464 20.410 39.869 1.00 69.14 226 ASP B N 1
ATOM 4892 C CA . ASP B 1 226 ? -21.638 21.856 39.770 1.00 69.34 226 ASP B CA 1
ATOM 4893 C C . ASP B 1 226 ? -23.087 22.258 39.515 1.00 69.62 226 ASP B C 1
ATOM 4894 O O . ASP B 1 226 ? -23.503 23.353 39.898 1.00 69.79 226 ASP B O 1
ATOM 4899 N N . PHE B 1 227 ? -23.851 21.376 38.873 1.00 69.88 227 PHE B N 1
ATOM 4900 C CA . PHE B 1 227 ? -25.214 21.709 38.458 1.00 70.12 227 PHE B CA 1
ATOM 4901 C C . PHE B 1 227 ? -26.282 20.720 38.920 1.00 70.37 227 PHE B C 1
ATOM 4902 O O . PHE B 1 227 ? -27.465 20.921 38.645 1.00 70.42 227 PHE B O 1
ATOM 4910 N N . ALA B 1 228 ? -25.867 19.673 39.629 1.00 70.74 228 ALA B N 1
ATOM 4911 C CA . ALA B 1 228 ? -26.777 18.602 40.051 1.00 71.12 228 ALA B CA 1
ATOM 4912 C C . ALA B 1 228 ? -27.998 19.100 40.829 1.00 71.42 228 ALA B C 1
ATOM 4913 O O . ALA B 1 228 ? -29.135 18.738 40.508 1.00 71.39 228 ALA B O 1
ATOM 4915 N N . GLU B 1 229 ? -27.754 19.934 41.840 1.00 71.84 229 GLU B N 1
ATOM 4916 C CA . GLU B 1 229 ? -28.814 20.432 42.719 1.00 72.19 229 GLU B CA 1
ATOM 4917 C C . GLU B 1 229 ? -29.762 21.408 42.031 1.00 72.16 229 GLU B C 1
ATOM 4918 O O . GLU B 1 229 ? -30.968 21.369 42.270 1.00 72.19 229 GLU B O 1
ATOM 4924 N N . SER B 1 230 ? -29.216 22.271 41.176 1.00 72.17 230 SER B N 1
ATOM 4925 C CA . SER B 1 230 ? -30.032 23.210 40.405 1.00 72.23 230 SER B CA 1
ATOM 4926 C C . SER B 1 230 ? -30.934 22.485 39.405 1.00 72.23 230 SER B C 1
ATOM 4927 O O . SER B 1 230 ? -31.952 23.028 38.972 1.00 72.26 230 SER B O 1
ATOM 4930 N N . LEU B 1 231 ? -30.551 21.261 39.045 1.00 72.23 231 LEU B N 1
ATOM 4931 C CA . LEU B 1 231 ? -31.338 20.426 38.139 1.00 72.21 231 LEU B CA 1
ATOM 4932 C C . LEU B 1 231 ? -32.294 19.512 38.907 1.00 72.29 231 LEU B C 1
ATOM 4933 O O . LEU B 1 231 ? -33.097 18.794 38.304 1.00 72.30 231 LEU B O 1
ATOM 4938 N N . GLY B 1 232 ? -32.196 19.543 40.235 1.00 72.35 232 GLY B N 1
ATOM 4939 C CA . GLY B 1 232 ? -33.110 18.807 41.108 1.00 72.41 232 GLY B CA 1
ATOM 4940 C C . GLY B 1 232 ? -32.667 17.397 41.447 1.00 72.47 232 GLY B C 1
ATOM 4941 O O . GLY B 1 232 ? -33.501 16.530 41.721 1.00 72.48 232 GLY B O 1
ATOM 4942 N N . TYR B 1 233 ? -31.356 17.169 41.432 1.00 72.53 233 TYR B N 1
ATOM 4943 C CA . TYR B 1 233 ? -30.784 15.863 41.752 1.00 72.65 233 TYR B CA 1
ATOM 4944 C C . TYR B 1 233 ? -29.653 15.994 42.766 1.00 72.95 233 TYR B C 1
ATOM 4945 O O . TYR B 1 233 ? -29.150 17.093 43.011 1.00 72.91 233 TYR B O 1
ATOM 4954 N N . TYR B 1 234 ? -29.265 14.870 43.363 1.00 73.32 234 TYR B N 1
ATOM 4955 C CA . TYR B 1 234 ? -28.098 14.833 44.238 1.00 73.74 234 TYR B CA 1
ATOM 4956 C C . TYR B 1 234 ? -26.828 14.925 43.402 1.00 73.77 234 TYR B C 1
ATOM 4957 O O . TYR B 1 234 ? -26.801 14.465 42.257 1.00 73.82 234 TYR B O 1
ATOM 4966 N N . LYS B 1 235 ? -25.779 15.517 43.968 1.00 73.81 235 LYS B N 1
ATOM 4967 C CA . LYS B 1 235 ? -24.477 15.504 43.308 1.00 73.88 235 LYS B CA 1
ATOM 4968 C C . LYS B 1 235 ? -23.842 14.126 43.449 1.00 73.82 235 LYS B C 1
ATOM 4969 O O . LYS B 1 235 ? -23.672 13.619 44.561 1.00 73.80 235 LYS B O 1
ATOM 4975 N N . THR B 1 236 ? -23.517 13.530 42.303 1.00 73.76 236 THR B N 1
ATOM 4976 C CA . THR B 1 236 ? -23.106 12.127 42.220 1.00 73.67 236 THR B CA 1
ATOM 4977 C C . THR B 1 236 ? -21.898 11.767 43.088 1.00 73.61 236 THR B C 1
ATOM 4978 O O . THR B 1 236 ? -20.957 12.551 43.230 1.00 73.58 236 THR B O 1
ATOM 4982 N N . ALA B 1 237 ? -21.958 10.576 43.676 1.00 73.55 237 ALA B N 1
ATOM 4983 C CA . ALA B 1 237 ? -20.835 10.007 44.405 1.00 73.57 237 ALA B CA 1
ATOM 4984 C C . ALA B 1 237 ? -19.964 9.211 43.440 1.00 73.61 237 ALA B C 1
ATOM 4985 O O . ALA B 1 237 ? -20.422 8.803 42.370 1.00 73.61 237 ALA B O 1
ATOM 4987 N N . ALA B 1 238 ? -18.708 8.994 43.817 1.00 73.68 238 ALA B N 1
ATOM 4988 C CA . ALA B 1 238 ? -17.775 8.269 42.963 1.00 73.79 238 ALA B CA 1
ATOM 4989 C C . ALA B 1 238 ? -16.753 7.463 43.755 1.00 73.88 238 ALA B C 1
ATOM 4990 O O . ALA B 1 238 ? -16.380 7.834 44.870 1.00 73.87 238 ALA B O 1
ATOM 4992 N N . LEU B 1 239 ? -16.324 6.349 43.168 1.00 73.98 239 LEU B N 1
ATOM 4993 C CA . LEU B 1 239 ? -15.185 5.587 43.661 1.00 74.09 239 LEU B CA 1
ATOM 4994 C C . LEU B 1 239 ? -14.145 5.522 42.553 1.00 74.21 239 LEU B C 1
ATOM 4995 O O . LEU B 1 239 ? -14.417 5.006 41.467 1.00 74.23 239 LEU B O 1
ATOM 5000 N N . HIS B 1 240 ? -12.963 6.061 42.828 1.00 74.40 240 HIS B N 1
ATOM 5001 C CA . HIS B 1 240 ? -11.901 6.143 41.832 1.00 74.66 240 HIS B CA 1
ATOM 5002 C C . HIS B 1 240 ? -10.844 5.073 42.056 1.00 74.85 240 HIS B C 1
ATOM 5003 O O . HIS B 1 240 ? -10.311 4.938 43.160 1.00 74.88 240 HIS B O 1
ATOM 5010 N N . SER B 1 241 ? -10.546 4.315 41.003 1.00 75.07 241 SER B N 1
ATOM 5011 C CA . SER B 1 241 ? -9.471 3.332 41.050 1.00 75.32 241 SER B CA 1
ATOM 5012 C C . SER B 1 241 ? -8.200 3.902 40.435 1.00 75.50 241 SER B C 1
ATOM 5013 O O . SER B 1 241 ? -8.242 4.895 39.704 1.00 75.47 241 SER B O 1
ATOM 5016 N N . LYS B 1 242 ? -7.072 3.267 40.741 1.00 75.79 242 LYS B N 1
ATOM 5017 C CA . LYS B 1 242 ? -5.816 3.560 40.063 1.00 76.13 242 LYS B CA 1
ATOM 5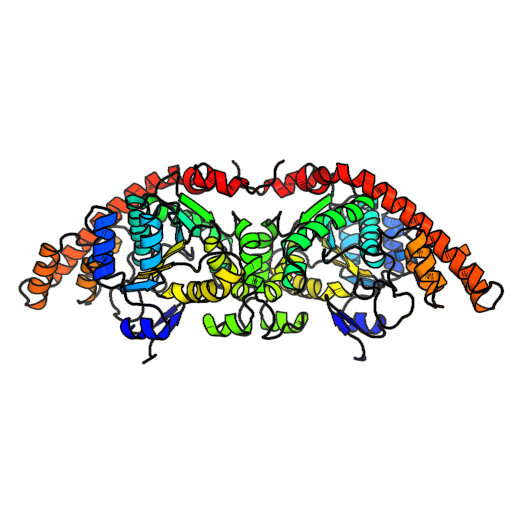018 C C . LYS B 1 242 ? -5.845 2.937 38.669 1.00 76.36 242 LYS B C 1
ATOM 5019 O O . LYS B 1 242 ? -6.863 2.379 38.249 1.00 76.34 242 LYS B O 1
ATOM 5025 N N . PHE B 1 243 ? -4.734 3.041 37.948 1.00 76.71 243 PHE B N 1
ATOM 5026 C CA . PHE B 1 243 ? -4.623 2.414 36.638 1.00 77.08 243 PHE B CA 1
ATOM 5027 C C . PHE B 1 243 ? -3.851 1.106 36.714 1.00 77.36 243 PHE B C 1
ATOM 5028 O O . PHE B 1 243 ? -2.945 0.953 37.535 1.00 77.35 243 PHE B O 1
ATOM 5036 N N . VAL B 1 244 ? -4.225 0.163 35.856 1.00 77.78 244 VAL B N 1
ATOM 5037 C CA . VAL B 1 244 ? -3.445 -1.050 35.660 1.00 78.20 244 VAL B CA 1
ATOM 5038 C C . VAL B 1 244 ? -2.328 -0.715 34.672 1.00 78.57 244 VAL B C 1
ATOM 5039 O O . VAL B 1 244 ? -2.605 -0.300 33.544 1.00 78.54 244 VAL B O 1
ATOM 5043 N N . PRO B 1 245 ? -1.061 -0.874 35.098 1.00 78.97 245 PRO B N 1
ATOM 5044 C CA . PRO B 1 245 ? 0.068 -0.537 34.230 1.00 79.38 245 PRO B CA 1
ATOM 5045 C C . PRO B 1 245 ? 0.271 -1.567 33.120 1.00 79.83 245 PRO B C 1
ATOM 5046 O O . PRO B 1 245 ? -0.179 -2.708 33.248 1.00 79.89 245 PRO B O 1
ATOM 5050 N N . SER B 1 246 ? 0.934 -1.160 32.040 1.00 80.35 246 SER B N 1
ATOM 5051 C CA . SER B 1 246 ? 1.274 -2.080 30.959 1.00 80.91 246 SER B CA 1
ATOM 5052 C C . SER B 1 246 ? 2.456 -2.957 31.369 1.00 81.36 246 SER B C 1
ATOM 5053 O O . SER B 1 246 ? 3.133 -2.669 32.360 1.00 81.35 246 SER B O 1
ATOM 5056 N N . LEU B 1 247 ? 2.693 -4.025 30.608 1.00 81.99 247 LEU B N 1
ATOM 5057 C CA . LEU B 1 247 ? 3.766 -4.980 30.895 1.00 82.60 247 LEU B CA 1
ATOM 5058 C C . LEU B 1 247 ? 5.146 -4.334 31.008 1.00 82.98 247 LEU B C 1
ATOM 5059 O O . LEU B 1 247 ? 5.809 -4.455 32.042 1.00 83.10 247 LEU B O 1
ATOM 5064 N N . THR B 1 248 ? 5.567 -3.648 29.948 1.00 83.37 248 THR B N 1
ATOM 5065 C CA . THR B 1 248 ? 6.913 -3.083 29.882 1.00 83.79 248 THR B CA 1
ATOM 5066 C C . THR B 1 248 ? 7.038 -1.786 30.680 1.00 83.99 248 THR B C 1
ATOM 5067 O O . THR B 1 248 ? 7.852 -1.695 31.602 1.00 84.06 248 THR B O 1
ATOM 5071 N N . SER B 1 249 ? 6.217 -0.799 30.330 1.00 84.23 249 SER B N 1
ATOM 5072 C CA . SER B 1 249 ? 6.329 0.551 30.883 1.00 84.42 249 SER B CA 1
ATOM 5073 C C . SER B 1 249 ? 5.701 0.703 32.272 1.00 84.47 249 SER B C 1
ATOM 5074 O O . SER B 1 249 ? 4.772 -0.024 32.635 1.00 84.54 249 SER B O 1
ATOM 5077 N N . LEU B 1 250 ? 6.230 1.651 33.043 1.00 84.49 250 LEU B N 1
ATOM 5078 C CA . LEU B 1 250 ? 5.679 2.006 34.350 1.00 84.52 250 LEU B CA 1
ATOM 5079 C C . LEU B 1 250 ? 4.927 3.339 34.265 1.00 84.41 250 LEU B C 1
ATOM 5080 O O . LEU B 1 250 ? 4.227 3.734 35.203 1.00 84.37 250 LEU B O 1
ATOM 5085 N N . SER B 1 251 ? 5.081 4.018 33.129 1.00 84.24 251 SER B N 1
ATOM 5086 C CA . SER B 1 251 ? 4.390 5.274 32.853 1.00 84.11 251 SER B CA 1
ATOM 5087 C C . SER B 1 251 ? 3.140 5.038 32.001 1.00 83.97 251 SER B C 1
ATOM 5088 O O . SER B 1 251 ? 3.039 4.031 31.295 1.00 83.92 251 SER B O 1
ATOM 5091 N N . GLY B 1 252 ? 2.198 5.977 32.071 1.00 83.80 252 GLY B N 1
ATOM 5092 C CA . GLY B 1 252 ? 0.918 5.849 31.380 1.00 83.48 252 GLY B CA 1
ATOM 5093 C C . GLY B 1 252 ? 0.051 4.777 32.011 1.00 83.29 252 GLY B C 1
ATOM 5094 O O . GLY B 1 252 ? 0.029 4.623 33.234 1.00 83.25 252 GLY B O 1
ATOM 5095 N N . LYS B 1 253 ? -0.663 4.036 31.169 1.00 83.15 253 LYS B N 1
ATOM 5096 C CA . LYS B 1 253 ? -1.505 2.925 31.616 1.00 82.98 253 LYS B CA 1
ATOM 5097 C C . LYS B 1 253 ? -1.581 1.842 30.539 1.00 82.93 253 LYS B C 1
ATOM 5098 O O . LYS B 1 253 ? -1.049 2.015 29.439 1.00 82.92 253 LYS B O 1
ATOM 5104 N N . MET B 1 254 ? -2.234 0.728 30.861 1.00 82.88 254 MET B N 1
ATOM 5105 C CA . MET B 1 254 ? -2.499 -0.312 29.876 1.00 82.84 254 MET B CA 1
ATOM 5106 C C . MET B 1 254 ? -3.522 0.209 28.876 1.00 82.91 254 MET B C 1
ATOM 5107 O O . MET B 1 254 ? -4.642 0.562 29.248 1.00 82.90 254 MET B O 1
ATOM 5112 N N . SER B 1 255 ? -3.121 0.265 27.610 1.00 83.04 255 SER B N 1
ATOM 5113 C CA . SER B 1 255 ? -3.964 0.808 26.552 1.00 83.19 255 SER B CA 1
ATOM 5114 C C . SER B 1 255 ? -3.945 -0.078 25.311 1.00 83.30 255 SER B C 1
ATOM 5115 O O . SER B 1 255 ? -2.945 -0.740 25.024 1.00 83.29 255 SER B O 1
ATOM 5118 N N . ALA B 1 256 ? -5.057 -0.075 24.578 1.00 83.47 256 ALA B N 1
ATOM 5119 C CA . ALA B 1 256 ? -5.168 -0.819 23.324 1.00 83.68 256 ALA B CA 1
ATOM 5120 C C . ALA B 1 256 ? -4.275 -0.240 22.221 1.00 83.84 256 ALA B C 1
ATOM 5121 O O . ALA B 1 256 ? -4.072 -0.874 21.181 1.00 83.89 256 ALA B O 1
ATOM 5123 N N . SER B 1 257 ? -3.745 0.960 22.459 1.00 83.99 257 SER B N 1
ATOM 5124 C CA . SER B 1 257 ? -2.791 1.598 21.548 1.00 84.16 257 SER B CA 1
ATOM 5125 C C . SER B 1 257 ? -1.521 0.758 21.400 1.00 84.17 257 SER B C 1
ATOM 5126 O O . SER B 1 257 ? -0.924 0.708 20.323 1.00 84.20 257 SER B O 1
ATOM 5129 N N . LYS B 1 258 ? -1.119 0.108 22.491 1.00 84.16 258 LYS B N 1
ATOM 5130 C CA . LYS B 1 258 ? -0.026 -0.861 22.471 1.00 84.20 258 LYS B CA 1
ATOM 5131 C C . LYS B 1 258 ? -0.535 -2.248 22.881 1.00 84.00 258 LYS B C 1
ATOM 5132 O O . LYS B 1 258 ? -0.467 -2.614 24.059 1.00 84.03 258 LYS B O 1
ATOM 5138 N N . PRO B 1 259 ? -1.052 -3.024 21.904 1.00 83.80 259 PRO B N 1
ATOM 5139 C CA . PRO B 1 259 ? -1.644 -4.339 22.169 1.00 83.62 259 PRO B CA 1
ATOM 5140 C C . PRO B 1 259 ? -0.660 -5.369 22.731 1.00 83.46 259 PRO B C 1
ATOM 5141 O O . PRO B 1 259 ? -1.077 -6.297 23.428 1.00 83.46 259 PRO B O 1
ATOM 5145 N N . GLU B 1 260 ? 0.627 -5.197 22.436 1.00 83.21 260 GLU B N 1
ATOM 5146 C CA . GLU B 1 260 ? 1.654 -6.146 22.863 1.00 82.95 260 GLU B CA 1
ATOM 5147 C C . GLU B 1 260 ? 1.937 -6.074 24.367 1.00 82.47 260 GLU B C 1
ATOM 5148 O O . GLU B 1 260 ? 2.500 -7.008 24.941 1.00 82.50 260 GLU B O 1
ATOM 5154 N N . THR B 1 261 ? 1.539 -4.971 24.997 1.00 81.89 261 THR B N 1
ATOM 5155 C CA . THR B 1 261 ? 1.722 -4.786 26.440 1.00 81.30 261 THR B CA 1
ATOM 5156 C C . THR B 1 261 ? 0.392 -4.826 27.199 1.00 80.78 261 THR B C 1
ATOM 5157 O O . THR B 1 261 ? 0.331 -4.514 28.393 1.00 80.65 261 THR B O 1
ATOM 5161 N N . ALA B 1 262 ? -0.667 -5.221 26.497 1.00 80.14 262 ALA B N 1
ATOM 5162 C CA . ALA B 1 262 ? -2.001 -5.300 27.077 1.00 79.54 262 ALA B CA 1
ATOM 5163 C C . ALA B 1 262 ? -2.543 -6.726 27.054 1.00 79.12 262 ALA B C 1
ATOM 5164 O O . ALA B 1 262 ? -2.390 -7.444 26.064 1.00 79.08 262 ALA B O 1
ATOM 5166 N N . ILE B 1 263 ? -3.173 -7.128 28.155 1.00 78.54 263 ILE B N 1
ATOM 5167 C CA . ILE B 1 263 ? -3.863 -8.410 28.220 1.00 77.98 263 ILE B CA 1
ATOM 5168 C C . ILE B 1 263 ? -5.348 -8.190 27.955 1.00 77.64 263 ILE B C 1
ATOM 5169 O O . ILE B 1 263 ? -6.082 -7.704 28.820 1.00 77.61 263 ILE B O 1
ATOM 5174 N N . TYR B 1 264 ? -5.776 -8.537 26.746 1.00 77.20 264 TYR B N 1
ATOM 5175 C CA . TYR B 1 264 ? -7.176 -8.426 26.360 1.00 76.83 264 TYR B CA 1
ATOM 5176 C C . TYR B 1 264 ? -7.999 -9.547 26.980 1.00 76.60 264 TYR B C 1
ATOM 5177 O O . TYR B 1 264 ? -7.503 -10.659 27.171 1.00 76.54 264 TYR B O 1
ATOM 5186 N N . LEU B 1 265 ? -9.259 -9.246 27.290 1.00 76.33 265 LEU B N 1
ATOM 5187 C CA . LEU B 1 265 ? -10.183 -10.232 27.853 1.00 76.05 265 LEU B CA 1
ATOM 5188 C C . LEU B 1 265 ? -10.458 -11.371 26.874 1.00 75.93 265 LEU B C 1
ATOM 5189 O O . LEU B 1 265 ? -10.973 -12.425 27.253 1.00 75.87 265 LEU B O 1
ATOM 5194 N N . THR B 1 266 ? -10.092 -11.144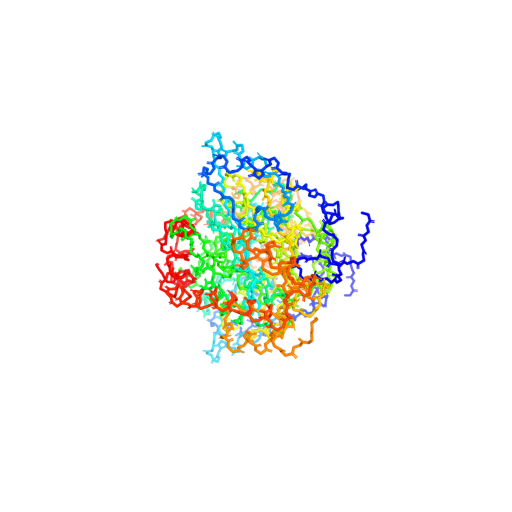 25.617 1.00 75.80 266 THR B N 1
ATOM 5195 C CA . THR B 1 266 ? -10.337 -12.087 24.540 1.00 75.71 266 THR B CA 1
ATOM 5196 C C . THR B 1 266 ? -9.072 -12.875 24.150 1.00 75.59 266 THR B C 1
ATOM 5197 O O . THR B 1 266 ? -9.130 -13.771 23.306 1.00 75.57 266 THR B O 1
ATOM 5201 N N . ASP B 1 267 ? -7.943 -12.541 24.779 1.00 75.47 267 ASP B N 1
ATOM 5202 C CA . ASP B 1 267 ? -6.652 -13.189 24.507 1.00 75.34 267 ASP B CA 1
ATOM 5203 C C . ASP B 1 267 ? -6.641 -14.682 24.827 1.00 75.36 267 ASP B C 1
ATOM 5204 O O . ASP B 1 267 ? -7.175 -15.111 25.852 1.00 75.36 267 ASP B O 1
ATOM 5209 N N . SER B 1 268 ? -6.014 -15.458 23.944 1.00 75.36 268 SER B N 1
ATOM 5210 C CA . SER B 1 268 ? -5.845 -16.900 24.132 1.00 75.37 268 SER B CA 1
ATOM 5211 C C . SER B 1 268 ? -4.736 -17.198 25.153 1.00 75.43 268 SER B C 1
ATOM 5212 O O . SER B 1 268 ? -3.948 -16.307 25.485 1.00 75.35 268 SER B O 1
ATOM 5215 N N . PRO B 1 269 ? -4.676 -18.449 25.661 1.00 75.52 269 PRO B N 1
ATOM 5216 C CA . PRO B 1 269 ? -3.623 -18.827 26.608 1.00 75.59 269 PRO B CA 1
ATOM 5217 C C . PRO B 1 269 ? -2.215 -18.617 26.051 1.00 75.72 269 PRO B C 1
ATOM 5218 O O . PRO B 1 269 ? -1.332 -18.160 26.779 1.00 75.74 269 PRO B O 1
ATOM 5222 N N . GLU B 1 270 ? -2.017 -18.937 24.774 1.00 75.88 270 GLU B N 1
ATOM 5223 C CA . GLU B 1 270 ? -0.720 -18.743 24.114 1.00 76.08 270 GLU B CA 1
ATOM 5224 C C . GLU B 1 270 ? -0.378 -17.267 23.874 1.00 76.14 270 GLU B C 1
ATOM 5225 O O . GLU B 1 270 ? 0.800 -16.903 23.833 1.00 76.11 270 GLU B O 1
ATOM 5231 N N . ASP B 1 271 ? -1.405 -16.429 23.721 1.00 76.25 271 ASP B N 1
ATOM 5232 C CA . ASP B 1 271 ? -1.218 -14.979 23.616 1.00 76.31 271 ASP B CA 1
ATOM 5233 C C . ASP B 1 271 ? -0.660 -14.398 24.910 1.00 76.34 271 ASP B C 1
ATOM 5234 O O . ASP B 1 271 ? 0.236 -13.556 24.878 1.00 76.31 271 ASP B O 1
ATOM 5239 N N . VAL B 1 272 ? -1.191 -14.859 26.042 1.00 76.42 272 VAL B N 1
ATOM 5240 C CA . VAL B 1 272 ? -0.692 -14.463 27.359 1.00 76.57 272 VAL B CA 1
ATOM 5241 C C . VAL B 1 272 ? 0.766 -14.887 27.515 1.00 76.73 272 VAL B C 1
ATOM 5242 O O . VAL B 1 272 ? 1.615 -14.076 27.897 1.00 76.73 272 VAL B O 1
ATOM 5246 N N . GLU B 1 273 ? 1.043 -16.152 27.200 1.00 76.97 273 GLU B N 1
ATOM 5247 C CA . GLU B 1 273 ? 2.391 -16.719 27.288 1.00 77.23 273 GLU B CA 1
ATOM 5248 C C . GLU B 1 273 ? 3.408 -15.912 26.482 1.00 77.44 273 GLU B C 1
ATOM 5249 O O . GLU B 1 273 ? 4.403 -15.446 27.035 1.00 77.45 273 GLU B O 1
ATOM 5255 N N . LYS B 1 274 ? 3.137 -15.728 25.191 1.00 77.76 274 LYS B N 1
ATOM 5256 C CA . LYS B 1 274 ? 4.020 -14.969 24.302 1.00 78.06 274 LYS B CA 1
ATOM 5257 C C . LYS B 1 274 ? 4.272 -13.539 24.784 1.00 78.43 274 LYS B C 1
ATOM 5258 O O . LYS B 1 274 ? 5.402 -13.063 24.731 1.00 78.40 274 LYS B O 1
ATOM 5264 N N . LYS B 1 275 ? 3.223 -12.867 25.257 1.00 78.96 275 LYS B N 1
ATOM 5265 C CA . LYS B 1 275 ? 3.333 -11.479 25.721 1.00 79.48 275 LYS B CA 1
ATOM 5266 C C . LYS B 1 275 ? 4.205 -11.327 26.968 1.00 79.97 275 LYS B C 1
ATOM 5267 O O . LYS B 1 275 ? 4.966 -10.364 27.083 1.00 79.99 275 LYS B O 1
ATOM 5273 N N . VAL B 1 276 ? 4.093 -12.281 27.889 1.00 80.64 276 VAL B N 1
ATOM 5274 C CA . VAL B 1 276 ? 4.865 -12.250 29.132 1.00 81.32 276 VAL B CA 1
ATOM 5275 C C . VAL B 1 276 ? 6.293 -12.778 28.930 1.00 81.94 276 VAL B C 1
ATOM 5276 O O . VAL B 1 276 ? 7.255 -12.090 29.277 1.00 81.96 276 VAL B O 1
ATOM 5280 N N . TRP B 1 277 ? 6.419 -13.981 28.361 1.00 82.75 277 TRP B N 1
ATOM 5281 C CA . TRP B 1 277 ? 7.721 -14.613 28.102 1.00 83.58 277 TRP B CA 1
ATOM 5282 C C . TRP B 1 277 ? 8.680 -13.732 27.284 1.00 84.26 277 TRP B C 1
ATOM 5283 O O . TRP B 1 277 ? 9.881 -13.680 27.565 1.00 84.25 277 TRP B O 1
ATOM 5294 N N . LYS B 1 278 ? 8.129 -13.055 26.274 1.00 85.18 278 LYS B N 1
ATOM 5295 C CA . LYS B 1 278 ? 8.895 -12.408 25.198 1.00 86.05 278 LYS B CA 1
ATOM 5296 C C . LYS B 1 278 ? 9.814 -11.266 25.624 1.00 86.61 278 LYS B C 1
ATOM 5297 O O . LYS B 1 278 ? 10.867 -11.062 25.018 1.00 86.62 278 LYS B O 1
ATOM 5303 N N . PHE B 1 279 ? 9.415 -10.514 26.646 1.00 87.40 279 PHE B N 1
ATOM 5304 C CA . PHE B 1 279 ? 10.166 -9.318 27.028 1.00 88.21 279 PHE B CA 1
ATOM 5305 C C . PHE B 1 279 ? 10.896 -9.424 28.363 1.00 88.58 279 PHE B C 1
ATOM 5306 O O . PHE B 1 279 ? 10.421 -10.077 29.295 1.00 88.63 279 PHE B O 1
ATOM 5314 N N . THR B 1 280 ? 12.055 -8.767 28.424 1.00 89.08 280 THR B N 1
ATOM 5315 C CA . THR B 1 280 ? 12.967 -8.808 29.576 1.00 89.55 280 THR B CA 1
ATOM 5316 C C . THR B 1 280 ? 12.341 -8.299 30.884 1.00 89.75 280 THR B C 1
ATOM 5317 O O . THR B 1 280 ? 12.636 -8.827 31.963 1.00 89.80 280 THR B O 1
ATOM 5321 N N . LEU B 1 281 ? 11.484 -7.279 30.767 1.00 89.96 281 LEU B N 1
ATOM 5322 C CA . LEU B 1 281 ? 10.752 -6.673 31.898 1.00 90.10 281 LEU B CA 1
ATOM 5323 C C . LEU B 1 281 ? 11.666 -6.175 33.032 1.00 90.18 281 LEU B C 1
ATOM 5324 O O . LEU B 1 281 ? 11.917 -6.917 34.014 1.00 90.24 281 LEU B O 1
ATOM 5329 N N . LYS B 1 300 ? 9.994 -5.546 37.026 1.00 115.15 300 LYS B N 1
ATOM 5330 C CA . LYS B 1 300 ? 9.453 -6.679 37.800 1.00 115.15 300 LYS B CA 1
ATOM 5331 C C . LYS B 1 300 ? 8.455 -6.258 38.890 1.00 115.07 300 LYS B C 1
ATOM 5332 O O . LYS B 1 300 ? 7.847 -7.110 39.554 1.00 115.04 300 LYS B O 1
ATOM 5338 N N . CYS B 1 301 ? 8.302 -4.944 39.071 1.00 114.96 301 CYS B N 1
ATOM 5339 C CA . CYS B 1 301 ? 7.236 -4.386 39.906 1.00 114.86 301 CYS B CA 1
ATOM 5340 C C . CYS B 1 301 ? 5.894 -4.698 39.259 1.00 114.65 301 CYS B C 1
ATOM 5341 O O . CYS B 1 301 ? 4.941 -5.081 39.940 1.00 114.65 301 CYS B O 1
ATOM 5344 N N . VAL B 1 302 ? 5.849 -4.537 37.937 1.00 114.38 302 VAL B N 1
ATOM 5345 C CA . VAL B 1 302 ? 4.661 -4.794 37.121 1.00 114.09 302 VAL B CA 1
ATOM 5346 C C . VAL B 1 302 ? 4.129 -6.218 37.321 1.00 113.84 302 VAL B C 1
ATOM 5347 O O . VAL B 1 302 ? 2.919 -6.419 37.461 1.00 113.84 302 VAL B O 1
ATOM 5351 N N . VAL B 1 303 ? 5.041 -7.191 37.348 1.00 113.49 303 VAL B N 1
ATOM 5352 C CA . VAL B 1 303 ? 4.697 -8.605 37.548 1.00 113.13 303 VAL B CA 1
ATOM 5353 C C . VAL B 1 303 ? 3.840 -8.804 38.805 1.00 112.86 303 VAL B C 1
ATOM 5354 O O . VAL B 1 303 ? 2.838 -9.526 38.772 1.00 112.83 303 VAL B O 1
ATOM 5358 N N . PHE B 1 304 ? 4.230 -8.147 39.898 1.00 112.49 304 PHE B N 1
ATOM 5359 C CA . PHE B 1 304 ? 3.526 -8.274 41.174 1.00 112.09 304 PHE B CA 1
ATOM 5360 C C . PHE B 1 304 ? 2.457 -7.208 41.408 1.00 111.77 304 PHE B C 1
ATOM 5361 O O . PHE B 1 304 ? 1.591 -7.382 42.266 1.00 111.72 304 PHE B O 1
ATOM 5369 N N . LYS B 1 305 ? 2.520 -6.114 40.647 1.00 111.42 305 LYS B N 1
ATOM 5370 C CA . LYS B 1 305 ? 1.476 -5.086 40.677 1.00 111.11 305 LYS B CA 1
ATOM 5371 C C . LYS B 1 305 ? 0.131 -5.681 40.264 1.00 110.90 305 LYS B C 1
ATOM 5372 O O . LYS B 1 305 ? -0.890 -5.420 40.896 1.00 110.87 305 LYS B O 1
ATOM 5378 N N . TRP B 1 306 ? 0.156 -6.496 39.211 1.00 110.64 306 TRP B N 1
ATOM 5379 C CA . TRP B 1 306 ? -1.037 -7.142 38.670 1.00 110.40 306 TRP B CA 1
ATOM 5380 C C . TRP B 1 306 ? -1.630 -8.153 39.644 1.00 110.25 306 TRP B C 1
ATOM 5381 O O . TRP B 1 306 ? -2.851 -8.241 39.788 1.00 110.25 306 TRP B O 1
ATOM 5392 N N . LEU B 1 307 ? -0.757 -8.911 40.304 1.00 110.08 307 LEU B N 1
ATOM 5393 C CA . LEU B 1 307 ? -1.170 -9.895 41.300 1.00 109.92 307 LEU B CA 1
ATOM 5394 C C . LEU B 1 307 ? -1.751 -9.220 42.538 1.00 109.86 307 LEU B C 1
ATOM 5395 O O . LEU B 1 307 ? -2.678 -9.742 43.163 1.00 109.83 307 LEU B O 1
ATOM 5400 N N . GLU B 1 308 ? -1.200 -8.057 42.881 1.00 109.78 308 GLU B N 1
ATOM 5401 C CA . GLU B 1 308 ? -1.673 -7.267 44.013 1.00 109.73 308 GLU B CA 1
ATOM 5402 C C . GLU B 1 308 ? -3.066 -6.695 43.757 1.00 109.74 308 GLU B C 1
ATOM 5403 O O . GLU B 1 308 ? -3.899 -6.648 44.663 1.00 109.75 308 GLU B O 1
ATOM 5409 N N . ILE B 1 309 ? -3.319 -6.277 42.520 1.00 109.74 309 ILE B N 1
ATOM 5410 C CA . ILE B 1 309 ? -4.533 -5.519 42.209 1.00 109.76 309 ILE B CA 1
ATOM 5411 C C . ILE B 1 309 ? -5.703 -6.340 41.652 1.00 109.78 309 ILE B C 1
ATOM 5412 O O . ILE B 1 309 ? -6.846 -5.878 41.692 1.00 109.77 309 ILE B O 1
ATOM 5417 N N . PHE B 1 310 ? -5.434 -7.545 41.148 1.00 109.86 310 PHE B N 1
ATOM 5418 C CA . PHE B 1 310 ? -6.495 -8.335 40.510 1.00 109.96 310 PHE B CA 1
ATOM 5419 C C . PHE B 1 310 ? -6.398 -9.864 40.620 1.00 110.14 310 PHE B C 1
ATOM 5420 O O . PHE B 1 310 ? -7.423 -10.532 40.769 1.00 110.13 310 PHE B O 1
ATOM 5428 N N . PHE B 1 311 ? -5.188 -10.413 40.554 1.00 110.40 311 PHE B N 1
ATOM 5429 C CA . PHE B 1 311 ? -5.028 -11.857 40.329 1.00 110.69 311 PHE B CA 1
ATOM 5430 C C . PHE B 1 311 ? -4.911 -12.766 41.560 1.00 111.00 311 PHE B C 1
ATOM 5431 O O . PHE B 1 311 ? -5.620 -13.774 41.644 1.00 111.04 311 PHE B O 1
ATOM 5439 N N . GLU B 1 312 ? -4.028 -12.430 42.498 1.00 111.36 312 GLU B N 1
ATOM 5440 C CA . GLU B 1 312 ? -3.871 -13.252 43.702 1.00 111.70 312 GLU B CA 1
ATOM 5441 C C . GLU B 1 312 ? -4.839 -12.840 44.812 1.00 111.94 312 GLU B C 1
ATOM 5442 O O . GLU B 1 312 ? -4.667 -11.797 45.447 1.00 111.99 312 GLU B O 1
ATOM 5448 N N . GLU B 1 313 ? -5.848 -13.678 45.041 1.00 112.26 313 GLU B N 1
ATOM 5449 C CA . GLU B 1 313 ? -6.919 -13.383 45.993 1.00 112.60 313 GLU B CA 1
ATOM 5450 C C . GLU B 1 313 ? -6.497 -13.620 47.449 1.00 112.80 313 GLU B C 1
ATOM 5451 O O . GLU B 1 313 ? -7.170 -13.165 48.378 1.00 112.85 313 GLU B O 1
ATOM 5457 N N . ASP B 1 314 ? -5.385 -14.328 47.638 1.00 113.09 314 ASP B N 1
ATOM 5458 C CA . ASP B 1 314 ? -4.859 -14.636 48.967 1.00 113.37 314 ASP B CA 1
ATOM 5459 C C . ASP B 1 314 ? -3.812 -13.600 49.384 1.00 113.57 314 ASP B C 1
ATOM 5460 O O . ASP B 1 314 ? -2.789 -13.441 48.715 1.00 113.53 314 ASP B O 1
ATOM 5465 N N . ASP B 1 315 ? -4.079 -12.905 50.490 1.00 113.89 315 ASP B N 1
ATOM 5466 C CA . ASP B 1 315 ? -3.188 -11.860 51.008 1.00 114.21 315 ASP B CA 1
ATOM 5467 C C . ASP B 1 315 ? -1.866 -12.420 51.528 1.00 114.43 315 ASP B C 1
ATOM 5468 O O . ASP B 1 315 ? -0.806 -11.826 51.317 1.00 114.41 315 ASP B O 1
ATOM 5473 N N . LYS B 1 316 ? -1.946 -13.563 52.207 1.00 114.77 316 LYS B N 1
ATOM 5474 C CA . LYS B 1 316 ? -0.783 -14.204 52.823 1.00 115.11 316 LYS B CA 1
ATOM 5475 C C . LYS B 1 316 ? 0.161 -14.792 51.773 1.00 115.31 316 LYS B C 1
ATOM 5476 O O . LYS B 1 316 ? 1.385 -14.717 51.917 1.00 115.35 316 LYS B O 1
ATOM 5482 N N . LYS B 1 317 ? -0.421 -15.367 50.720 1.00 115.56 317 LYS B N 1
ATOM 5483 C CA . LYS B 1 317 ? 0.339 -15.964 49.624 1.00 115.81 317 LYS B CA 1
ATOM 5484 C C . LYS B 1 317 ? 0.978 -14.891 48.743 1.00 115.98 317 LYS B C 1
ATOM 5485 O O . LYS B 1 317 ? 2.068 -15.089 48.207 1.00 115.96 317 LYS B O 1
ATOM 5491 N N . LEU B 1 318 ? 0.286 -13.761 48.602 1.00 116.25 318 LEU B N 1
ATOM 5492 C CA . LEU B 1 318 ? 0.769 -12.624 47.821 1.00 116.53 318 LEU B CA 1
ATOM 5493 C C . LEU B 1 318 ? 2.022 -12.007 48.442 1.00 116.81 318 LEU B C 1
ATOM 5494 O O . LEU B 1 318 ? 3.016 -11.778 47.747 1.00 116.83 318 LEU B O 1
ATOM 5499 N N . LYS B 1 319 ? 1.966 -11.749 49.748 1.00 117.18 319 LYS B N 1
ATOM 5500 C CA . LYS B 1 319 ? 3.083 -11.160 50.489 1.00 117.54 319 LYS B CA 1
ATOM 5501 C C . LYS B 1 319 ? 4.289 -12.100 50.526 1.00 117.78 319 LYS B C 1
ATOM 5502 O O . LYS B 1 319 ? 5.438 -11.655 50.452 1.00 117.77 319 LYS B O 1
ATOM 5508 N N . GLU B 1 320 ? 4.010 -13.398 50.630 1.00 118.11 320 GLU B N 1
ATOM 5509 C CA . GLU B 1 320 ? 5.040 -14.428 50.724 1.00 118.46 320 GLU B CA 1
ATOM 5510 C C . GLU B 1 320 ? 5.890 -14.508 49.458 1.00 118.69 320 GLU B C 1
ATOM 5511 O O . GLU B 1 320 ? 7.110 -14.665 49.532 1.00 118.71 320 GLU B O 1
ATOM 5517 N N . ARG B 1 321 ? 5.239 -14.389 48.303 1.00 119.01 321 ARG B N 1
ATOM 5518 C CA . ARG B 1 321 ? 5.921 -14.486 47.014 1.00 119.33 321 ARG B CA 1
ATOM 5519 C C . ARG B 1 321 ? 6.646 -13.199 46.635 1.00 119.55 321 ARG B C 1
ATOM 5520 O O . ARG B 1 321 ? 7.603 -13.231 45.860 1.00 119.57 321 ARG B O 1
ATOM 5528 N N . TYR B 1 322 ? 6.186 -12.075 47.183 1.00 119.83 322 TYR B N 1
ATOM 5529 C CA . TYR B 1 322 ? 6.840 -10.781 46.982 1.00 120.10 322 TYR B CA 1
ATOM 5530 C C . TYR B 1 322 ? 8.202 -10.744 47.679 1.00 120.20 322 TYR B C 1
ATOM 5531 O O . TYR B 1 322 ? 9.193 -10.285 47.101 1.00 120.21 322 TYR B O 1
ATOM 5540 N N . TYR B 1 323 ? 8.236 -11.234 48.918 1.00 120.31 323 TYR B N 1
ATOM 5541 C CA . TYR B 1 323 ? 9.474 -11.362 49.685 1.00 120.41 323 TYR B CA 1
ATOM 5542 C C . TYR B 1 323 ? 10.411 -12.398 49.065 1.00 120.33 323 TYR B C 1
ATOM 5543 O O . TYR B 1 323 ? 11.625 -12.197 49.025 1.00 120.32 323 TYR B O 1
ATOM 5552 N N . ALA B 1 324 ? 9.837 -13.497 48.577 1.00 120.23 324 ALA B N 1
ATOM 5553 C CA . ALA B 1 324 ? 10.603 -14.574 47.946 1.00 120.13 324 ALA B CA 1
ATOM 5554 C C . ALA B 1 324 ? 11.194 -14.163 46.596 1.00 120.05 324 ALA B C 1
ATOM 5555 O O . ALA B 1 324 ? 12.179 -14.748 46.140 1.00 120.06 324 ALA B O 1
ATOM 5557 N N . CYS B 1 325 ? 10.590 -13.157 45.967 1.00 119.91 325 CYS B N 1
ATOM 5558 C CA . CYS B 1 325 ? 11.053 -12.655 44.677 1.00 119.77 325 CYS B CA 1
ATOM 5559 C C . CYS B 1 325 ? 12.156 -11.609 44.833 1.00 119.53 325 CYS B C 1
ATOM 5560 O O . CYS B 1 325 ? 13.214 -11.720 44.209 1.00 119.52 325 CYS B O 1
ATOM 5563 N N . LYS B 1 326 ? 11.901 -10.600 45.667 1.00 119.21 326 LYS B N 1
ATOM 5564 C CA . LYS B 1 326 ? 12.829 -9.483 45.856 1.00 118.89 326 LYS B CA 1
ATOM 5565 C C . LYS B 1 326 ? 14.127 -9.905 46.552 1.00 118.58 326 LYS B C 1
ATOM 5566 O O . LYS B 1 326 ? 15.188 -9.332 46.294 1.00 118.58 326 LYS B O 1
ATOM 5572 N N . ASN B 1 327 ? 14.035 -10.911 47.420 1.00 118.14 327 ASN B N 1
ATOM 5573 C CA . ASN B 1 327 ? 15.209 -11.456 48.108 1.00 118.57 327 ASN B CA 1
ATOM 5574 C C . ASN B 1 327 ? 15.975 -12.491 47.274 1.00 118.46 327 ASN B C 1
ATOM 5575 O O . ASN B 1 327 ? 17.017 -12.999 47.702 1.00 118.62 327 ASN B O 1
ATOM 5580 N N . GLY B 1 328 ? 15.449 -12.793 46.086 1.00 117.97 328 GLY B N 1
ATOM 5581 C CA . GLY B 1 328 ? 16.120 -13.667 45.125 1.00 116.91 328 GLY B CA 1
ATOM 5582 C C . GLY B 1 328 ? 15.975 -15.158 45.381 1.00 115.84 328 GLY B C 1
ATOM 5583 O O . GLY B 1 328 ? 16.700 -15.962 44.791 1.00 116.03 328 GLY B O 1
ATOM 5584 N N . GLU B 1 329 ? 15.040 -15.529 46.255 1.00 114.81 329 GLU B N 1
ATOM 5585 C CA . GLU B 1 329 ? 14.799 -16.938 46.587 1.00 114.12 329 GLU B CA 1
ATOM 5586 C C . GLU B 1 329 ? 14.055 -17.677 45.473 1.00 113.48 329 GLU B C 1
ATOM 5587 O O . GLU B 1 329 ? 14.174 -18.897 45.341 1.00 113.44 329 GLU B O 1
ATOM 5593 N N . LEU B 1 330 ? 13.287 -16.929 44.682 1.00 112.62 330 LEU B N 1
ATOM 5594 C CA . LEU B 1 330 ? 12.633 -17.462 43.490 1.00 111.75 330 LEU B CA 1
ATOM 5595 C C . LEU B 1 330 ? 13.109 -16.732 42.241 1.00 111.05 330 LEU B C 1
ATOM 5596 O O . LEU B 1 330 ? 13.194 -15.501 42.226 1.00 110.99 330 LEU B O 1
ATOM 5601 N N . THR B 1 331 ? 13.423 -17.501 41.200 1.00 110.14 331 THR B N 1
ATOM 5602 C CA . THR B 1 331 ? 13.844 -16.940 39.915 1.00 109.20 331 THR B CA 1
ATOM 5603 C C . THR B 1 331 ? 12.670 -16.249 39.230 1.00 108.49 331 THR B C 1
ATOM 5604 O O . THR B 1 331 ? 11.510 -16.609 39.458 1.00 108.42 331 THR B O 1
ATOM 5608 N N . CYS B 1 332 ? 12.977 -15.258 38.396 1.00 107.51 332 CYS B N 1
ATOM 5609 C CA . CYS B 1 332 ? 11.952 -14.495 37.686 1.00 106.57 332 CYS B CA 1
ATOM 5610 C C . CYS B 1 332 ? 11.119 -15.395 36.774 1.00 105.73 332 CYS B C 1
ATOM 5611 O O . CYS B 1 332 ? 9.928 -15.153 36.573 1.00 105.68 332 CYS B O 1
ATOM 5614 N N . GLY B 1 333 ? 11.760 -16.433 36.237 1.00 104.73 333 GLY B N 1
ATOM 5615 C CA . GLY B 1 333 ? 11.100 -17.425 35.391 1.00 103.50 333 GLY B CA 1
ATOM 5616 C C . GLY B 1 333 ? 9.953 -18.128 36.090 1.00 102.61 333 GLY B C 1
ATOM 5617 O O . GLY B 1 333 ? 8.933 -18.431 35.467 1.00 102.57 333 GLY B O 1
ATOM 5618 N N . GLU B 1 334 ? 10.123 -18.384 37.386 1.00 101.68 334 GLU B N 1
ATOM 5619 C CA . GLU B 1 334 ? 9.067 -18.966 38.212 1.00 100.75 334 GLU B CA 1
ATOM 5620 C C . GLU B 1 334 ? 7.936 -17.961 38.427 1.00 99.93 334 GLU B C 1
ATOM 5621 O O . GLU B 1 334 ? 6.759 -18.326 38.384 1.00 99.85 334 GLU B O 1
ATOM 5627 N N . CYS B 1 335 ? 8.309 -16.699 38.646 1.00 98.84 335 CYS B N 1
ATOM 5628 C CA . CYS B 1 335 ? 7.353 -15.616 38.895 1.00 97.74 335 CYS B CA 1
ATOM 5629 C C . CYS B 1 335 ? 6.484 -15.321 37.676 1.00 96.87 335 CYS B C 1
ATOM 5630 O O . CYS B 1 335 ? 5.276 -15.112 37.806 1.00 96.81 335 CYS B O 1
ATOM 5633 N N . LYS B 1 336 ? 7.107 -15.305 36.500 1.00 95.73 336 LYS B N 1
ATOM 5634 C CA . LYS B 1 336 ? 6.399 -15.086 35.241 1.00 94.60 336 LYS B CA 1
ATOM 5635 C C . LYS B 1 336 ? 5.452 -16.244 34.933 1.00 93.90 336 LYS B C 1
ATOM 5636 O O . LYS B 1 336 ? 4.338 -16.030 34.457 1.00 93.83 336 LYS B O 1
ATOM 5642 N N . ARG B 1 337 ? 5.901 -17.464 35.223 1.00 92.98 337 ARG B N 1
ATOM 5643 C CA . ARG B 1 337 ? 5.086 -18.670 35.067 1.00 92.07 337 ARG B CA 1
ATOM 5644 C C . ARG B 1 337 ? 3.906 -18.664 36.039 1.00 91.38 337 ARG B C 1
ATOM 5645 O O . ARG B 1 337 ? 2.808 -19.116 35.702 1.00 91.33 337 ARG B O 1
ATOM 5653 N N . TYR B 1 338 ? 4.145 -18.141 37.239 1.00 90.46 338 TYR B N 1
ATOM 5654 C CA . TYR B 1 338 ? 3.109 -18.003 38.258 1.00 89.55 338 TYR B CA 1
ATOM 5655 C C . TYR B 1 338 ? 2.073 -16.945 37.872 1.00 88.85 338 TYR B C 1
ATOM 5656 O O . TYR B 1 338 ? 0.880 -17.125 38.119 1.00 88.79 338 TYR B O 1
ATOM 5665 N N . LEU B 1 339 ? 2.534 -15.855 37.262 1.00 87.98 339 LEU B N 1
ATOM 5666 C CA . LEU B 1 339 ? 1.646 -14.798 36.777 1.00 87.11 339 LEU B CA 1
ATOM 5667 C C . LEU B 1 339 ? 0.777 -15.286 35.620 1.00 86.60 339 LEU B C 1
ATOM 5668 O O . LEU B 1 339 ? -0.439 -15.094 35.633 1.00 86.55 339 LEU B O 1
ATOM 5673 N N . ILE B 1 340 ? 1.410 -15.922 34.634 1.00 85.93 340 ILE B N 1
ATOM 5674 C CA . ILE B 1 340 ? 0.723 -16.428 33.441 1.00 85.26 340 ILE B CA 1
ATOM 5675 C C . ILE B 1 340 ? -0.423 -17.370 33.802 1.00 84.91 340 ILE B C 1
ATOM 5676 O O . ILE B 1 340 ? -1.524 -17.249 33.263 1.00 84.81 340 ILE B O 1
ATOM 5681 N N . SER B 1 341 ? -0.156 -18.292 34.724 1.00 84.52 341 SER B N 1
ATOM 5682 C CA . SER B 1 341 ? -1.142 -19.279 35.166 1.00 84.14 341 SER B CA 1
ATOM 5683 C C . SER B 1 341 ? -2.395 -18.636 35.760 1.00 83.79 341 SER B C 1
ATOM 5684 O O . SER B 1 341 ? -3.508 -19.106 35.523 1.00 83.71 341 SER B O 1
ATOM 5687 N N . LYS B 1 342 ? -2.203 -17.557 36.517 1.00 83.39 342 LYS B N 1
ATOM 5688 C CA . LYS B 1 342 ? -3.313 -16.826 37.132 1.00 82.99 342 LYS B CA 1
ATOM 5689 C C . LYS B 1 342 ? -4.098 -15.986 36.121 1.00 82.79 342 LYS B C 1
ATOM 5690 O O . LYS B 1 342 ? -5.322 -15.869 36.224 1.00 82.75 342 LYS B O 1
ATOM 5696 N N . ILE B 1 343 ? -3.393 -15.408 35.149 1.00 82.52 343 ILE B N 1
ATOM 5697 C CA . ILE B 1 343 ? -4.037 -14.701 34.041 1.00 82.28 343 ILE B CA 1
ATOM 5698 C C . ILE B 1 343 ? -4.842 -15.683 33.185 1.00 82.26 343 ILE B C 1
ATOM 5699 O O . ILE B 1 343 ? -5.956 -15.373 32.759 1.00 82.27 343 ILE B O 1
ATOM 5704 N N . GLN B 1 344 ? -4.276 -16.867 32.952 1.00 82.24 344 GLN B N 1
ATOM 5705 C CA . GLN B 1 344 ? -4.926 -17.900 32.145 1.00 82.20 344 GLN B CA 1
ATOM 5706 C C . GLN B 1 344 ? -6.153 -18.495 32.829 1.00 82.22 344 GLN B C 1
ATOM 5707 O O . GLN B 1 344 ? -7.143 -18.797 32.163 1.00 82.17 344 GLN B O 1
ATOM 5713 N N . GLU B 1 345 ? -6.080 -18.661 34.151 1.00 82.30 345 GLU B N 1
ATOM 5714 C CA . GLU B 1 345 ? -7.217 -19.145 34.938 1.00 82.46 345 GLU B CA 1
ATOM 5715 C C . GLU B 1 345 ? -8.409 -18.204 34.806 1.00 82.35 345 GLU B C 1
ATOM 5716 O O . GLU B 1 345 ? -9.530 -18.647 34.542 1.00 82.36 345 GLU B O 1
ATOM 5722 N N . PHE B 1 346 ? -8.149 -16.908 34.984 1.00 82.24 346 PHE B N 1
ATOM 5723 C CA . PHE B 1 346 ? -9.177 -15.877 34.871 1.00 82.10 346 PHE B CA 1
ATOM 5724 C C . PHE B 1 346 ? -9.772 -15.805 33.466 1.00 82.08 346 PHE B C 1
ATOM 5725 O O . PHE B 1 346 ? -10.994 -15.772 33.310 1.00 82.12 346 PHE B O 1
ATOM 5733 N N . LEU B 1 347 ? -8.905 -15.776 32.455 1.00 82.00 347 LEU B N 1
ATOM 5734 C CA . LEU B 1 347 ? -9.336 -15.643 31.065 1.00 81.95 347 LEU B CA 1
ATOM 5735 C C . LEU B 1 347 ? -10.079 -16.869 30.548 1.00 82.05 347 LEU B C 1
ATOM 5736 O O . LEU B 1 347 ? -11.010 -16.738 29.754 1.00 81.97 347 LEU B O 1
ATOM 5741 N N . LYS B 1 348 ? -9.669 -18.053 31.001 1.00 82.28 348 LYS B N 1
ATOM 5742 C CA . LYS B 1 348 ? -10.369 -19.292 30.659 1.00 82.53 348 LYS B CA 1
ATOM 5743 C C . LYS B 1 348 ? -11.789 -19.252 31.217 1.00 82.57 348 LYS B C 1
ATOM 5744 O O . LYS B 1 348 ? -12.746 -19.598 30.519 1.00 82.55 348 LYS B O 1
ATOM 5750 N N . GLU B 1 349 ? -11.908 -18.812 32.470 1.00 82.64 349 GLU B N 1
ATOM 5751 C CA . GLU B 1 349 ? -13.199 -18.688 33.141 1.00 82.73 349 GLU B CA 1
ATOM 5752 C C . GLU B 1 349 ? -14.047 -17.564 32.547 1.00 82.61 349 GLU B C 1
ATOM 5753 O O . GLU B 1 349 ? -15.254 -17.731 32.370 1.00 82.62 349 GLU B O 1
ATOM 5759 N N . HIS B 1 350 ? -13.411 -16.431 32.236 1.00 82.49 350 HIS B N 1
ATOM 5760 C CA . HIS B 1 350 ? -14.109 -15.287 31.647 1.00 82.36 350 HIS B CA 1
ATOM 5761 C C . HIS B 1 350 ? -14.643 -15.602 30.250 1.00 82.38 350 HIS B C 1
ATOM 5762 O O . HIS B 1 350 ? -15.797 -15.298 29.946 1.00 82.30 350 HIS B O 1
ATOM 5769 N N . GLN B 1 351 ? -13.802 -16.213 29.416 1.00 82.48 351 GLN B N 1
ATOM 5770 C CA . GLN B 1 351 ? -14.178 -16.579 28.046 1.00 82.62 351 GLN B CA 1
ATOM 5771 C C . GLN B 1 351 ? -15.262 -17.655 28.004 1.00 82.77 351 GLN B C 1
ATOM 5772 O O . GLN B 1 351 ? -16.060 -17.702 27.066 1.00 82.74 351 GLN B O 1
ATOM 5778 N N . ARG B 1 352 ? -15.274 -18.514 29.022 1.00 82.98 352 ARG B N 1
ATOM 5779 C CA . ARG B 1 352 ? -16.326 -19.509 29.203 1.00 83.23 352 ARG B CA 1
ATOM 5780 C C . ARG B 1 352 ? -17.666 -18.817 29.459 1.00 83.23 352 ARG B C 1
ATOM 5781 O O . ARG B 1 352 ? -18.666 -19.123 28.805 1.00 83.25 352 ARG B O 1
ATOM 5789 N N . ARG B 1 353 ? -17.664 -17.875 30.404 1.00 83.29 353 ARG B N 1
ATOM 5790 C CA . ARG B 1 353 ? -18.854 -17.102 30.772 1.00 83.32 353 ARG B CA 1
ATOM 5791 C C . ARG B 1 353 ? -19.260 -16.128 29.669 1.00 83.35 353 ARG B C 1
ATOM 5792 O O . ARG B 1 353 ? -20.420 -15.723 29.578 1.00 83.33 353 ARG B O 1
ATOM 5800 N N . ARG B 1 354 ? -18.287 -15.765 28.836 1.00 83.43 354 ARG B N 1
ATOM 5801 C CA . ARG B 1 354 ? -18.492 -14.867 27.707 1.00 83.48 354 ARG B CA 1
ATOM 5802 C C . ARG B 1 354 ? -19.376 -15.505 26.635 1.00 83.66 354 ARG B C 1
ATOM 5803 O O . ARG B 1 354 ? -20.158 -14.815 25.980 1.00 83.67 354 ARG B O 1
ATOM 5811 N N . LYS B 1 355 ? -19.243 -16.818 26.460 1.00 83.89 355 LYS B N 1
ATOM 5812 C CA . LYS B 1 355 ? -20.053 -17.555 25.491 1.00 84.14 355 LYS B CA 1
ATOM 5813 C C . LYS B 1 355 ? -21.492 -17.731 25.983 1.00 84.16 355 LYS B C 1
ATOM 5814 O O . LYS B 1 355 ? -22.435 -17.678 25.190 1.00 84.18 355 LYS B O 1
ATOM 5820 N N . LYS B 1 356 ? -21.646 -17.940 27.290 1.00 84.19 356 LYS B N 1
ATOM 5821 C CA . LYS B 1 356 ? -22.963 -18.041 27.925 1.00 84.22 356 LYS B CA 1
ATOM 5822 C C . LYS B 1 356 ? -23.676 -16.688 27.956 1.00 84.12 356 LYS B C 1
ATOM 5823 O O . LYS B 1 356 ? -24.908 -16.626 28.022 1.00 84.11 356 LYS B O 1
ATOM 5829 N N . ALA B 1 357 ? -22.885 -15.616 27.905 1.00 83.98 357 ALA B N 1
ATOM 5830 C CA . ALA B 1 357 ? -23.385 -14.242 27.940 1.00 83.78 357 ALA B CA 1
ATOM 5831 C C . ALA B 1 357 ? -24.168 -13.859 26.686 1.00 83.64 357 ALA B C 1
ATOM 5832 O O . ALA B 1 357 ? -25.020 -12.970 26.733 1.00 83.62 357 ALA B O 1
ATOM 5834 N N . GLU B 1 358 ? -23.877 -14.537 25.575 1.00 83.46 358 GLU B N 1
ATOM 5835 C CA . GLU B 1 358 ? -24.520 -14.270 24.284 1.00 83.32 358 GLU B CA 1
ATOM 5836 C C . GLU B 1 358 ? -26.035 -14.439 24.343 1.00 83.12 358 GLU B C 1
ATOM 5837 O O . GLU B 1 358 ? -26.769 -13.808 23.582 1.00 83.09 358 GLU B O 1
ATOM 5843 N N . LYS B 1 359 ? -26.486 -15.296 25.255 1.00 82.93 359 LYS B N 1
ATOM 5844 C CA . LYS B 1 359 ? -27.904 -15.597 25.430 1.00 82.77 359 LYS B CA 1
ATOM 5845 C C . LYS B 1 359 ? -28.607 -14.545 26.285 1.00 82.45 359 LYS B C 1
ATOM 5846 O O . LYS B 1 359 ? -29.798 -14.288 26.107 1.00 82.47 359 LYS B O 1
ATOM 5852 N N . LEU B 1 360 ? -27.859 -13.937 27.204 1.00 82.05 360 LEU B N 1
ATOM 5853 C CA . LEU B 1 360 ? -28.416 -12.992 28.174 1.00 81.62 360 LEU B CA 1
ATOM 5854 C C . LEU B 1 360 ? -28.505 -11.545 27.676 1.00 81.29 360 LEU B C 1
ATOM 5855 O O . LEU B 1 360 ? -29.029 -10.680 28.384 1.00 81.25 360 LEU B O 1
ATOM 5860 N N . VAL B 1 361 ? -28.003 -11.290 26.467 1.00 80.85 361 VAL B N 1
ATOM 5861 C CA . VAL B 1 361 ? -27.929 -9.930 25.911 1.00 80.41 361 VAL B CA 1
ATOM 5862 C C . VAL B 1 361 ? -29.296 -9.248 25.835 1.00 80.16 361 VAL B C 1
ATOM 5863 O O . VAL B 1 361 ? -29.456 -8.123 26.309 1.00 80.18 361 VAL B O 1
ATOM 5867 N N . GLU B 1 362 ? -30.274 -9.941 25.256 1.00 79.82 362 GLU B N 1
ATOM 5868 C CA . GLU B 1 362 ? -31.634 -9.418 25.117 1.00 79.50 362 GLU B CA 1
ATOM 5869 C C . GLU B 1 362 ? -32.248 -9.028 26.466 1.00 79.17 362 GLU B C 1
ATOM 5870 O O . GLU B 1 362 ? -32.973 -8.036 26.562 1.00 79.08 362 GLU B O 1
ATOM 5876 N N . LYS B 1 363 ? -31.941 -9.810 27.498 1.00 78.85 363 LYS B N 1
ATOM 5877 C CA . LYS B 1 363 ? -32.448 -9.575 28.848 1.00 78.51 363 LYS B CA 1
ATOM 5878 C C . LYS B 1 363 ? -31.867 -8.294 29.458 1.00 78.20 363 LYS B C 1
ATOM 5879 O O . LYS B 1 363 ? -32.615 -7.443 29.945 1.00 78.19 363 LYS B O 1
ATOM 5885 N N . PHE B 1 364 ? -30.542 -8.156 29.412 1.00 77.73 364 PHE B N 1
ATOM 5886 C CA . PHE B 1 364 ? -29.852 -6.992 29.981 1.00 77.24 364 PHE B CA 1
ATOM 5887 C C . PHE B 1 364 ? -30.085 -5.689 29.211 1.00 76.98 364 PHE B C 1
ATOM 5888 O O . PHE B 1 364 ? -29.895 -4.601 29.758 1.00 76.91 364 PHE B O 1
ATOM 5896 N N . LYS B 1 365 ? -30.498 -5.801 27.951 1.00 76.67 365 LYS B N 1
ATOM 5897 C CA . LYS B 1 365 ? -30.716 -4.626 27.113 1.00 76.43 365 LYS B CA 1
ATOM 5898 C C . LYS B 1 365 ? -32.183 -4.236 26.947 1.00 76.49 365 LYS B C 1
ATOM 5899 O O . LYS B 1 365 ? -32.486 -3.058 26.758 1.00 76.48 365 LYS B O 1
ATOM 5905 N N . TYR B 1 366 ? -33.086 -5.217 27.009 1.00 76.59 366 TYR B N 1
ATOM 5906 C CA . TYR B 1 366 ? -34.501 -4.979 26.698 1.00 76.69 366 TYR B CA 1
ATOM 5907 C C . TYR B 1 366 ? -35.496 -5.643 27.653 1.00 76.81 366 TYR B C 1
ATOM 5908 O O . TYR B 1 366 ? -36.334 -4.966 28.253 1.00 76.87 366 TYR B O 1
ATOM 5917 N N . THR B 1 367 ? -35.399 -6.965 27.778 1.00 76.94 367 THR B N 1
ATOM 5918 C CA . THR B 1 367 ? -36.441 -7.786 28.403 1.00 77.00 367 THR B CA 1
ATOM 5919 C C . THR B 1 367 ? -36.457 -7.726 29.933 1.00 76.99 367 THR B C 1
ATOM 5920 O O . THR B 1 367 ? -37.521 -7.839 30.546 1.00 77.02 367 THR B O 1
ATOM 5924 N N . GLY B 1 368 ? -35.284 -7.540 30.535 1.00 76.98 368 GLY B N 1
ATOM 5925 C CA . GLY B 1 368 ? -35.133 -7.522 31.992 1.00 76.95 368 GLY B CA 1
ATOM 5926 C C . GLY B 1 368 ? -36.036 -6.542 32.715 1.00 76.99 368 GLY B C 1
ATOM 5927 O O . GLY B 1 368 ? -36.555 -5.601 32.114 1.00 76.89 368 GLY B O 1
ATOM 5928 N N . LYS B 1 369 ? -36.212 -6.770 34.014 1.00 77.13 369 LYS B N 1
ATOM 5929 C CA . LYS B 1 369 ? -37.108 -5.971 34.852 1.00 77.29 369 LYS B CA 1
ATOM 5930 C C . LYS B 1 369 ? -36.799 -4.473 34.764 1.00 77.29 369 LYS B C 1
ATOM 5931 O O . LYS B 1 369 ? -37.702 -3.665 34.537 1.00 77.36 369 LYS B O 1
ATOM 5937 N N . LEU B 1 370 ? -35.525 -4.118 34.930 1.00 77.23 370 LEU B N 1
ATOM 5938 C CA . LEU B 1 370 ? -35.086 -2.727 34.833 1.00 77.14 370 LEU B CA 1
ATOM 5939 C C . LEU B 1 370 ? -35.110 -2.257 33.380 1.00 77.11 370 LEU B C 1
ATOM 5940 O O . LEU B 1 370 ? -35.620 -1.179 33.078 1.00 77.10 370 LEU B O 1
ATOM 5945 N N . ALA B 1 371 ? -34.559 -3.080 32.489 1.00 77.13 371 ALA B N 1
ATOM 5946 C CA . ALA B 1 371 ? -34.487 -2.765 31.063 1.00 77.16 371 ALA B CA 1
ATOM 5947 C C . ALA B 1 371 ? -35.856 -2.458 30.455 1.00 77.23 371 ALA B C 1
ATOM 5948 O O . ALA B 1 371 ? -35.986 -1.540 29.642 1.00 77.22 371 ALA B O 1
ATOM 5950 N N . GLN B 1 372 ? -36.867 -3.227 30.860 1.00 77.35 372 GLN B N 1
ATOM 5951 C CA . GLN B 1 372 ? -38.239 -3.043 30.386 1.00 77.44 372 GLN B CA 1
ATOM 5952 C C . GLN B 1 372 ? -38.834 -1.739 30.911 1.00 77.44 372 GLN B C 1
ATOM 5953 O O . GLN B 1 372 ? -39.536 -1.039 30.181 1.00 77.40 372 GLN B O 1
ATOM 5959 N N . GLU B 1 373 ? -38.548 -1.425 32.174 1.00 77.48 373 GLU B N 1
ATOM 5960 C CA . GLU B 1 373 ? -39.001 -0.182 32.795 1.00 77.59 373 GLU B CA 1
ATOM 5961 C C . GLU B 1 373 ? -38.501 1.032 32.025 1.00 77.47 373 GLU B C 1
ATOM 5962 O O . GLU B 1 373 ? -39.273 1.940 31.714 1.00 77.48 373 GLU B O 1
ATOM 5968 N N . MET B 1 374 ? -37.206 1.027 31.714 1.00 77.42 374 MET B N 1
ATOM 5969 C CA . MET B 1 374 ? -36.554 2.145 31.038 1.00 77.29 374 MET B CA 1
ATOM 5970 C C . MET B 1 374 ? -36.989 2.282 29.585 1.00 77.32 374 MET B C 1
ATOM 5971 O O . MET B 1 374 ? -37.145 3.395 29.087 1.00 77.31 374 MET B O 1
ATOM 5976 N N . TRP B 1 375 ? -37.195 1.153 28.912 1.00 77.41 375 TRP B N 1
ATOM 5977 C CA . TRP B 1 375 ? -37.646 1.170 27.521 1.00 77.55 375 TRP B CA 1
ATOM 5978 C C . TRP B 1 375 ? -39.099 1.611 27.363 1.00 77.99 375 TRP B C 1
ATOM 5979 O O . TRP B 1 375 ? -39.519 2.002 26.270 1.00 78.00 375 TRP B O 1
ATOM 5990 N N . ASN B 1 376 ? -39.858 1.556 28.456 1.00 78.57 376 ASN B N 1
ATOM 5991 C CA . ASN B 1 376 ? -41.227 2.065 28.468 1.00 79.18 376 ASN B CA 1
ATOM 5992 C C . ASN B 1 376 ? -41.265 3.593 28.432 1.00 79.61 376 ASN B C 1
ATOM 5993 O O . ASN B 1 376 ? -42.217 4.216 28.905 1.00 79.71 376 ASN B O 1
ATOM 5998 N N . GLU B 1 377 ? -40.206 4.180 27.874 1.00 80.17 377 GLU B N 1
ATOM 5999 C CA . GLU B 1 377 ? -40.166 5.602 27.532 1.00 80.55 377 GLU B CA 1
ATOM 6000 C C . GLU B 1 377 ? -40.333 5.766 26.022 1.00 80.78 377 GLU B C 1
ATOM 6001 O O . GLU B 1 377 ? -39.978 6.795 25.444 1.00 80.74 377 GLU B O 1
ATOM 6007 N N . ALA B 1 378 ? -40.859 4.714 25.399 1.00 81.14 378 ALA B N 1
ATOM 6008 C CA . ALA B 1 378 ? -41.426 4.790 24.067 1.00 81.52 378 ALA B CA 1
ATOM 6009 C C . ALA B 1 378 ? -42.905 5.081 24.274 1.00 81.82 378 ALA B C 1
ATOM 6010 O O . ALA B 1 378 ? -43.654 4.231 24.759 1.00 81.98 378 ALA B O 1
ATOM 6012 N N . ILE B 1 379 ? -43.301 6.304 23.935 1.00 82.15 379 ILE B N 1
ATOM 6013 C CA . ILE B 1 379 ? -44.665 6.823 24.132 1.00 82.51 379 ILE B CA 1
ATOM 6014 C C . ILE B 1 379 ? -45.818 5.865 23.775 1.00 82.70 379 ILE B C 1
ATOM 6015 O O . ILE B 1 379 ? -45.707 5.108 22.809 1.00 82.76 379 ILE B O 1
ATOM 6020 N N . PRO B 1 380 ? -46.924 5.897 24.559 1.00 82.91 380 PRO B N 1
ATOM 6021 C CA . PRO B 1 380 ? -48.070 4.989 24.363 1.00 83.02 380 PRO B CA 1
ATOM 6022 C C . PRO B 1 380 ? -48.703 5.050 22.968 1.00 83.14 380 PRO B C 1
ATOM 6023 O O . PRO B 1 380 ? -49.296 6.064 22.579 1.00 82.99 380 PRO B O 1
ATOM 6027 N N . GLU B 1 381 ? -48.556 3.950 22.234 1.00 83.38 381 GLU B N 1
ATOM 6028 C CA . GLU B 1 381 ? -49.115 3.798 20.890 1.00 83.69 381 GLU B CA 1
ATOM 6029 C C . GLU B 1 381 ? -49.722 2.387 20.675 1.00 83.83 381 GLU B C 1
ATOM 6030 O O . GLU B 1 381 ? -48.867 1.340 21.401 1.00 83.97 381 GLU B O 1
#

CATH classification: 3.40.50.620 (+1 more: 1.10.240.10)

Nearest PDB structures (foldseek):
  3jxe-assembly1_A  TM=1.003E+00  e=2.516E-64  Pyrococcus horikoshii
  1ulh-assembly1_B  TM=9.524E-01  e=5.986E-33  Homo sapiens
  1r6t-assembly1_B  TM=9.160E-01  e=2.685E-32  Homo sapiens
  4j76-assembly1_A  TM=9.088E-01  e=2.757E-31  Plasmodium falciparum 3D7
  3hzr-assembly3_F  TM=9.243E-01  e=5.565E-22  Entamoeba histolytica

B-factor: mean 79.72, std 15.87, range [41.91, 123.59]

Radius of gyration: 30.89 Å; Cα contacts (8 Å, |Δi|>4): 1232; chains: 2; bounding box: 78×78×75 Å

Solvent-accessible surface area: 30738 Å² total; per-residue (Å²): 180,64,131,152,37,100,17,33,7,72,78,13,92,28,93,20,47,47,115,46,2,20,153,71,26,53,7,54,78,12,55,108,96,21,14,114,64,3,27,117,35,21,180,35,128,20,21,10,8,8,62,39,87,9,1,25,0,10,20,31,8,69,52,0,2,97,4,68,92,101,70,108,16,0,0,0,3,4,34,22,12,0,28,6,34,2,2,1,19,42,0,1,16,2,44,0,0,48,25,0,8,110,78,11,34,10,34,0,4,0,1,0,5,0,0,10,28,22,4,43,88,135,127,29,74,21,112,36,0,65,146,67,0,103,33,0,0,13,1,0,7,4,3,24,14,53,48,58,72,0,0,0,2,16,0,11,46,3,13,55,0,2,28,20,0,0,36,0,0,19,73,0,29,0,45,54,0,44,83,53,12,53,14,80,66,127,10,38,0,1,32,0,2,0,0,0,0,15,0,0,0,4,19,19,32,158,85,22,4,0,2,0,10,17,0,15,42,0,11,1,6,104,1,1,48,89,35,0,107,74,38,44,44,92,72,0,0,0,2,1,3,58,16,8,18,11,27,73,41,123,47,20,62,1,35,40,95,121,74,83,4,0,0,19,1,70,13,37,65,98,48,0,62,118,24,9,112,115,109,141,100,24,34,11,70,1,0,57,5,24,17,7,112,44,68,162,96,29,135,118,83,74,117,20,41,143,109,56,125,56,98,79,32,88,4,16,111,29,2,7,45,55,0,39,101,36,4,162,82,8,59,113,96,32,158,107,2,89,168,73,15,116,73,3,16,28,79,3,118,4,0,72,89,30,43,103,86,46,25,132,113,181,68,132,160,32,99,16,29,9,75,65,17,99,28,90,24,50,42,111,43,2,14,153,74,27,52,10,45,74,14,55,104,103,22,17,115,72,5,29,119,41,14,180,35,127,20,20,11,10,12,52,39,87,6,0,22,0,12,19,27,8,70,51,1,0,99,7,67,98,106,71,125,13,2,0,0,3,4,34,23,13,0,32,6,37,2,5,1,16,47,0,0,16,2,44,0,0,47,28,0,7,110,71,11,35,10,37,0,1,0,1,0,6,0,0,9,27,21,5,45,85,130,120,23,73,22,108,38,0,62,142,50,0,101,36,0,0,12,2,0,6,4,2,23,12,52,50,61,68,0,0,0,2,17,0,11,47,2,13,57,0,1,27,24,0,0,38,0,0,18,73,0,13,0,48,57,0,49,89,52,12,54,14,76,57,127,9,34,0,2,30,0,1,0,0,0,0,15,0,0,0,4,19,24,31,158,87,19,3,0,2,0,10,17,0,16,42,0,8,0,6,96,2,0,55,97,34,0,118,73,38,43,44,104,79,0,0,0,2,1,2,71,17,9,20,8,4,65,43,144,43,13,57,1,36,42,84,137,72,82,19,0,0,17,0,75,13,35,68,98,48,0,63,106,27,0,108,123,84,140,48,78,96,15,1,16,75,1,0,58,7,24,17,7,106,55,64,172,98,24,128,126,104,91,128,19,28,142,104,60,142,83,96,67,26,78,7,19,118,26,0,6,44,43,0,39,103,37,4,162,84,6,57,119,94,39,154,112,2,86,168,73,15,111,75,2,16,26,72,1,130,4,0,71,85,32,31,99,94,46,40,123,146

Secondary structure (DSSP, 8-state):
-----EE-SS-EES---HHHHHHHTTPEE--HHHHHHHHHHTTSPPPHHHHTTSEEEEESHHHHHHHHHTT---EEEEEE--SS--BHHHHHHHHHHHHHHHHH--EEEEEE-HHHHHHH-SS--HHHHHHHHHHHHHHHHTT---TTSEEEEETTTSTHHHHHHHHHHHHSBHHHHHHHH---TTSBHHHHHHHHHHHGGGGSSSS-EEEEEEGGGHHHHHHHHHHTGGGTSPPPEEEEE-PPPPSS-SSS---TTSGGG--BTT--HHHHHHHHHT---HHHHHIIIII---HHHHHHHHHHHHTTSS-HHHHHHHHHHHHHHHHHHHHHHHHHHTTSHHIIIIISHHHHHHHTTS---/---SSEEETTEEES---HHHHHHHHT-EE--HHHHHHHHHHHTSPPPHHHHTTSEEEEESHHHHHHHHHTT---EEEEEE--SS--BHHHHHHHHHHHHHHHHH---EEEEE-HHHHHHH-SS--HHHHHHHHHHHHHHHHTT---TTSEEEEETTTSTHHHHHHHHHHHHSBHHHHHHHH---TTSBHHHHHHHHHHHGGGGSSSSPEEEEEEGGGHHHHHHHHHHTTTTTSPPPEEEEE-PPPPSS-SSS---TTSGGG--BTT--HHHHHHHHHTS---HHHHHHIIIII---HHHHHHHHHHHHTTSS-HHHHHHHHHHHHHHHHHHHHHHHHHHHHHHHIIIIISHHHHHHHTTS---